Protein 6TZP (pdb70)

CATH classification: 2.60.120.10

Secondary structure (DSSP, 8-state):
----SEETTEE----S---HHHHHH-HHHHS--TT-BS-----EEEGGGS--EEETTEEEEEE-TTT-TT-SS-EEEEEEE-TT-EEEEEE-SS-EEEEEEEEEEEEEEE-TTS-EEEEEE-TTEEEEE-TT--EEEEEEEEEEEEEEEES-TT--GGG-EEHHHHHHTS-HHHHHHHHT--TGGGTTS-SS--SEE--PPP--HHHH----TT---SS-SEEEGGGSPPEEETTEEEEEESTTTSTT--S-EEEEEEE-TTEEEEEEE-SSS-EEEEEEESEEEEEEEEETTEEEEEEEETTEEEEE-TT-BEEEEE-SSS-EEEEEEESSSS---EEHHHHHHTS-HHHHHHHHT--HHHHTT--SS--SEEE--

Radius of gyration: 23.98 Å; Cα contacts (8 Å, |Δi|>4): 936; chains: 1; bounding box: 45×85×54 Å

GO terms:
  GO:0046564 oxalate decarboxylase activity (F, EXP)

Sequence (377 aa):
DIPQPIRGDKGATVKIPRNIERDRQNPDMLVPPETDHGTVSNMKFSFSDTHNRLEKGGYAREVTVRELPISENLASVNMRLKPGAIRELHFHKEAEWAYMIYGSARVTIVDEKGRSFIDDVGEGDLWYFPSGLPHSIQALEEGAEFLLVFDDGSFFSSEENNSSTTFFQQLLTDWLAHTPKEVIAANFGVTKEEISNLPGKEKYIFENQLPGSLKDDIVEGPNGEVPYPFTYRLLEQEPIESEGGKVYIADSTNFKVSKTIASALVTVEPGAMRELHWHPNTHEWQYYISGKARMTVFASDGHARTFNYQAGDVGYVPFAMGHYVENIGDEPLVFLEIFKDDHYADVSLNQWLAMLPETFVQAHLDLGKDFTDVLSKEKHPVVKKK

B-factor: mean 17.22, std 8.15, range [6.93, 79.08]

Organism: Bacillus subtilis (strain 168) (NCBI:txid224308)

Structure (mmCIF, N/CA/C/O backbone):
data_6TZP
#
_entry.id   6TZP
#
_cell.length_a   155.073
_cell.length_b   155.073
_cell.length_c   123.079
_cell.angle_alpha   90.000
_cell.angle_beta   90.000
_cell.angle_gamma   120.000
#
_symmetry.space_group_name_H-M   'H 3 2'
#
loop_
_entity.id
_entity.type
_entity.pdbx_description
1 polymer 'Oxalate decarboxylase'
2 non-polymer 'MANGANESE (II) ION'
3 water water
#
loop_
_atom_site.group_PDB
_atom_site.id
_atom_site.type_symbol
_atom_site.label_atom_id
_atom_site.label_alt_id
_atom_site.label_comp_id
_atom_site.label_asym_id
_atom_site.label_entity_id
_atom_site.label_seq_id
_atom_site.pdbx_PDB_ins_code
_atom_site.Cartn_x
_atom_site.Cartn_y
_atom_site.Cartn_z
_atom_site.occupancy
_atom_site.B_iso_or_equiv
_atom_site.auth_seq_id
_atom_site.auth_comp_id
_atom_site.auth_asym_id
_atom_site.auth_atom_id
_atom_site.pdbx_PDB_model_num
ATOM 1 N N . ASP A 1 6 ? 47.232 -10.202 -1.075 1.00 57.34 6 ASP A N 1
ATOM 2 C CA . ASP A 1 6 ? 47.270 -10.430 -2.512 1.00 61.08 6 ASP A CA 1
ATOM 3 C C . ASP A 1 6 ? 45.920 -10.101 -3.150 1.00 54.02 6 ASP A C 1
ATOM 4 O O . ASP A 1 6 ? 45.256 -9.127 -2.771 1.00 53.68 6 ASP A O 1
ATOM 9 N N . ILE A 1 7 ? 45.519 -10.916 -4.120 1.00 37.00 7 ILE A N 1
ATOM 10 C CA . ILE A 1 7 ? 44.297 -10.682 -4.883 1.00 23.81 7 ILE A CA 1
ATOM 11 C C . ILE A 1 7 ? 43.290 -11.775 -4.547 1.00 17.11 7 ILE A C 1
ATOM 12 O O . ILE A 1 7 ? 43.414 -12.902 -5.043 1.00 18.05 7 ILE A O 1
ATOM 17 N N . PRO A 1 8 ? 42.284 -11.500 -3.726 1.00 15.23 8 PRO A N 1
ATOM 18 C CA . PRO A 1 8 ? 41.313 -12.549 -3.392 1.00 13.22 8 PRO A CA 1
ATOM 19 C C . PRO A 1 8 ? 40.457 -12.914 -4.592 1.00 14.68 8 PRO A C 1
ATOM 20 O O . PRO A 1 8 ? 40.225 -12.101 -5.492 1.00 15.65 8 PRO A O 1
ATOM 24 N N . GLN A 1 9 ? 39.981 -14.160 -4.595 1.00 12.41 9 GLN A N 1
ATOM 25 C CA . GLN A 1 9 ? 39.136 -14.651 -5.672 1.00 12.71 9 GLN A CA 1
ATOM 26 C C . GLN A 1 9 ? 37.936 -15.387 -5.101 1.00 13.87 9 GLN A C 1
ATOM 27 O O . GLN A 1 9 ? 38.034 -16.027 -4.044 1.00 14.30 9 GLN A O 1
ATOM 33 N N . PRO A 1 10 ? 36.799 -15.331 -5.792 1.00 10.51 10 PRO A N 1
ATOM 34 C CA . PRO A 1 10 ? 35.583 -16.023 -5.318 1.00 12.46 10 PRO A CA 1
ATOM 35 C C . PRO A 1 10 ? 35.621 -17.501 -5.686 1.00 12.25 10 PRO A C 1
ATOM 36 O O . PRO A 1 10 ? 34.910 -17.988 -6.560 1.00 13.17 10 PRO A O 1
ATOM 40 N N . ILE A 1 11 ? 36.504 -18.224 -4.995 1.00 12.85 11 ILE A N 1
ATOM 41 C CA . ILE A 1 11 ? 36.742 -19.645 -5.205 1.00 11.05 11 ILE A CA 1
ATOM 42 C C . ILE A 1 11 ? 36.695 -20.324 -3.842 1.00 14.91 11 ILE A C 1
ATOM 43 O O . ILE A 1 11 ? 37.320 -19.847 -2.887 1.00 15.02 11 ILE A O 1
ATOM 48 N N . ARG A 1 12 ? 35.940 -21.418 -3.749 1.00 14.88 1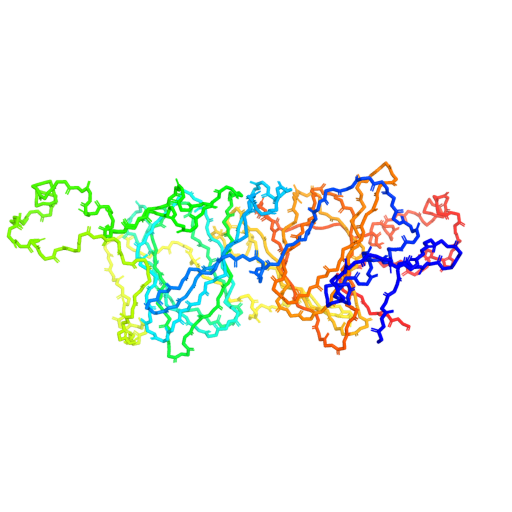2 ARG A N 1
ATOM 49 C CA . ARG A 1 12 ? 35.821 -22.201 -2.515 1.00 15.35 12 ARG A CA 1
ATOM 50 C C . ARG A 1 12 ? 35.937 -23.663 -2.936 1.00 14.56 12 ARG A C 1
ATOM 51 O O . ARG A 1 12 ? 34.968 -24.250 -3.423 1.00 16.16 12 ARG A O 1
ATOM 59 N N . GLY A 1 13 ? 37.122 -24.235 -2.780 1.00 16.80 13 GLY A N 1
ATOM 60 C CA . GLY A 1 13 ? 37.322 -25.611 -3.215 1.00 20.38 13 GLY A CA 1
ATOM 61 C C . GLY A 1 13 ? 37.160 -25.712 -4.716 1.00 18.30 13 GLY A C 1
ATOM 62 O O . GLY A 1 13 ? 37.834 -25.011 -5.483 1.00 20.85 13 GLY A O 1
ATOM 63 N N . ASP A 1 14 ? 36.249 -26.579 -5.160 1.00 15.50 14 ASP A N 1
ATOM 64 C CA . ASP A 1 14 ? 35.983 -26.731 -6.584 1.00 16.23 14 ASP A CA 1
ATOM 65 C C . ASP A 1 14 ? 34.813 -25.873 -7.065 1.00 14.80 14 ASP A C 1
ATOM 66 O O . ASP A 1 14 ? 34.326 -26.082 -8.181 1.00 13.58 14 ASP A O 1
ATOM 71 N N . LYS A 1 15 ? 34.375 -24.899 -6.266 1.00 14.07 15 LYS A N 1
ATOM 72 C CA . LYS A 1 15 ? 33.290 -23.993 -6.630 1.00 11.47 15 LYS A CA 1
ATOM 73 C C . LYS A 1 15 ? 33.821 -22.584 -6.854 1.00 13.17 15 LYS A C 1
ATOM 74 O O . LYS A 1 15 ? 34.828 -22.184 -6.264 1.00 14.10 15 LYS A O 1
ATOM 80 N N . GLY A 1 16 ? 33.131 -21.835 -7.717 1.00 13.45 16 GLY A N 1
ATOM 81 C CA . GLY A 1 16 ? 33.543 -20.476 -8.038 1.00 10.84 16 GLY A CA 1
ATOM 82 C C . GLY A 1 16 ? 34.583 -20.410 -9.145 1.00 12.62 16 GLY A C 1
ATOM 83 O O . GLY A 1 16 ? 34.912 -21.401 -9.804 1.00 12.93 16 GLY A O 1
ATOM 84 N N . ALA A 1 17 ? 35.128 -19.206 -9.331 1.00 10.84 17 ALA A N 1
ATOM 85 C CA . ALA A 1 17 ? 36.048 -18.933 -10.436 1.00 13.59 17 ALA A CA 1
ATOM 86 C C . ALA A 1 17 ? 36.721 -17.587 -10.193 1.00 11.71 17 ALA A C 1
ATOM 87 O O . ALA A 1 17 ? 36.284 -16.805 -9.345 1.00 12.52 17 ALA A O 1
ATOM 89 N N . THR A 1 18 ? 37.790 -17.314 -10.953 1.00 10.77 18 THR A N 1
ATOM 90 C CA . THR A 1 18 ? 38.414 -15.993 -10.872 1.00 11.92 18 THR A CA 1
ATOM 91 C C . THR A 1 18 ? 37.499 -14.927 -11.477 1.00 12.20 18 THR A C 1
ATOM 92 O O . THR A 1 18 ? 36.676 -15.208 -12.357 1.00 14.25 18 THR A O 1
ATOM 96 N N . VAL A 1 19 ? 37.629 -13.694 -10.980 1.00 11.60 19 VAL A N 1
ATOM 97 C CA . VAL A 1 19 ? 36.916 -12.561 -11.568 1.00 11.55 19 VAL A CA 1
ATOM 98 C C . VAL A 1 19 ? 37.637 -12.143 -12.842 1.00 13.68 19 VAL A C 1
ATOM 99 O O . VAL A 1 19 ? 38.852 -11.911 -12.830 1.00 15.69 19 VAL A O 1
ATOM 103 N N . LYS A 1 20 ? 36.891 -12.024 -13.942 1.00 11.17 20 LYS A N 1
ATOM 104 C CA . LYS A 1 20 ? 37.487 -11.689 -15.227 1.00 12.85 20 LYS A CA 1
ATOM 105 C C . LYS A 1 20 ? 37.198 -10.265 -15.688 1.00 16.37 20 LYS A C 1
ATOM 106 O O . LYS A 1 20 ? 37.793 -9.827 -16.679 1.00 19.00 20 LYS A O 1
ATOM 112 N N . ILE A 1 21 ? 36.309 -9.539 -15.014 1.00 13.76 21 ILE A N 1
ATOM 113 C CA . ILE A 1 21 ? 35.939 -8.175 -15.401 1.00 12.51 21 ILE A CA 1
ATOM 114 C C . ILE A 1 21 ? 36.583 -7.179 -14.443 1.00 14.21 21 ILE A C 1
ATOM 115 O O . ILE A 1 21 ? 37.063 -7.576 -13.366 1.00 12.79 21 ILE A O 1
ATOM 120 N N . PRO A 1 22 ? 36.639 -5.890 -14.787 1.00 12.70 22 PRO A N 1
ATOM 121 C CA . PRO A 1 22 ? 37.160 -4.903 -13.833 1.00 10.63 22 PRO A CA 1
ATOM 122 C C . PRO A 1 22 ? 36.359 -4.934 -12.535 1.00 11.51 22 PRO A C 1
ATOM 123 O O . PRO A 1 22 ? 35.145 -5.131 -12.538 1.00 13.94 22 PRO A O 1
ATOM 127 N N . ARG A 1 23 ? 37.059 -4.745 -11.415 1.00 12.88 23 ARG A N 1
ATOM 128 C CA . ARG A 1 23 ? 36.496 -5.076 -10.113 1.00 12.81 23 ARG A CA 1
ATOM 129 C C . ARG A 1 23 ? 37.018 -4.113 -9.054 1.00 14.45 23 ARG A C 1
ATOM 130 O O . ARG A 1 23 ? 37.962 -3.349 -9.282 1.00 16.12 23 ARG A O 1
ATOM 138 N N . ASN A 1 24 ? 36.401 -4.184 -7.872 1.00 13.91 24 ASN A N 1
ATOM 139 C CA . ASN A 1 24 ? 36.756 -3.369 -6.711 1.00 11.97 24 ASN A CA 1
ATOM 140 C C . ASN A 1 24 ? 37.511 -4.246 -5.708 1.00 13.09 24 ASN A C 1
ATOM 141 O O . ASN A 1 24 ? 36.920 -4.838 -4.803 1.00 14.46 24 ASN A O 1
ATOM 146 N N . ILE A 1 25 ? 38.836 -4.301 -5.858 1.00 14.40 25 ILE A N 1
ATOM 147 C CA . ILE A 1 25 ? 39.633 -5.196 -5.021 1.00 14.55 25 ILE A CA 1
ATOM 148 C C . ILE A 1 25 ? 39.607 -4.749 -3.567 1.00 13.94 25 ILE A C 1
ATOM 149 O O . ILE A 1 25 ? 39.577 -5.583 -2.652 1.00 15.82 25 ILE A O 1
ATOM 154 N N . GLU A 1 26 ? 39.616 -3.435 -3.322 1.00 15.42 26 GLU A N 1
ATOM 155 C CA . GLU A 1 26 ? 39.602 -2.952 -1.942 1.00 15.53 26 GLU A CA 1
ATOM 156 C C . GLU A 1 26 ? 38.332 -3.371 -1.212 1.00 15.30 26 GLU A C 1
ATOM 157 O O . GLU A 1 26 ? 38.389 -3.789 -0.049 1.00 15.14 26 GLU A O 1
ATOM 163 N N . ARG A 1 27 ? 37.168 -3.238 -1.858 1.00 14.34 27 ARG A N 1
ATOM 164 C CA . ARG A 1 27 ? 35.938 -3.685 -1.210 1.00 11.75 27 ARG A CA 1
ATOM 165 C C . ARG A 1 27 ? 35.916 -5.200 -1.068 1.00 12.63 27 ARG A C 1
ATOM 166 O O . ARG A 1 27 ? 35.430 -5.722 -0.061 1.00 15.94 27 ARG A O 1
ATOM 174 N N . ASP A 1 28 ? 36.438 -5.929 -2.063 1.00 12.38 28 ASP A N 1
ATOM 175 C CA . ASP A 1 28 ? 36.497 -7.384 -1.945 1.00 13.18 28 ASP A CA 1
ATOM 176 C C . ASP A 1 28 ? 37.319 -7.800 -0.732 1.00 11.76 28 ASP A C 1
ATOM 177 O O . ASP A 1 28 ? 36.970 -8.766 -0.040 1.00 15.45 28 ASP A O 1
ATOM 182 N N . ARG A 1 29 ? 38.424 -7.089 -0.468 1.00 12.77 29 ARG A N 1
ATOM 183 C CA . ARG A 1 29 ? 39.260 -7.420 0.684 1.00 15.51 29 ARG A CA 1
ATOM 184 C C . ARG A 1 29 ? 38.534 -7.154 1.993 1.00 16.90 29 ARG A C 1
ATOM 185 O O . ARG A 1 29 ? 38.785 -7.846 2.987 1.00 15.95 29 ARG A O 1
ATOM 193 N N . GLN A 1 30 ? 37.638 -6.163 2.012 1.00 10.53 30 GLN A N 1
ATOM 194 C CA . GLN A 1 30 ? 36.843 -5.870 3.200 1.00 10.74 30 GLN A CA 1
ATOM 195 C C . GLN A 1 30 ? 35.731 -6.884 3.434 1.00 15.74 30 GLN A C 1
ATOM 196 O O . GLN A 1 30 ? 35.248 -7.000 4.570 1.00 16.13 30 GLN A O 1
ATOM 202 N N . ASN A 1 31 ? 35.335 -7.633 2.402 1.00 12.15 31 ASN A N 1
ATOM 203 C CA . ASN A 1 31 ? 34.169 -8.515 2.443 1.00 12.38 31 ASN A CA 1
ATOM 204 C C . ASN A 1 31 ? 34.544 -9.963 2.138 1.00 11.25 31 ASN A C 1
ATOM 205 O O . ASN A 1 31 ? 33.954 -10.582 1.243 1.00 13.72 31 ASN A O 1
ATOM 210 N N . PRO A 1 32 ? 35.496 -10.553 2.877 1.00 11.00 32 PRO A N 1
ATOM 211 C CA . PRO A 1 32 ? 35.938 -11.913 2.511 1.00 13.67 32 PRO A CA 1
ATOM 212 C C . PRO A 1 32 ? 34.829 -12.953 2.578 1.00 13.17 32 PRO A C 1
ATOM 213 O O . PRO A 1 3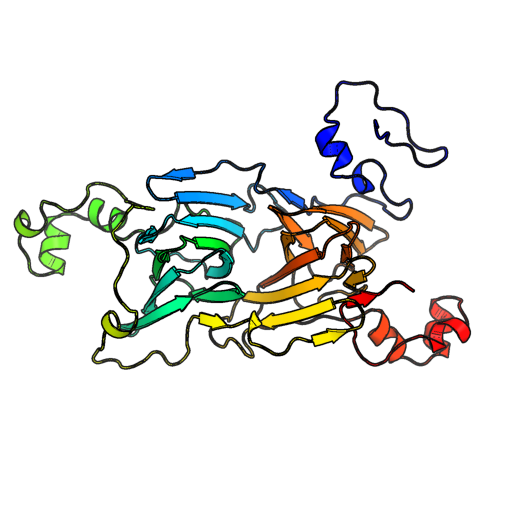2 ? 34.841 -13.912 1.792 1.00 13.48 32 PRO A O 1
ATOM 217 N N . ASP A 1 33 ? 33.881 -12.805 3.504 1.00 12.04 33 ASP A N 1
ATOM 218 C CA . ASP A 1 33 ? 32.805 -13.771 3.673 1.00 13.48 33 ASP A CA 1
ATOM 219 C C . ASP A 1 33 ? 31.610 -13.470 2.788 1.00 11.42 33 ASP A C 1
ATOM 220 O O . ASP A 1 33 ? 30.594 -14.166 2.879 1.00 12.64 33 ASP A O 1
ATOM 225 N N . MET A 1 34 ? 31.717 -12.463 1.929 1.00 11.59 34 MET A N 1
ATOM 226 C CA . MET A 1 34 ? 30.740 -12.201 0.888 1.00 10.19 34 MET A CA 1
ATOM 227 C C . MET A 1 34 ? 31.262 -12.570 -0.491 1.00 12.40 34 MET A C 1
ATOM 228 O O . MET A 1 34 ? 30.537 -13.197 -1.266 1.00 12.98 34 MET A O 1
ATOM 233 N N . LEU A 1 35 ? 32.533 -12.264 -0.782 1.00 12.42 35 LEU A N 1
ATOM 234 C CA . LEU A 1 35 ? 33.177 -12.816 -1.978 1.00 12.88 35 LEU A CA 1
ATOM 235 C C . LEU A 1 35 ? 33.257 -14.339 -1.911 1.00 12.28 35 LEU A C 1
ATOM 236 O O . LEU A 1 35 ? 33.058 -15.030 -2.923 1.00 12.54 35 LEU A O 1
ATOM 241 N N . VAL A 1 36 ? 33.557 -14.881 -0.732 1.00 11.40 36 VAL A N 1
ATOM 242 C CA . VAL A 1 36 ? 33.597 -16.331 -0.527 1.00 9.69 36 VAL A CA 1
ATOM 243 C C . VAL A 1 36 ? 32.754 -16.668 0.700 1.00 11.46 36 VAL A C 1
ATOM 244 O O . VAL A 1 36 ? 33.291 -16.798 1.812 1.00 12.45 36 VAL A O 1
ATOM 248 N N . PRO A 1 37 ? 31.442 -16.811 0.541 1.00 11.87 37 PRO A N 1
ATOM 249 C CA . PRO A 1 37 ? 30.568 -17.094 1.682 1.00 10.41 37 PRO A CA 1
ATOM 250 C C . PRO A 1 37 ? 30.792 -18.492 2.221 1.00 12.36 37 PRO A C 1
ATOM 251 O O . PRO A 1 37 ? 31.366 -19.359 1.541 1.00 14.71 37 PRO A O 1
ATOM 255 N N . PRO A 1 38 ? 30.341 -18.743 3.447 1.00 13.06 38 PRO A N 1
ATOM 256 C CA . PRO A 1 38 ? 30.317 -20.112 3.965 1.00 12.32 38 PRO A CA 1
ATOM 257 C C . PRO A 1 38 ? 29.454 -20.995 3.080 1.00 11.08 38 PRO A C 1
ATOM 258 O O . PRO A 1 38 ? 28.463 -20.545 2.495 1.00 14.20 38 PRO A O 1
ATOM 262 N N . GLU A 1 39 ? 29.846 -22.266 2.967 1.00 13.31 39 GLU A N 1
ATOM 263 C CA . GLU A 1 39 ? 29.030 -23.190 2.189 1.00 13.35 39 GLU A CA 1
ATOM 264 C C . GLU A 1 39 ? 27.664 -23.412 2.817 1.00 14.54 39 GLU A C 1
ATOM 265 O O . GLU A 1 39 ? 26.769 -23.935 2.146 1.00 14.84 39 GLU A O 1
ATOM 271 N N . THR A 1 40 ? 27.480 -23.006 4.074 1.00 13.51 40 THR A N 1
ATOM 272 C CA . THR A 1 40 ? 26.210 -23.150 4.776 1.00 12.92 40 THR A CA 1
ATOM 273 C C . THR A 1 40 ? 25.227 -22.014 4.490 1.00 14.33 40 THR A C 1
ATOM 274 O O . THR A 1 40 ? 24.064 -22.111 4.894 1.00 15.84 40 THR A O 1
ATOM 278 N N . ASP A 1 41 ? 25.652 -20.944 3.815 1.00 12.31 41 ASP A N 1
ATOM 279 C CA . ASP A 1 41 ? 24.706 -19.931 3.366 1.00 8.35 41 ASP A CA 1
ATOM 280 C C . ASP A 1 41 ? 23.785 -20.524 2.303 1.00 12.47 41 ASP A C 1
ATOM 281 O O . ASP A 1 41 ? 24.150 -21.477 1.604 1.00 14.96 41 ASP A O 1
ATOM 286 N N . HIS A 1 42 ? 22.591 -19.943 2.170 1.00 12.00 42 HIS A N 1
ATOM 287 C CA . HIS A 1 42 ? 21.652 -20.386 1.143 1.00 11.28 42 HIS A CA 1
ATOM 288 C C . HIS A 1 42 ? 20.525 -19.371 0.985 1.00 11.95 42 HIS A C 1
ATOM 289 O O . HIS A 1 42 ? 20.038 -18.826 1.974 1.00 12.93 42 HIS A O 1
ATOM 296 N N . GLY A 1 43 ? 20.103 -19.146 -0.259 1.00 13.24 43 GLY A N 1
ATOM 297 C CA . GLY A 1 43 ? 18.858 -18.466 -0.535 1.00 12.27 43 GLY A CA 1
ATOM 298 C C . GLY A 1 43 ? 18.968 -16.952 -0.546 1.00 14.86 43 GLY A C 1
ATOM 299 O O . GLY A 1 43 ? 19.986 -16.353 -0.185 1.00 15.03 43 GLY A O 1
ATOM 300 N N . THR A 1 44 ? 17.875 -16.326 -0.984 1.00 12.70 44 THR A N 1
ATOM 301 C CA . THR A 1 44 ? 17.797 -14.873 -1.052 1.00 15.54 44 THR A CA 1
ATOM 302 C C . THR A 1 44 ? 17.494 -14.296 0.323 1.00 15.57 44 THR A C 1
ATOM 303 O O . THR A 1 44 ? 16.514 -14.687 0.967 1.00 14.29 44 THR A O 1
ATOM 307 N N . VAL A 1 45 ? 18.338 -13.355 0.752 1.00 13.36 45 VAL A N 1
ATOM 308 C CA . VAL A 1 45 ? 18.201 -12.628 2.005 1.00 12.43 45 VAL A CA 1
ATOM 309 C C . VAL A 1 45 ? 18.443 -11.153 1.691 1.00 15.18 45 VAL A C 1
ATOM 310 O O . VAL A 1 45 ? 19.329 -10.825 0.892 1.00 15.94 45 VAL A O 1
ATOM 314 N N . SER A 1 46 ? 17.648 -10.263 2.293 1.00 12.36 46 SER A N 1
ATOM 315 C CA . SER A 1 46 ? 17.831 -8.832 2.045 1.00 13.48 46 SER A CA 1
ATOM 316 C C . SER A 1 46 ? 19.204 -8.352 2.517 1.00 11.41 46 SER A C 1
ATOM 317 O O . SER A 1 46 ? 19.830 -8.942 3.398 1.00 13.72 46 SER A O 1
ATOM 320 N N . ASN A 1 47 ? 19.670 -7.248 1.923 1.00 14.97 47 ASN A N 1
ATOM 321 C CA . ASN A 1 47 ? 20.926 -6.656 2.375 1.00 13.83 47 ASN A CA 1
ATOM 322 C C . ASN A 1 47 ? 20.795 -6.146 3.806 1.00 12.40 47 ASN A C 1
ATOM 323 O O . ASN A 1 47 ? 19.821 -5.476 4.154 1.00 14.30 47 ASN A O 1
ATOM 328 N N . MET A 1 48 ? 21.806 -6.460 4.631 1.00 11.94 48 MET A N 1
ATOM 329 C CA . MET A 1 48 ? 21.822 -6.142 6.056 1.00 10.77 48 MET A CA 1
ATOM 330 C C . MET A 1 48 ? 23.029 -5.290 6.451 1.00 11.98 48 MET A C 1
ATOM 331 O O . MET A 1 48 ? 23.445 -5.311 7.608 1.00 11.70 48 MET A O 1
ATOM 336 N N . LYS A 1 49 ? 23.608 -4.534 5.516 1.00 11.35 49 LYS A N 1
ATOM 337 C CA . LYS A 1 49 ? 24.906 -3.906 5.749 1.00 13.28 49 LYS A CA 1
ATOM 338 C C . LYS A 1 49 ? 25.025 -2.623 4.934 1.00 12.77 49 LYS A C 1
ATOM 339 O O . LYS A 1 49 ? 24.732 -2.636 3.737 1.00 13.57 49 LYS A O 1
ATOM 345 N N . PHE A 1 50 ? 25.447 -1.525 5.568 1.00 11.06 50 PHE A N 1
ATOM 346 C CA . PHE A 1 50 ? 25.670 -0.283 4.831 1.00 9.19 50 PHE A CA 1
ATOM 347 C C . PHE A 1 50 ? 26.705 0.571 5.552 1.00 12.94 50 PHE A C 1
ATOM 348 O O . PHE A 1 50 ? 26.671 0.684 6.780 1.00 16.35 50 PHE A O 1
ATOM 356 N N . SER A 1 51 ? 27.596 1.211 4.785 1.00 9.95 51 SER A N 1
ATOM 357 C CA . SER A 1 51 ? 28.659 2.037 5.360 1.00 9.59 51 SER A CA 1
ATOM 358 C C . SER A 1 51 ? 28.327 3.530 5.363 1.00 12.31 51 SER A C 1
ATOM 359 O O . SER A 1 51 ? 27.936 4.083 4.331 1.00 11.55 51 SER A O 1
ATOM 362 N N . PHE A 1 52 ? 28.586 4.205 6.495 1.00 13.62 52 PHE A N 1
ATOM 363 C CA . PHE A 1 52 ? 28.488 5.668 6.499 1.00 10.00 52 PHE A CA 1
ATOM 364 C C . PHE A 1 52 ? 29.438 6.291 5.480 1.00 9.98 52 PHE A C 1
ATOM 365 O O . PHE A 1 52 ? 29.167 7.388 4.969 1.00 12.54 52 PHE A O 1
ATOM 373 N N . SER A 1 53 ? 30.565 5.620 5.176 1.00 9.97 53 SER A N 1
ATOM 374 C CA . SER A 1 53 ? 31.486 6.157 4.174 1.00 9.53 53 SER A CA 1
ATOM 375 C C . SER A 1 53 ? 30.866 6.199 2.789 1.00 14.79 53 SER A C 1
ATOM 376 O O . SER A 1 53 ? 31.388 6.896 1.909 1.00 13.98 53 SER A O 1
ATOM 379 N N . ASP A 1 54 ? 29.780 5.461 2.571 1.00 10.22 54 ASP A N 1
ATOM 380 C CA . ASP A 1 54 ? 29.085 5.480 1.295 1.00 9.99 54 ASP A CA 1
ATOM 381 C C . ASP A 1 54 ? 27.918 6.469 1.282 1.00 13.15 54 ASP A C 1
ATOM 382 O O . ASP A 1 54 ? 26.985 6.306 0.482 1.00 14.49 54 ASP A O 1
ATOM 387 N N . THR A 1 55 ? 27.946 7.486 2.147 1.00 11.32 55 THR A N 1
ATOM 388 C CA . THR A 1 55 ? 26.887 8.488 2.211 1.00 13.06 55 THR A CA 1
ATOM 389 C C . THR A 1 55 ? 27.448 9.894 2.018 1.00 15.89 55 THR A C 1
ATOM 390 O O . THR A 1 55 ? 28.625 10.161 2.278 1.00 13.46 55 THR A O 1
ATOM 394 N N . HIS A 1 56 ? 26.573 10.782 1.544 1.00 10.59 56 HIS A N 1
ATOM 395 C CA . HIS A 1 56 ? 26.872 12.203 1.387 1.00 10.69 56 HIS A CA 1
ATOM 396 C C . HIS A 1 56 ? 27.049 12.869 2.746 1.00 9.21 56 HIS A C 1
ATOM 397 O O . HIS A 1 56 ? 26.212 12.716 3.638 1.00 12.79 56 HIS A O 1
ATOM 404 N N . ASN A 1 57 ? 28.149 13.599 2.917 1.00 9.87 57 ASN A N 1
ATOM 405 C CA . ASN A 1 57 ? 28.421 14.285 4.175 1.00 10.20 57 ASN A CA 1
ATOM 406 C C . ASN A 1 57 ? 28.065 15.765 4.057 1.00 12.24 57 ASN A C 1
ATOM 407 O O . ASN A 1 57 ? 28.647 16.488 3.241 1.00 12.61 57 ASN A O 1
ATOM 412 N N . ARG A 1 58 ? 27.132 16.220 4.898 1.00 10.75 58 ARG A N 1
ATOM 413 C CA . ARG A 1 58 ? 26.755 17.632 4.946 1.00 9.12 58 ARG A CA 1
ATOM 414 C C . ARG A 1 58 ? 27.785 18.391 5.784 1.00 13.03 58 ARG A C 1
ATOM 415 O O . ARG A 1 58 ? 27.881 18.177 6.994 1.00 12.80 58 ARG A O 1
ATOM 423 N N . LEU A 1 59 ? 28.546 19.282 5.152 1.00 10.59 59 LEU A N 1
ATOM 424 C CA . LEU A 1 59 ? 29.593 20.055 5.821 1.00 8.51 59 LEU A CA 1
ATOM 425 C C . LEU A 1 59 ? 29.081 21.459 6.141 1.00 13.53 59 LEU A C 1
ATOM 426 O O . LEU A 1 59 ? 28.521 22.137 5.273 1.00 13.79 59 LEU A O 1
ATOM 431 N N . GLU A 1 60 ? 29.280 21.898 7.385 1.00 12.08 60 GLU A N 1
ATOM 432 C CA . GLU A 1 60 ? 28.903 23.243 7.807 1.00 10.60 60 GLU A CA 1
ATOM 433 C C . GLU A 1 60 ? 30.060 23.867 8.569 1.00 10.58 60 GLU A C 1
ATOM 434 O O . GLU A 1 60 ? 30.985 23.176 9.006 1.00 12.77 60 GLU A O 1
ATOM 440 N N . LYS A 1 61 ? 29.990 25.189 8.754 1.00 11.99 61 LYS A N 1
ATOM 441 C CA . LYS A 1 61 ? 30.922 25.851 9.665 1.00 11.44 61 LYS A CA 1
ATOM 442 C C . LYS A 1 61 ? 30.606 25.371 11.071 1.00 14.59 61 LYS A C 1
ATOM 443 O O . LYS A 1 61 ? 29.568 25.737 11.634 1.00 14.62 61 LYS A O 1
ATOM 449 N N . GLY A 1 62 ? 31.479 24.536 11.628 1.00 10.59 62 GLY A N 1
ATOM 450 C CA . GLY A 1 62 ? 31.244 23.929 12.925 1.00 11.00 62 GLY A CA 1
ATOM 451 C C . GLY A 1 62 ? 31.150 22.416 12.947 1.00 12.01 62 GLY A C 1
ATOM 452 O O . GLY A 1 62 ? 31.155 21.838 14.047 1.00 12.52 62 GLY A O 1
ATOM 453 N N . GLY A 1 63 ? 31.039 21.722 11.816 1.00 12.78 63 GLY A N 1
ATOM 454 C CA . GLY A 1 63 ? 30.993 20.270 11.886 1.00 13.00 63 GLY A CA 1
ATOM 455 C C . GLY A 1 63 ? 30.394 19.663 10.625 1.00 13.08 63 GLY A C 1
ATOM 456 O O . GLY A 1 63 ? 30.443 20.262 9.550 1.00 10.72 63 GLY A O 1
ATOM 457 N N . TYR A 1 64 ? 29.847 18.456 10.790 1.00 11.49 64 TYR A N 1
ATOM 458 C CA . TYR A 1 64 ? 29.256 17.730 9.669 1.00 11.77 64 TYR A CA 1
ATOM 459 C C . TYR A 1 64 ? 28.222 16.730 10.174 1.00 12.00 64 TYR A C 1
ATOM 460 O O . TYR A 1 64 ? 28.156 16.409 11.363 1.00 11.54 64 TYR A O 1
ATOM 469 N N . ALA A 1 65 ? 27.412 16.235 9.240 1.00 10.44 65 ALA A N 1
ATOM 470 C CA . ALA A 1 65 ? 26.447 15.184 9.547 1.00 8.73 65 ALA A CA 1
ATOM 471 C C . ALA A 1 65 ? 26.186 14.351 8.301 1.00 11.87 65 ALA A C 1
ATOM 472 O O . ALA A 1 65 ? 25.991 14.900 7.211 1.00 11.55 65 ALA A O 1
ATOM 474 N N . ARG A 1 66 ? 26.139 13.028 8.483 1.00 9.59 66 ARG A N 1
ATOM 475 C CA . ARG A 1 66 ? 25.775 12.098 7.415 1.00 10.56 66 ARG A CA 1
ATOM 476 C C . ARG A 1 66 ? 24.828 11.048 7.987 1.00 12.73 66 ARG A C 1
ATOM 477 O O . ARG A 1 66 ? 24.822 10.797 9.193 1.00 12.69 66 ARG A O 1
ATOM 485 N N . GLU A 1 67 ? 24.015 10.422 7.125 1.00 10.35 67 GLU A N 1
ATOM 486 C CA . GLU A 1 67 ? 22.941 9.579 7.656 1.00 10.39 67 GLU A CA 1
ATOM 487 C C . GLU A 1 67 ? 22.781 8.287 6.862 1.00 11.94 67 GLU A C 1
ATOM 488 O O . GLU A 1 67 ? 23.050 8.227 5.657 1.00 11.21 67 GLU A O 1
ATOM 494 N N . VAL A 1 68 ? 22.315 7.247 7.560 1.00 11.40 68 VAL A N 1
ATOM 495 C CA . VAL A 1 68 ? 21.932 5.980 6.938 1.00 10.53 68 VAL A CA 1
ATOM 496 C C . VAL A 1 68 ? 20.476 5.757 7.301 1.00 9.16 68 VAL A C 1
ATOM 497 O O . VAL A 1 68 ? 20.153 5.586 8.483 1.00 11.31 68 VAL A O 1
ATOM 501 N N . THR A 1 69 ? 19.593 5.774 6.296 1.00 9.81 69 THR A N 1
ATOM 502 C CA . THR A 1 69 ? 18.149 5.709 6.495 1.00 10.93 69 THR A CA 1
ATOM 503 C C . THR A 1 69 ? 17.573 4.571 5.653 1.00 9.40 69 THR A C 1
ATOM 504 O O . THR A 1 69 ? 18.301 3.824 4.996 1.00 11.24 69 THR A O 1
ATOM 508 N N . VAL A 1 70 ? 16.243 4.449 5.669 1.00 9.15 70 VAL A N 1
ATOM 509 C CA . VAL A 1 70 ? 15.571 3.444 4.843 1.00 10.07 70 VAL A CA 1
ATOM 510 C C . VAL A 1 70 ? 15.838 3.666 3.358 1.00 13.63 70 VAL A C 1
ATOM 511 O O . VAL A 1 70 ? 15.673 2.738 2.549 1.00 11.21 70 VAL A O 1
ATOM 515 N N . ARG A 1 71 ? 16.238 4.880 2.973 1.00 10.76 71 ARG A N 1
ATOM 516 C CA . ARG A 1 71 ? 16.596 5.144 1.581 1.00 9.69 71 ARG A CA 1
ATOM 517 C C . ARG A 1 71 ? 17.953 4.543 1.215 1.00 11.65 71 ARG A C 1
ATOM 518 O O . ARG A 1 71 ? 18.254 4.397 0.021 1.00 14.01 71 ARG A O 1
ATOM 526 N N . GLU A 1 72 ? 18.778 4.208 2.212 1.00 13.15 72 GLU A N 1
ATOM 527 C CA . GLU A 1 72 ? 20.056 3.517 2.032 1.00 10.88 72 GLU A CA 1
ATOM 528 C C . GLU A 1 72 ? 19.959 2.029 2.340 1.00 10.70 72 GLU A C 1
ATOM 529 O O . GLU A 1 72 ? 20.529 1.202 1.619 1.00 13.82 72 GLU A O 1
ATOM 535 N N . LEU A 1 73 ? 19.218 1.674 3.389 1.00 10.21 73 LEU A N 1
ATOM 536 C CA . LEU A 1 73 ? 19.157 0.312 3.911 1.00 8.71 73 LEU A CA 1
ATOM 537 C C . LEU A 1 73 ? 17.687 -0.029 4.103 1.00 11.48 73 LEU A C 1
ATOM 538 O O . LEU A 1 73 ? 17.127 0.182 5.185 1.00 13.73 73 LEU A O 1
ATOM 543 N N . PRO A 1 74 ? 17.016 -0.532 3.059 1.00 10.40 74 PRO A N 1
ATOM 544 C CA . PRO A 1 74 ? 15.542 -0.580 3.087 1.00 9.99 74 PRO A CA 1
ATOM 545 C C . PRO A 1 74 ? 14.974 -1.595 4.062 1.00 11.25 74 PRO A C 1
ATOM 546 O O . PRO A 1 74 ? 13.793 -1.485 4.419 1.00 11.27 74 PRO A O 1
ATOM 550 N N . ILE A 1 75 ? 15.768 -2.574 4.511 1.00 11.79 75 ILE A N 1
ATOM 551 C CA . ILE A 1 75 ? 15.269 -3.513 5.515 1.00 10.56 75 ILE A CA 1
ATOM 552 C C . ILE A 1 75 ? 14.970 -2.790 6.822 1.00 12.26 75 ILE A C 1
ATOM 553 O O . ILE A 1 75 ? 14.121 -3.233 7.605 1.00 11.67 75 ILE A O 1
ATOM 558 N N . SER A 1 76 ? 15.637 -1.664 7.074 1.00 11.76 76 SER A N 1
ATOM 559 C CA . SER A 1 76 ? 15.495 -0.959 8.348 1.00 11.53 76 SER A CA 1
ATOM 560 C C . SER A 1 76 ? 14.431 0.123 8.195 1.00 12.24 76 SER A C 1
ATOM 561 O O . SER A 1 76 ? 14.725 1.310 8.027 1.00 12.00 76 SER A O 1
ATOM 564 N N . GLU A 1 77 ? 13.166 -0.310 8.281 1.00 10.88 77 GLU A N 1
ATOM 565 C CA . GLU A 1 77 ? 12.042 0.602 8.135 1.00 10.38 77 GLU A CA 1
ATOM 566 C C . GLU A 1 77 ? 11.765 1.397 9.398 1.00 13.74 77 GLU A C 1
ATOM 567 O O . GLU A 1 77 ? 11.150 2.465 9.315 1.00 13.06 77 GLU A O 1
ATOM 573 N N . ASN A 1 78 ? 12.190 0.896 10.559 1.00 12.63 78 ASN A N 1
ATOM 574 C CA . ASN A 1 78 ? 11.765 1.464 11.829 1.00 12.14 78 ASN A CA 1
ATOM 575 C C . ASN A 1 78 ? 12.831 2.303 12.512 1.00 13.95 78 ASN A C 1
ATOM 576 O O . ASN A 1 78 ? 12.519 2.971 13.502 1.00 12.23 78 ASN A O 1
ATOM 581 N N . LEU A 1 79 ? 14.064 2.294 12.009 1.00 10.96 79 LEU A N 1
ATOM 582 C CA . LEU A 1 79 ? 15.178 2.949 12.678 1.00 12.71 79 LEU A CA 1
ATOM 583 C C . LEU A 1 79 ? 16.087 3.583 11.633 1.00 13.39 79 LEU A C 1
ATOM 584 O O . LEU A 1 79 ? 16.346 2.990 10.579 1.00 12.62 79 LEU A O 1
ATOM 589 N N . ALA A 1 80 ? 16.564 4.794 11.922 1.00 12.69 80 ALA A N 1
ATOM 590 C CA . ALA A 1 80 ? 17.546 5.462 11.076 1.00 11.46 80 ALA A CA 1
ATOM 591 C C . ALA A 1 80 ? 18.595 6.112 11.968 1.00 11.77 80 ALA A C 1
ATOM 592 O O . ALA A 1 80 ? 18.397 6.273 13.177 1.00 13.37 80 ALA A O 1
ATOM 594 N N . SER A 1 81 ? 19.710 6.528 11.360 1.00 8.69 81 SER A N 1
ATOM 595 C CA . SER A 1 81 ? 20.838 6.990 12.164 1.00 8.46 81 SER A CA 1
ATOM 596 C C . SER A 1 81 ? 21.598 8.122 11.483 1.00 12.05 81 SER A C 1
ATOM 597 O O . SER A 1 81 ? 21.720 8.161 10.260 1.00 11.52 81 SER A O 1
ATOM 600 N N . VAL A 1 82 ? 22.155 9.013 12.309 1.00 10.01 82 VAL A N 1
ATOM 601 C CA . VAL A 1 82 ? 22.995 10.126 11.878 1.00 7.87 82 VAL A CA 1
ATOM 602 C C . VAL A 1 82 ? 24.331 10.040 12.615 1.00 9.57 82 VAL A C 1
ATOM 603 O O . VAL A 1 82 ? 24.364 9.830 13.830 1.00 12.67 82 VAL A O 1
ATOM 607 N N . ASN A 1 83 ? 25.429 10.199 11.874 1.00 8.10 83 ASN A N 1
ATOM 608 C CA . ASN A 1 83 ? 26.772 10.363 12.428 1.00 12.10 83 ASN A CA 1
ATOM 609 C C . ASN A 1 83 ? 27.049 11.862 12.385 1.00 9.34 83 ASN A C 1
ATOM 610 O O . ASN A 1 83 ? 27.149 12.438 11.302 1.00 12.14 83 ASN A O 1
ATOM 615 N N . MET A 1 84 ? 27.128 12.507 13.558 1.00 10.07 84 MET A N 1
ATOM 616 C CA . MET A 1 84 ? 27.278 13.957 13.629 1.00 9.89 84 MET A CA 1
ATOM 617 C C . MET A 1 84 ? 28.572 14.331 14.348 1.00 10.37 84 MET A C 1
ATOM 618 O O . MET A 1 84 ? 28.957 13.694 15.336 1.00 11.73 84 MET A O 1
ATOM 623 N N . ARG A 1 85 ? 29.229 15.378 13.849 1.00 8.53 85 ARG A N 1
ATOM 624 C CA . ARG A 1 85 ? 30.496 15.861 14.391 1.00 8.75 85 ARG A CA 1
ATOM 625 C C . ARG A 1 85 ? 30.379 17.355 14.655 1.00 12.46 85 ARG A C 1
ATOM 626 O O . ARG A 1 85 ? 29.885 18.097 13.802 1.00 12.99 85 ARG A O 1
ATOM 634 N N . LEU A 1 86 ? 30.835 17.795 15.831 1.00 11.22 86 LEU A N 1
ATOM 635 C CA . LEU A 1 86 ? 30.817 19.206 16.199 1.00 10.74 86 LEU A CA 1
ATOM 636 C C . LEU A 1 86 ? 32.216 19.617 16.636 1.00 11.06 86 LEU A C 1
ATOM 637 O O . LEU A 1 86 ? 32.857 18.899 17.406 1.00 12.65 86 LEU A O 1
ATOM 642 N N . LYS A 1 87 ? 32.682 20.770 16.143 1.00 11.49 87 LYS A N 1
ATOM 643 C CA . LYS A 1 87 ? 33.946 21.351 16.588 1.00 10.86 87 LYS A CA 1
ATOM 644 C C . LYS A 1 87 ? 33.772 21.949 17.979 1.00 12.77 87 LYS A C 1
ATOM 645 O O . LYS A 1 87 ? 32.647 22.122 18.451 1.00 12.41 87 LYS A O 1
ATOM 651 N N . PRO A 1 88 ? 34.868 22.260 18.669 1.00 12.06 88 PRO A N 1
ATOM 652 C CA . PRO A 1 88 ? 34.748 22.832 20.017 1.00 11.05 88 PRO A CA 1
ATOM 653 C C . PRO A 1 88 ? 33.855 24.063 20.035 1.00 10.27 88 PRO A C 1
ATOM 654 O O . PRO A 1 88 ? 34.042 25.001 19.258 1.00 14.22 88 PRO A O 1
ATOM 658 N N . GLY A 1 89 ? 32.858 24.050 20.925 1.00 11.37 89 GLY A N 1
ATOM 659 C CA . GLY A 1 89 ? 31.949 25.172 21.061 1.00 10.61 89 GLY A CA 1
ATOM 660 C C . GLY A 1 89 ? 30.815 25.216 20.060 1.00 12.05 89 GLY A C 1
ATOM 661 O O . GLY A 1 89 ? 29.843 25.944 20.279 1.00 13.73 89 GLY A O 1
ATOM 662 N N . ALA A 1 90 ? 30.896 24.454 18.975 1.00 11.98 90 ALA A N 1
ATOM 663 C CA . ALA A 1 90 ? 29.894 24.546 17.926 1.00 12.40 90 ALA A CA 1
ATOM 664 C C . ALA A 1 90 ? 28.554 24.005 18.407 1.00 14.57 90 ALA A C 1
ATOM 665 O O . ALA A 1 90 ? 28.487 23.086 19.235 1.00 14.31 90 ALA A O 1
ATOM 667 N N . ILE A 1 91 ? 27.482 24.554 17.838 1.00 12.10 91 ILE A N 1
ATOM 668 C CA . ILE A 1 91 ? 26.116 24.307 18.295 1.00 11.66 91 ILE A CA 1
ATOM 669 C C . ILE A 1 91 ? 25.324 23.622 17.189 1.00 13.01 91 ILE A C 1
ATOM 670 O O . ILE A 1 91 ? 25.303 24.099 16.051 1.00 14.22 91 ILE A O 1
ATOM 675 N N . ARG A 1 92 ? 24.655 22.522 17.533 1.00 10.30 92 ARG A N 1
ATOM 676 C CA . ARG A 1 92 ? 23.564 21.986 16.721 1.00 11.20 92 ARG A CA 1
ATOM 677 C C . ARG A 1 92 ? 22.301 22.719 17.166 1.00 10.35 92 ARG A C 1
ATOM 678 O O . ARG A 1 92 ? 21.866 22.586 18.314 1.00 11.84 92 ARG A O 1
ATOM 686 N N . GLU A 1 93 ? 21.745 23.511 16.253 1.00 10.42 93 GLU A N 1
ATOM 687 C CA . GLU A 1 93 ? 20.700 24.490 16.544 1.00 11.96 93 GLU A CA 1
ATOM 688 C C . GLU A 1 93 ? 19.497 23.871 17.244 1.00 9.35 93 GLU A C 1
ATOM 689 O O . GLU A 1 93 ? 19.022 22.803 16.862 1.00 10.94 93 GLU A O 1
ATOM 695 N N . LEU A 1 94 ? 18.985 24.584 18.246 1.00 9.97 94 LEU A N 1
ATOM 696 C CA . LEU A 1 94 ? 17.712 24.278 18.898 1.00 10.18 94 LEU A CA 1
ATOM 697 C C . LEU A 1 94 ? 16.650 23.818 17.902 1.00 11.18 94 LEU A C 1
ATOM 698 O O . LEU A 1 94 ? 16.339 24.527 16.939 1.00 11.66 94 LEU A O 1
ATOM 703 N N . HIS A 1 95 ? 16.082 22.628 18.132 1.00 11.69 95 HIS A N 1
ATOM 704 C CA . HIS A 1 95 ? 15.205 22.009 17.142 1.00 10.91 95 HIS A CA 1
ATOM 705 C C . HIS A 1 95 ? 14.365 20.919 17.803 1.00 13.16 95 HIS A C 1
ATOM 706 O O . HIS A 1 95 ? 14.575 20.559 18.962 1.00 12.17 95 HIS A O 1
ATOM 713 N N . PHE A 1 96 ? 13.411 20.386 17.038 1.00 11.03 96 PHE A N 1
ATOM 714 C CA . PHE A 1 96 ? 12.626 19.239 17.489 1.00 10.89 96 PHE A CA 1
ATOM 715 C C . PHE A 1 96 ? 12.182 18.442 16.265 1.00 15.81 96 PHE A C 1
ATOM 716 O O . PHE A 1 96 ? 12.396 18.855 15.125 1.00 11.19 96 PHE A O 1
ATOM 724 N N . HIS A 1 97 ? 11.592 17.269 16.508 1.00 13.85 97 HIS A N 1
ATOM 725 C CA . HIS A 1 97 ? 11.119 16.418 15.417 1.00 13.80 97 HIS A CA 1
ATOM 726 C C . HIS A 1 97 ? 10.121 15.409 15.970 1.00 11.17 97 HIS A C 1
ATOM 727 O O . HIS A 1 97 ? 10.032 15.196 17.179 1.00 13.03 97 HIS A O 1
ATOM 734 N N . LYS A 1 98 ? 9.397 14.751 15.052 1.00 10.94 98 LYS A N 1
ATOM 735 C CA . LYS A 1 98 ? 8.399 13.770 15.472 1.00 13.35 98 LYS A CA 1
ATOM 736 C C . LYS A 1 98 ? 9.040 12.565 16.151 1.00 13.48 98 LYS A C 1
ATOM 737 O O . LYS A 1 98 ? 8.464 11.986 17.079 1.00 15.95 98 LYS A O 1
ATOM 743 N N . GLU A 1 99 ? 10.222 12.169 15.696 1.00 11.31 99 GLU A N 1
ATOM 744 C CA . GLU A 1 99 ? 10.856 10.947 16.153 1.00 11.71 99 GLU A CA 1
ATOM 745 C C . GLU A 1 99 ? 11.503 11.144 17.517 1.00 11.92 99 GLU A C 1
ATOM 746 O O . GLU A 1 99 ? 11.972 12.240 17.853 1.00 12.49 99 GLU A O 1
ATOM 752 N N . ALA A 1 100 ? 11.520 10.069 18.307 1.00 11.07 100 ALA A N 1
ATOM 753 C CA . ALA A 1 100 ? 12.393 10.042 19.470 1.00 12.42 100 ALA A CA 1
ATOM 754 C C . ALA A 1 100 ? 13.829 9.857 19.006 1.00 11.70 100 ALA A C 1
ATOM 755 O O . ALA A 1 100 ? 14.093 9.262 17.955 1.00 11.05 100 ALA A O 1
ATOM 757 N N . GLU A 1 101 ? 14.759 10.355 19.815 1.00 11.51 101 GLU A N 1
ATOM 758 C CA . GLU A 1 101 ? 16.174 10.376 19.475 1.00 12.32 101 GLU A CA 1
ATOM 759 C C . GLU A 1 101 ? 16.975 9.734 20.599 1.00 13.29 101 GLU A C 1
ATOM 760 O O . GLU A 1 101 ? 16.820 10.104 21.767 1.00 15.72 101 GLU A O 1
ATOM 766 N N . TRP A 1 102 ? 17.835 8.787 20.236 1.00 10.28 102 TRP A N 1
ATOM 767 C CA . TRP A 1 102 ? 18.774 8.146 21.151 1.00 12.20 102 TRP A CA 1
ATOM 768 C C . TRP A 1 102 ? 20.192 8.434 20.671 1.00 11.89 102 TRP A C 1
ATOM 769 O O . TRP A 1 102 ? 20.431 8.520 19.465 1.00 13.69 102 TRP A O 1
ATOM 780 N N . ALA A 1 103 ? 21.142 8.584 21.602 1.00 9.93 103 ALA A N 1
ATOM 781 C CA . ALA A 1 103 ? 22.503 8.952 21.209 1.00 10.03 103 ALA A CA 1
ATOM 782 C C . ALA A 1 103 ? 23.557 8.229 22.036 1.00 12.05 103 ALA A C 1
ATOM 783 O O . ALA A 1 103 ? 23.369 7.963 23.226 1.00 12.53 103 ALA A O 1
ATOM 785 N N . TYR A 1 104 ? 24.696 7.955 21.394 1.00 8.97 104 TYR A N 1
ATOM 786 C CA . TYR A 1 104 ? 25.876 7.411 22.060 1.00 11.05 104 TYR A CA 1
ATOM 787 C C . TYR A 1 104 ? 27.069 8.311 21.755 1.00 11.31 104 TYR A C 1
ATOM 788 O O . TYR A 1 104 ? 27.389 8.539 20.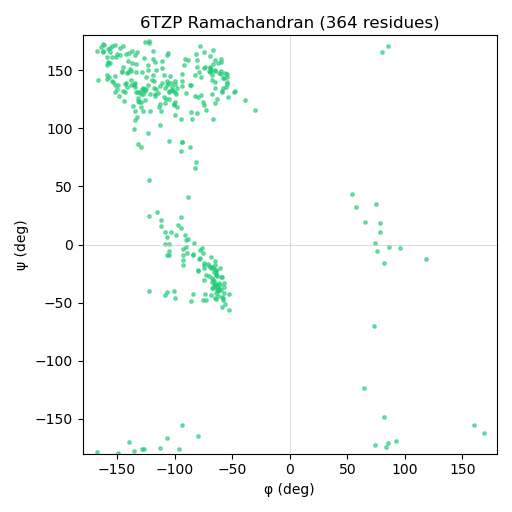585 1.00 11.83 104 TYR A O 1
ATOM 797 N N . MET A 1 105 ? 27.737 8.808 22.796 1.00 11.77 105 MET A N 1
ATOM 798 C CA . MET A 1 105 ? 28.880 9.707 22.613 1.00 12.30 105 MET A CA 1
ATOM 799 C C . MET A 1 105 ? 30.145 8.887 22.394 1.00 12.43 105 MET A C 1
ATOM 800 O O . MET A 1 105 ? 30.665 8.276 23.333 1.00 14.12 105 MET A O 1
ATOM 805 N N . ILE A 1 106 ? 30.649 8.878 21.155 1.00 9.96 106 ILE A N 1
ATOM 806 C CA . ILE A 1 106 ? 31.830 8.083 20.831 1.00 12.82 106 ILE A CA 1
ATOM 807 C C . ILE A 1 106 ? 33.101 8.836 21.179 1.00 14.34 106 ILE A C 1
ATOM 808 O O . ILE A 1 106 ? 34.057 8.253 21.710 1.00 14.50 106 ILE A O 1
ATOM 813 N N . TYR A 1 107 ? 33.143 10.130 20.864 1.00 11.36 107 TYR A N 1
ATOM 814 C CA . TYR A 1 107 ? 34.341 10.936 21.050 1.00 12.59 107 TYR A CA 1
ATOM 815 C C . TYR A 1 107 ? 33.966 12.271 21.686 1.00 14.11 107 TYR A C 1
ATOM 816 O O . TYR A 1 107 ? 32.975 12.893 21.298 1.00 11.32 107 TYR A O 1
ATOM 825 N N . GLY A 1 108 ? 34.767 12.720 22.659 1.00 15.36 108 GLY A N 1
ATOM 826 C CA . GLY A 1 108 ? 34.628 14.082 23.148 1.00 10.26 108 GLY A CA 1
ATOM 827 C C . GLY A 1 108 ? 33.515 14.248 24.172 1.00 12.87 108 GLY A C 1
ATOM 828 O O . GLY A 1 108 ? 33.216 13.344 24.959 1.00 12.64 108 GLY A O 1
ATOM 829 N N . SER A 1 109 ? 32.900 15.432 24.164 1.00 11.87 109 SER A N 1
ATOM 830 C CA . SER A 1 109 ? 31.850 15.738 25.134 1.00 12.74 109 SER A CA 1
ATOM 831 C C . SER A 1 109 ? 30.981 16.870 24.603 1.00 14.53 109 SER A C 1
ATOM 832 O O . SER A 1 109 ? 31.387 17.625 23.719 1.00 11.37 109 SER A O 1
ATOM 835 N N . ALA A 1 110 ? 29.787 17.001 25.181 1.00 13.07 110 ALA A N 1
ATOM 836 C CA . ALA A 1 110 ? 28.863 18.031 24.720 1.00 11.01 110 ALA A CA 1
ATOM 837 C C . ALA A 1 110 ? 27.862 18.359 25.815 1.00 13.09 110 ALA A C 1
ATOM 838 O O . ALA A 1 110 ? 27.581 17.541 26.693 1.00 17.59 110 ALA A O 1
ATOM 840 N N . ARG A 1 111 ? 27.297 19.561 25.724 1.00 12.15 111 ARG A N 1
ATOM 841 C CA . ARG A 1 111 ? 26.208 19.979 26.600 1.00 10.53 111 ARG A CA 1
ATOM 842 C C . ARG A 1 111 ? 24.892 19.874 25.835 1.00 12.99 111 ARG A C 1
ATOM 843 O O . ARG A 1 111 ? 24.804 20.321 24.688 1.00 12.69 111 ARG A O 1
ATOM 851 N N . VAL A 1 112 ? 23.879 19.274 26.459 1.00 10.85 112 VAL A N 1
ATOM 852 C CA . VAL A 1 112 ? 22.559 19.183 25.844 1.00 10.15 112 VAL A CA 1
ATOM 853 C C . VAL A 1 112 ? 21.562 19.971 26.679 1.00 13.23 112 VAL A C 1
ATOM 854 O O . VAL A 1 112 ? 21.700 20.094 27.901 1.00 13.63 112 VAL A O 1
ATOM 858 N N . THR A 1 113 ? 20.543 20.505 26.007 1.00 12.29 113 THR A N 1
ATOM 859 C CA . THR A 1 113 ? 19.390 21.084 26.683 1.00 13.32 113 THR A CA 1
ATOM 860 C C . THR A 1 113 ? 18.126 20.394 26.200 1.00 13.81 113 THR A C 1
ATOM 861 O O . THR A 1 113 ? 18.058 19.927 25.066 1.00 12.60 113 THR A O 1
ATOM 865 N N . ILE A 1 114 ? 17.126 20.335 27.074 1.00 11.47 114 ILE A N 1
ATOM 866 C CA . ILE A 1 114 ? 15.791 19.892 26.679 1.00 12.45 114 ILE A CA 1
ATOM 867 C C . ILE A 1 114 ? 14.791 20.581 27.599 1.00 16.54 114 ILE A C 1
ATOM 868 O O . ILE A 1 114 ? 15.092 20.867 28.760 1.00 19.89 114 ILE A O 1
ATOM 873 N N . VAL A 1 115 ? 13.628 20.925 27.054 1.00 12.52 115 VAL A N 1
ATOM 874 C CA . VAL A 1 115 ? 12.533 21.491 27.839 1.00 14.33 115 VAL A CA 1
ATOM 875 C C . VAL A 1 115 ? 11.309 20.631 27.564 1.00 20.46 115 VAL A C 1
ATOM 876 O O . VAL A 1 115 ? 11.054 20.275 26.409 1.00 19.23 115 VAL A O 1
ATOM 880 N N . ASP A 1 116 ? 10.575 20.245 28.613 1.00 15.61 116 ASP A N 1
ATOM 881 C CA . ASP A 1 116 ? 9.485 19.311 28.372 1.00 15.06 116 ASP A CA 1
ATOM 882 C C . ASP A 1 116 ? 8.155 20.057 28.213 1.00 15.83 116 ASP A C 1
ATOM 883 O O . ASP A 1 116 ? 8.096 21.291 28.170 1.00 17.73 116 ASP A O 1
ATOM 888 N N . GLU A 1 117 ? 7.076 19.288 28.076 1.00 18.27 117 GLU A N 1
ATOM 889 C CA . GLU A 1 117 ? 5.770 19.868 27.789 1.00 15.06 117 GLU A CA 1
ATOM 890 C C . GLU A 1 117 ? 5.125 20.510 29.013 1.00 17.27 117 GLU A C 1
ATOM 891 O O . GLU A 1 117 ? 4.045 21.092 28.885 1.00 19.07 117 GLU A O 1
ATOM 897 N N . LYS A 1 118 ? 5.756 20.423 30.184 1.00 18.02 118 LYS A N 1
ATOM 898 C CA . LYS A 1 118 ? 5.342 21.208 31.339 1.00 17.76 118 LYS A CA 1
ATOM 899 C C . LYS A 1 118 ? 6.266 22.388 31.589 1.00 18.13 118 LYS A C 1
ATOM 900 O O . LYS A 1 118 ? 6.154 23.039 32.632 1.00 17.28 118 LYS A O 1
ATOM 906 N N . GLY A 1 119 ? 7.166 22.685 30.652 1.00 16.39 119 GLY A N 1
ATOM 907 C CA . GLY A 1 119 ? 8.058 23.815 30.795 1.00 16.16 119 GLY A CA 1
ATOM 908 C C . GLY A 1 119 ? 9.235 23.590 31.715 1.00 15.56 119 GLY A C 1
ATOM 909 O O . GLY A 1 119 ? 9.851 24.562 32.165 1.00 18.69 119 GLY A O 1
ATOM 910 N N . ARG A 1 120 ? 9.576 22.339 32.006 1.00 12.95 120 ARG A N 1
ATOM 911 C CA . ARG A 1 120 ? 10.696 22.040 32.890 1.00 13.28 120 ARG A CA 1
ATOM 912 C C . ARG A 1 120 ? 11.959 21.831 32.066 1.00 13.17 120 ARG A C 1
ATOM 913 O O . ARG A 1 120 ? 11.919 21.227 30.989 1.00 15.72 120 ARG A O 1
ATOM 921 N N . SER A 1 121 ? 13.079 22.332 32.585 1.00 17.08 121 SER A N 1
ATOM 922 C CA . SER A 1 121 ? 14.346 22.407 31.868 1.00 16.99 121 SER A CA 1
ATOM 923 C C . SER A 1 121 ? 15.314 21.357 32.402 1.00 17.80 121 SER A C 1
ATOM 924 O O . SER A 1 121 ? 15.408 21.159 33.615 1.00 20.07 121 SER A O 1
ATOM 927 N N . PHE A 1 122 ? 16.033 20.686 31.493 1.00 12.58 122 PHE A N 1
ATOM 928 C CA . PHE A 1 122 ? 17.108 19.762 31.843 1.00 14.45 122 PHE A CA 1
ATOM 929 C C . PHE A 1 122 ? 18.330 20.118 31.005 1.00 16.80 122 PHE A C 1
ATOM 930 O O . PHE A 1 122 ? 18.256 20.138 29.773 1.00 14.56 122 PHE A O 1
ATOM 938 N N . ILE A 1 123 ? 19.445 20.408 31.668 1.00 13.58 123 ILE A N 1
ATOM 939 C CA . ILE A 1 123 ? 20.695 20.770 31.000 1.00 12.89 123 ILE A CA 1
ATOM 940 C C . ILE A 1 123 ? 21.802 19.933 31.629 1.00 12.87 123 ILE A C 1
ATOM 941 O O . ILE A 1 123 ? 21.881 19.834 32.857 1.00 15.45 123 ILE A O 1
ATOM 946 N N . ASP A 1 124 ? 22.629 19.301 30.799 1.00 13.56 124 ASP A N 1
ATOM 947 C CA . ASP A 1 124 ? 23.609 18.354 31.329 1.00 14.37 124 ASP A CA 1
ATOM 948 C C . ASP A 1 124 ? 24.752 18.185 30.340 1.00 14.95 124 ASP A C 1
ATOM 949 O O . ASP A 1 124 ? 24.593 18.411 29.140 1.00 13.39 124 ASP A O 1
ATOM 954 N N . ASP A 1 125 ? 25.908 17.766 30.863 1.00 11.95 125 ASP A N 1
ATOM 955 C CA . ASP A 1 125 ? 27.075 17.445 30.049 1.00 12.26 125 ASP A CA 1
ATOM 956 C C . ASP A 1 125 ? 27.168 15.934 29.849 1.00 15.91 125 ASP A C 1
ATOM 957 O O . ASP A 1 125 ? 26.913 15.158 30.779 1.00 16.74 125 ASP A O 1
ATOM 962 N N . VAL A 1 126 ? 27.549 15.517 28.640 1.00 12.98 126 VAL A N 1
ATOM 963 C CA . VAL A 1 126 ? 27.682 14.099 28.307 1.00 14.90 126 VAL A CA 1
ATOM 964 C C . VAL A 1 126 ? 29.082 13.844 27.757 1.00 18.66 126 VAL A C 1
ATOM 965 O O . VAL A 1 126 ? 29.549 14.566 26.871 1.00 21.20 126 VAL A O 1
ATOM 969 N N . GLY A 1 127 ? 29.744 12.806 28.270 1.00 14.34 127 GLY A N 1
ATOM 970 C CA . GLY A 1 127 ? 31.068 12.438 27.835 1.00 13.43 127 GLY A CA 1
ATOM 971 C C . GLY A 1 127 ? 31.086 11.101 27.115 1.00 15.18 127 GLY A C 1
ATOM 972 O O . GLY A 1 127 ? 30.050 10.482 26.865 1.00 13.72 127 GLY A O 1
ATOM 973 N N . GLU A 1 128 ? 32.301 10.654 26.784 1.00 12.95 128 GLU A N 1
ATOM 974 C CA . GLU A 1 128 ? 32.448 9.399 26.046 1.00 14.46 128 GLU A CA 1
ATOM 975 C C . GLU A 1 128 ? 31.825 8.244 26.823 1.00 16.49 128 GLU A C 1
ATOM 976 O O . GLU A 1 128 ? 32.055 8.085 28.027 1.00 15.53 128 GLU A O 1
ATOM 982 N N . GLY A 1 129 ? 31.020 7.448 26.128 1.00 13.22 129 GLY A N 1
ATOM 983 C CA . GLY A 1 129 ? 30.318 6.325 26.715 1.00 12.52 129 GLY A CA 1
ATOM 984 C C . GLY A 1 129 ? 28.986 6.665 27.349 1.00 15.09 129 GLY A C 1
ATOM 985 O O . GLY A 1 129 ? 28.303 5.756 27.850 1.00 15.87 129 GLY A O 1
ATOM 986 N N . ASP A 1 130 ? 28.598 7.937 27.356 1.00 12.33 130 ASP A N 1
ATOM 987 C CA . ASP A 1 130 ? 27.309 8.364 27.881 1.00 8.78 130 ASP A CA 1
ATOM 988 C C . ASP A 1 130 ? 26.250 8.368 26.773 1.00 10.88 130 ASP A C 1
ATOM 989 O O . ASP A 1 130 ? 26.558 8.441 25.581 1.00 13.67 130 ASP A O 1
ATOM 994 N N . LEU A 1 131 ? 24.988 8.327 27.197 1.00 13.00 131 LEU A N 1
ATOM 995 C CA . LEU A 1 131 ? 23.834 8.334 26.309 1.00 10.99 131 LEU A CA 1
ATOM 996 C C . LEU A 1 131 ? 22.966 9.557 26.559 1.00 11.76 131 LEU A C 1
ATOM 997 O O . LEU A 1 131 ? 22.986 10.148 27.638 1.00 13.56 131 LEU A O 1
ATOM 1002 N N . TRP A 1 132 ? 22.145 9.899 25.566 1.00 11.99 132 TRP A N 1
ATOM 1003 C CA . TRP A 1 132 ? 20.940 10.666 25.850 1.00 10.96 132 TRP A CA 1
ATOM 1004 C C . TRP A 1 132 ? 19.760 10.054 25.112 1.00 14.38 132 TRP A C 1
ATOM 1005 O O . TRP A 1 132 ? 19.926 9.239 24.204 1.00 11.97 132 TRP A O 1
ATOM 1016 N N . TYR A 1 133 ? 18.562 10.432 25.553 1.00 12.17 133 TYR A N 1
ATOM 1017 C CA . TYR A 1 133 ? 17.320 10.042 24.884 1.00 9.36 133 TYR A CA 1
ATOM 1018 C C . TYR A 1 133 ? 16.350 11.200 24.978 1.00 11.22 133 TYR A C 1
ATOM 1019 O O . TYR A 1 133 ? 16.038 11.654 26.083 1.00 10.98 133 TYR A O 1
ATOM 1028 N N . PHE A 1 134 ? 15.868 11.668 23.829 1.00 10.44 134 PHE A N 1
ATOM 1029 C CA . PHE A 1 134 ? 14.912 12.768 23.782 1.00 10.77 134 PHE A CA 1
ATOM 1030 C C . PHE A 1 134 ? 13.582 12.220 23.288 1.00 13.56 134 PHE A C 1
ATOM 1031 O O . PHE A 1 134 ? 13.497 11.769 22.135 1.00 13.54 134 PHE A O 1
ATOM 1039 N N . PRO A 1 135 ? 12.532 12.220 24.106 1.00 13.05 135 PRO A N 1
ATOM 1040 C CA . PRO A 1 135 ? 11.227 11.738 23.643 1.00 12.94 135 PRO A CA 1
ATOM 1041 C C . PRO A 1 135 ? 10.718 12.548 22.467 1.00 10.82 135 PRO A C 1
ATOM 1042 O O . PRO A 1 135 ? 11.137 13.687 22.227 1.00 11.06 135 PRO A O 1
ATOM 1046 N N . SER A 1 136 ? 9.784 11.936 21.738 1.00 12.85 136 SER A N 1
ATOM 1047 C CA . SER A 1 136 ? 9.195 12.562 20.559 1.00 12.88 136 SER A CA 1
ATOM 1048 C C . SER A 1 136 ? 8.763 13.996 20.826 1.00 14.75 136 SER A C 1
ATOM 1049 O O . SER A 1 136 ? 8.079 14.281 21.817 1.00 14.61 136 SER A O 1
ATOM 1052 N N . GLY A 1 137 ? 9.154 14.897 19.917 1.00 12.67 137 GLY A N 1
ATOM 1053 C CA . GLY A 1 137 ? 8.672 16.261 19.907 1.00 14.12 137 GLY A CA 1
ATOM 1054 C C . GLY A 1 137 ? 9.245 17.194 20.950 1.00 14.01 137 GLY A C 1
ATOM 1055 O O . GLY A 1 137 ? 8.933 18.389 20.909 1.00 13.48 137 GLY A O 1
ATOM 1056 N N . LEU A 1 138 ? 10.073 16.701 21.890 1.00 11.36 138 LEU A N 1
ATOM 1057 C CA . LEU A 1 138 ? 10.565 17.673 22.866 1.00 9.28 138 LEU A CA 1
ATOM 1058 C C . LEU A 1 138 ? 11.806 18.380 22.326 1.00 9.97 138 LEU A C 1
ATOM 1059 O O . LEU A 1 138 ? 12.672 17.738 21.725 1.00 12.61 138 LEU A O 1
ATOM 1064 N N . PRO A 1 139 ? 11.894 19.692 22.512 1.00 10.33 139 PRO A N 1
ATOM 1065 C CA . PRO A 1 139 ? 12.929 20.476 21.832 1.00 10.00 139 PRO A CA 1
ATOM 1066 C C . PRO A 1 139 ? 14.261 20.419 22.560 1.00 11.80 139 PRO A C 1
ATOM 1067 O O . PRO A 1 139 ? 14.324 20.389 23.791 1.00 11.42 139 PRO A O 1
ATOM 1071 N N . HIS A 1 140 ? 15.343 20.439 21.777 1.00 11.87 140 HIS A N 1
ATOM 1072 C CA . HIS A 1 140 ? 16.659 20.173 22.341 1.00 10.72 140 HIS A CA 1
ATOM 1073 C C . HIS A 1 140 ? 17.744 20.832 21.496 1.00 12.79 140 HIS A C 1
ATOM 1074 O O . HIS A 1 140 ? 17.495 21.348 20.404 1.00 12.40 140 HIS A O 1
ATOM 1081 N N . SER A 1 141 ? 18.959 20.813 22.035 1.00 12.27 141 SER A N 1
ATOM 1082 C CA . SER A 1 141 ? 20.141 21.365 21.392 1.00 10.91 141 SER A CA 1
ATOM 1083 C C . SER A 1 141 ? 21.360 20.582 21.861 1.00 12.76 141 SER A C 1
ATOM 1084 O O . SER A 1 141 ? 21.302 19.859 22.857 1.00 12.16 141 SER A O 1
ATOM 1087 N N . ILE A 1 142 ? 22.458 20.694 21.104 1.00 11.43 142 ILE A N 1
ATOM 1088 C CA . ILE A 1 142 ? 23.745 20.075 21.438 1.00 10.55 142 ILE A CA 1
ATOM 1089 C C . ILE A 1 142 ? 24.819 21.130 21.222 1.00 11.01 142 ILE A C 1
ATOM 1090 O O . ILE A 1 142 ? 24.794 21.832 20.208 1.00 13.25 142 ILE A O 1
ATOM 1095 N N . GLN A 1 143 ? 25.758 21.254 22.167 1.00 11.25 143 GLN A N 1
ATOM 1096 C CA . GLN A 1 143 ? 26.891 22.165 22.002 1.00 11.22 143 GLN A CA 1
ATOM 1097 C C . GLN A 1 143 ? 28.151 21.437 22.446 1.00 10.91 143 GLN A C 1
ATOM 1098 O O . GLN A 1 143 ? 28.236 21.010 23.600 1.00 12.59 143 GLN A O 1
ATOM 1104 N N . ALA A 1 144 ? 29.113 21.269 21.540 1.00 11.20 144 ALA A N 1
ATOM 1105 C CA . ALA A 1 144 ? 30.332 20.559 21.918 1.00 10.35 144 ALA A CA 1
ATOM 1106 C C . ALA A 1 144 ? 31.164 21.392 22.890 1.00 10.59 144 ALA A C 1
ATOM 1107 O O . ALA A 1 144 ? 31.156 22.628 22.850 1.00 12.00 144 ALA A O 1
ATOM 1109 N N . LEU A 1 145 ? 31.896 20.700 23.769 1.00 11.56 145 LEU A N 1
ATOM 1110 C CA . LEU A 1 145 ? 32.793 21.361 24.710 1.00 12.12 145 LEU A CA 1
ATOM 1111 C C . LEU A 1 145 ? 34.200 21.424 24.105 1.00 11.78 145 LEU A C 1
ATOM 1112 O O . LEU A 1 145 ? 34.361 21.398 22.882 1.00 12.68 145 LEU A O 1
ATOM 1117 N N . GLU A 1 146 ? 35.241 21.513 24.949 1.00 12.13 146 GLU A N 1
ATOM 1118 C CA . GLU A 1 146 ? 36.563 21.932 24.479 1.00 10.74 146 GLU A CA 1
ATOM 1119 C C . GLU A 1 146 ? 37.265 20.886 23.619 1.00 12.35 146 GLU A C 1
ATOM 1120 O O . GLU A 1 146 ? 38.239 21.220 22.928 1.00 13.64 146 GLU A O 1
ATOM 1126 N N . GLU A 1 147 ? 36.817 19.634 23.648 1.00 12.59 147 GLU A N 1
ATOM 1127 C CA . GLU A 1 147 ? 37.403 18.622 22.781 1.00 12.30 147 GLU A CA 1
ATOM 1128 C C . GLU A 1 147 ? 36.661 18.477 21.462 1.00 10.72 147 GLU A C 1
ATOM 1129 O O . GLU A 1 147 ? 37.120 17.724 20.592 1.00 13.88 147 GLU A O 1
ATOM 1135 N N . GLY A 1 148 ? 35.556 19.202 21.271 1.00 11.82 148 GLY A N 1
ATOM 1136 C CA . GLY A 1 148 ? 34.655 18.837 20.197 1.00 12.08 148 GLY A CA 1
ATOM 1137 C C . GLY A 1 148 ? 33.885 17.583 20.595 1.00 13.46 148 GLY A C 1
ATOM 1138 O O . GLY A 1 148 ? 33.962 17.104 21.721 1.00 11.88 148 GLY A O 1
ATOM 1139 N N . ALA A 1 149 ? 33.137 17.042 19.633 1.00 10.69 149 ALA A N 1
ATOM 1140 C CA . ALA A 1 149 ? 32.309 15.881 19.936 1.00 11.86 149 ALA A CA 1
ATOM 1141 C C . ALA A 1 149 ? 31.999 15.149 18.644 1.00 10.43 149 ALA A C 1
ATOM 1142 O O . ALA A 1 149 ? 31.865 15.768 17.591 1.00 12.51 149 ALA A O 1
ATOM 1144 N N . GLU A 1 150 ? 31.908 13.827 18.729 1.00 11.19 150 GLU A N 1
ATOM 1145 C CA . GLU A 1 150 ? 31.389 13.054 17.605 1.00 9.90 150 GLU A CA 1
ATOM 1146 C C . GLU A 1 150 ? 30.569 11.898 18.157 1.00 12.06 150 GLU A C 1
ATOM 1147 O O . GLU A 1 150 ? 31.014 11.187 19.064 1.00 12.38 150 GLU A O 1
ATOM 1153 N N . PHE A 1 151 ? 29.364 11.723 17.618 1.00 9.75 151 PHE A N 1
ATOM 1154 C CA . PHE A 1 151 ? 28.397 10.854 18.268 1.00 12.09 151 PHE A CA 1
ATOM 1155 C C . PHE A 1 151 ? 27.482 10.224 17.229 1.00 11.28 151 PHE A C 1
ATOM 1156 O O . PHE A 1 151 ? 27.399 10.665 16.077 1.00 12.01 151 PHE A O 1
ATOM 1164 N N . LEU A 1 152 ? 26.797 9.172 17.658 1.00 10.54 152 LEU A N 1
ATOM 1165 C CA . LEU A 1 152 ? 25.839 8.457 16.831 1.00 9.94 152 LEU A CA 1
ATOM 1166 C C . LEU A 1 152 ? 24.436 8.748 17.341 1.00 13.27 152 LEU A C 1
ATOM 1167 O O . LEU A 1 152 ? 24.153 8.543 18.524 1.00 14.25 152 LEU A O 1
ATOM 1172 N N . LEU A 1 153 ? 23.558 9.187 16.448 1.00 11.93 153 LEU A N 1
ATOM 1173 C CA . LEU A 1 153 ? 22.154 9.397 16.771 1.00 11.98 153 LEU A CA 1
ATOM 1174 C C . LEU A 1 153 ? 21.318 8.293 16.138 1.00 11.96 153 LEU A C 1
ATOM 1175 O O . LEU A 1 153 ? 21.592 7.871 15.011 1.00 13.07 153 LEU A O 1
ATOM 1180 N N . VAL A 1 154 ? 20.301 7.817 16.859 1.00 9.41 154 VAL A N 1
ATOM 1181 C CA . VAL A 1 154 ? 19.372 6.838 16.302 1.00 10.95 154 VAL A CA 1
ATOM 1182 C C . VAL A 1 154 ? 17.958 7.358 16.509 1.00 12.43 154 VAL A C 1
ATOM 1183 O O . VAL A 1 154 ? 17.621 7.836 17.594 1.00 11.61 154 VAL A O 1
ATOM 1187 N N . PHE A 1 155 ? 17.146 7.307 15.455 1.00 9.20 155 PHE A N 1
ATOM 1188 C CA . PHE A 1 155 ? 15.786 7.838 15.470 1.00 9.40 155 PHE A CA 1
ATOM 1189 C C . PHE A 1 155 ? 14.804 6.708 15.228 1.00 11.09 155 PHE A C 1
ATOM 1190 O O . PHE A 1 155 ? 15.070 5.823 14.409 1.00 13.00 155 PHE A O 1
ATOM 1198 N N . ASP A 1 156 ? 13.667 6.731 15.932 1.00 10.50 156 ASP A N 1
ATOM 1199 C CA . ASP A 1 156 ? 12.773 5.574 15.833 1.00 11.28 156 ASP A CA 1
ATOM 1200 C C . ASP A 1 156 ? 11.768 5.671 14.676 1.00 14.59 156 ASP A C 1
ATOM 1201 O O . ASP A 1 156 ? 10.606 5.266 14.804 1.00 13.09 156 ASP A O 1
ATOM 1206 N N . ASP A 1 157 ? 12.210 6.155 13.510 1.00 11.85 157 ASP A N 1
ATOM 1207 C CA . ASP A 1 157 ? 11.487 5.984 12.249 1.00 13.06 157 ASP A CA 1
ATOM 1208 C C . ASP A 1 157 ? 12.533 5.907 11.149 1.00 12.28 157 ASP A C 1
ATOM 1209 O O . ASP A 1 157 ? 13.393 6.788 11.069 1.00 13.52 157 ASP A O 1
ATOM 1214 N N . GLY A 1 158 ? 12.462 4.865 10.310 1.00 11.03 158 GLY A N 1
ATOM 1215 C CA . GLY A 1 158 ? 13.480 4.693 9.279 1.00 10.10 158 GLY A CA 1
ATOM 1216 C C . GLY A 1 158 ? 13.440 5.749 8.194 1.00 11.95 158 GLY A C 1
ATOM 1217 O O . GLY A 1 158 ? 14.434 5.938 7.480 1.00 12.54 158 GLY A O 1
ATOM 1218 N N . SER A 1 159 ? 12.314 6.443 8.049 1.00 12.33 159 SER A N 1
ATOM 1219 C CA . SER A 1 159 ? 12.188 7.476 7.028 1.00 12.30 159 SER A CA 1
ATOM 1220 C C . SER A 1 159 ? 12.709 8.837 7.461 1.00 14.69 159 SER A C 1
ATOM 1221 O O . SER A 1 159 ? 12.585 9.797 6.687 1.00 14.79 159 SER A O 1
ATOM 1224 N N A PHE A 1 160 ? 13.296 8.945 8.652 0.84 13.16 160 PHE A N 1
ATOM 1225 N N B PHE A 1 160 ? 13.287 8.939 8.660 0.16 14.70 160 PHE A N 1
ATOM 1226 C CA A PHE A 1 160 ? 13.827 10.212 9.148 0.84 16.25 160 PHE A CA 1
ATOM 1227 C CA B PHE A 1 160 ? 13.823 10.199 9.160 0.16 16.31 160 PHE A CA 1
ATOM 1228 C C A PHE A 1 160 ? 14.868 10.788 8.189 0.84 18.36 160 PHE A C 1
ATOM 1229 C C B PHE A 1 160 ? 14.625 10.906 8.080 0.16 16.70 160 PHE A C 1
ATOM 1230 O O A PHE A 1 160 ? 15.536 10.056 7.456 0.84 17.39 160 PHE A O 1
ATOM 1231 O O B PHE A 1 160 ? 15.546 10.330 7.495 0.16 16.92 160 PHE A O 1
ATOM 1246 N N A SER A 1 161 ? 15.005 12.121 8.192 0.84 16.62 161 SER A N 1
ATOM 1247 N N B SER A 1 161 ? 14.261 12.155 7.812 0.16 12.06 161 SER A N 1
ATOM 1248 C CA A SER A 1 161 ? 16.188 12.766 7.621 0.84 15.81 161 SER A CA 1
ATOM 1249 C CA B SER A 1 161 ? 14.852 12.871 6.696 0.16 15.60 161 SER A CA 1
ATOM 1250 C C A SER A 1 161 ? 16.568 13.970 8.471 0.84 19.33 161 SER A C 1
ATOM 1251 C C B SER A 1 161 ? 14.720 14.363 6.937 0.16 19.38 161 SER A C 1
ATOM 1252 O O A SER A 1 161 ? 15.697 14.768 8.831 0.84 20.35 161 SER A O 1
ATOM 1253 O O B SER A 1 161 ? 13.870 14.816 7.709 0.16 21.92 161 SER A O 1
ATOM 1258 N N A GLU A 1 162 ? 17.863 14.095 8.798 0.84 18.54 162 GLU A N 1
ATOM 1259 N N B GLU A 1 162 ? 15.585 15.122 6.264 0.16 22.49 162 GLU A N 1
ATOM 1260 C CA A GLU A 1 162 ? 18.322 15.209 9.628 0.84 23.07 162 GLU A CA 1
ATOM 1261 C CA B GLU A 1 162 ? 15.362 16.555 6.147 0.16 25.12 162 GLU A CA 1
ATOM 1262 C C A GLU A 1 162 ? 18.146 16.551 8.930 0.84 21.36 162 GLU A C 1
ATOM 1263 C C B GLU A 1 162 ? 14.035 16.842 5.462 0.16 31.98 162 GLU A C 1
ATOM 1264 O O A GLU A 1 162 ? 18.161 17.590 9.598 0.84 22.26 162 GLU A O 1
ATOM 1265 O O B GLU A 1 162 ? 13.455 17.914 5.666 0.16 33.98 162 GLU A O 1
ATOM 1276 N N A ASN A 1 163 ? 17.960 16.553 7.609 0.84 22.24 163 ASN A N 1
ATOM 1277 N N B ASN A 1 163 ? 13.521 15.881 4.692 0.16 33.48 163 ASN A N 1
ATOM 1278 C CA A ASN A 1 163 ? 17.659 17.793 6.902 0.84 22.63 163 ASN A CA 1
ATOM 1279 C CA B ASN A 1 163 ? 12.193 15.943 4.095 0.16 32.15 163 ASN A CA 1
ATOM 1280 C C A ASN A 1 163 ? 16.226 18.275 7.123 0.84 26.38 163 ASN A C 1
ATOM 1281 C C B ASN A 1 163 ? 11.103 16.181 5.139 0.16 30.52 163 ASN A C 1
ATOM 1282 O O A ASN A 1 163 ? 15.888 19.367 6.646 0.84 22.99 163 ASN A O 1
ATOM 1283 O O B ASN A 1 163 ? 9.947 16.424 4.779 0.16 27.94 163 ASN A O 1
ATOM 1292 N N A SER A 1 164 ? 15.387 17.516 7.841 0.84 21.01 164 SER A N 1
ATOM 1293 N N B SER A 1 164 ? 11.449 16.093 6.430 0.16 31.04 164 SER A N 1
ATOM 1294 C CA A SER A 1 164 ? 13.959 17.810 7.952 0.84 27.94 164 SER A CA 1
ATOM 1295 C CA B SER A 1 164 ? 10.529 16.396 7.527 0.16 28.87 164 SER A CA 1
ATOM 1296 C C A SER A 1 164 ? 13.507 18.041 9.393 0.84 24.00 164 SER A C 1
ATOM 1297 C C B SER A 1 164 ? 11.251 16.534 8.866 0.16 26.79 164 SER A C 1
ATOM 1298 O O A SER A 1 164 ? 12.350 17.782 9.729 0.84 26.23 164 SER A O 1
ATOM 1299 O O B SER A 1 164 ? 11.310 15.566 9.632 0.16 19.73 164 SER A O 1
ATOM 1304 N N A THR A 1 165 ? 14.393 18.511 10.258 0.84 21.57 165 THR A N 1
ATOM 1305 N N B THR A 1 165 ? 11.787 17.721 9.173 0.16 25.25 165 THR A N 1
ATOM 1306 C CA A THR A 1 165 ? 13.976 18.818 11.617 0.84 16.53 165 THR A CA 1
ATOM 1307 C CA B THR A 1 165 ? 12.411 17.975 10.474 0.16 23.29 165 THR A CA 1
ATOM 1308 C C A THR A 1 165 ? 13.284 20.181 11.649 0.84 16.13 165 THR A C 1
ATOM 1309 C C B THR A 1 165 ? 12.603 19.476 10.661 0.16 20.14 165 THR A C 1
ATOM 1310 O O A THR A 1 165 ? 13.382 20.969 10.703 0.84 18.55 165 THR A O 1
ATOM 1311 O O B THR A 1 165 ? 13.108 20.152 9.760 0.16 22.71 165 THR A O 1
ATOM 1318 N N A PHE A 1 166 ? 12.562 20.454 12.743 0.84 6.93 166 PHE A N 1
ATOM 1319 N N B PHE A 1 166 ? 12.219 19.984 11.831 0.16 16.60 166 PHE A N 1
ATOM 1320 C CA A PHE A 1 166 ? 11.963 21.773 12.960 0.84 11.01 166 PHE A CA 1
ATOM 1321 C CA B PHE A 1 166 ? 12.020 21.408 12.080 0.16 14.51 166 PHE A CA 1
ATOM 1322 C C A PHE A 1 166 ? 12.950 22.620 13.748 0.84 11.97 166 PHE A C 1
ATOM 1323 C C B PHE A 1 166 ? 13.227 22.043 12.770 0.16 13.14 166 PHE A C 1
ATOM 1324 O O A PHE A 1 166 ? 13.137 22.397 14.941 0.84 11.71 166 PHE A O 1
ATOM 1325 O O B PHE A 1 166 ? 14.100 21.356 13.305 0.16 15.97 166 PHE A O 1
ATOM 1340 N N A GLN A 1 167 ? 13.568 23.597 13.099 0.84 11.00 167 GLN A N 1
ATOM 1341 N N B GLN A 1 167 ? 13.257 23.379 12.755 0.16 12.19 167 GLN A N 1
ATOM 1342 C CA A GLN A 1 167 ? 14.582 24.418 13.749 0.84 13.14 167 GLN A CA 1
ATOM 1343 C CA B GLN A 1 167 ? 14.312 24.156 13.398 0.16 14.88 167 GLN A CA 1
ATOM 1344 C C A GLN A 1 167 ? 14.020 25.773 14.150 0.84 12.60 167 GLN A C 1
ATOM 1345 C C B GLN A 1 167 ? 13.731 25.449 13.956 0.16 12.60 167 GLN A C 1
ATOM 1346 O O A GLN A 1 167 ? 13.204 26.363 13.436 0.84 12.28 167 GLN A O 1
ATOM 1347 O O B GLN A 1 167 ? 12.674 25.919 13.524 0.16 14.68 167 GLN A O 1
ATOM 1358 N N A LEU A 1 168 ? 14.482 26.257 15.304 0.84 10.84 168 LEU A N 1
ATOM 1359 N N B LEU A 1 168 ? 14.456 26.034 14.911 0.16 12.20 168 LEU A N 1
ATOM 1360 C CA A LEU A 1 168 ? 14.027 27.525 15.867 0.84 11.21 168 LEU A CA 1
ATOM 1361 C CA B LEU A 1 168 ? 14.035 27.254 15.594 0.16 12.01 168 LEU A CA 1
ATOM 1362 C C A LEU A 1 168 ? 14.042 28.654 14.841 0.84 13.49 168 LEU A C 1
ATOM 1363 C C B LEU A 1 168 ? 14.011 28.461 14.660 0.16 13.07 168 LEU A C 1
ATOM 1364 O O A LEU A 1 168 ? 13.032 29.344 14.649 0.84 13.45 168 LEU A O 1
ATOM 1365 O O B LEU A 1 168 ? 12.944 29.021 14.386 0.16 13.01 168 LEU A O 1
ATOM 1374 N N . THR A 1 169 ? 15.189 28.872 14.181 1.00 11.94 169 THR A N 1
ATOM 1375 C CA . THR A 1 169 ? 15.294 30.041 13.311 1.00 11.27 169 THR A CA 1
ATOM 1376 C C . THR A 1 169 ? 14.548 29.850 11.996 1.00 13.11 169 THR A C 1
ATOM 1377 O O . THR A 1 169 ? 14.104 30.836 11.397 1.00 13.56 169 THR A O 1
ATOM 1381 N N . ASP A 1 170 ? 14.431 28.603 11.525 1.00 12.93 170 ASP A N 1
ATOM 1382 C CA . ASP A 1 170 ? 13.640 28.309 10.331 1.00 11.00 170 ASP A CA 1
ATOM 1383 C C . ASP A 1 170 ? 12.166 28.605 10.578 1.00 13.68 170 ASP A C 1
ATOM 1384 O O . ASP A 1 170 ? 11.496 29.227 9.745 1.00 14.39 170 ASP A O 1
ATOM 1389 N N . TRP A 1 171 ? 11.640 28.152 11.722 1.00 12.25 171 TRP A N 1
ATOM 1390 C CA . TRP A 1 171 ? 10.257 28.459 12.088 1.00 10.45 171 TRP A CA 1
ATOM 1391 C C . TRP A 1 171 ? 10.023 29.968 12.100 1.00 13.90 171 TRP A C 1
ATOM 1392 O O . TRP A 1 171 ? 9.093 30.472 11.461 1.00 12.14 171 TRP A O 1
ATOM 1403 N N . LEU A 1 172 ? 10.889 30.709 12.798 1.00 11.77 172 LEU A N 1
ATOM 1404 C CA . LEU A 1 172 ? 10.720 32.154 12.884 1.00 14.17 172 LEU A CA 1
ATOM 1405 C C . LEU A 1 172 ? 10.865 32.817 11.519 1.00 16.77 172 LEU A C 1
ATOM 1406 O O . LEU A 1 172 ? 10.147 33.772 11.213 1.00 13.83 172 LEU A O 1
ATOM 1411 N N . ALA A 1 173 ? 11.774 32.319 10.676 1.00 14.75 173 ALA A N 1
ATOM 1412 C CA . ALA A 1 173 ? 11.945 32.932 9.363 1.00 13.94 173 ALA A CA 1
ATOM 1413 C C . ALA A 1 173 ? 10.717 32.751 8.475 1.00 15.00 173 ALA A C 1
ATOM 1414 O O . ALA A 1 173 ? 10.555 33.504 7.503 1.00 15.54 173 ALA A O 1
ATOM 1416 N N . HIS A 1 174 ? 9.846 31.785 8.788 1.00 11.71 174 HIS A N 1
ATOM 1417 C CA . HIS A 1 174 ? 8.663 31.527 7.976 1.00 11.62 174 HIS A CA 1
ATOM 1418 C C . HIS A 1 174 ? 7.375 31.807 8.742 1.00 13.78 174 HIS A C 1
ATOM 1419 O O . HIS A 1 174 ? 6.318 31.244 8.436 1.00 14.17 174 HIS A O 1
ATOM 1426 N N . THR A 1 175 ? 7.452 32.723 9.712 1.00 13.79 175 THR A N 1
ATOM 1427 C CA . THR A 1 175 ? 6.321 33.246 10.470 1.00 12.69 175 THR A CA 1
ATOM 1428 C C . THR A 1 175 ? 6.208 34.747 10.217 1.00 10.98 175 THR A C 1
ATOM 1429 O O . THR A 1 175 ? 7.229 35.440 10.222 1.00 12.72 175 THR A O 1
ATOM 1433 N N . PRO A 1 176 ? 5.005 35.276 9.961 1.00 14.70 176 PRO A N 1
ATOM 1434 C CA . PRO A 1 176 ? 4.890 36.718 9.704 1.00 15.39 176 PRO A CA 1
ATOM 1435 C C . PRO A 1 176 ? 5.489 37.512 10.852 1.00 13.94 176 PRO A C 1
ATOM 1436 O O . PRO A 1 176 ? 5.263 37.205 12.025 1.00 15.44 176 PRO A O 1
ATOM 1440 N N . LYS A 1 177 ? 6.274 38.538 10.504 1.00 14.01 177 LYS A N 1
ATOM 1441 C CA . LYS A 1 177 ? 6.921 39.339 11.535 1.00 14.55 177 LYS A CA 1
ATOM 1442 C C . LYS A 1 177 ? 5.898 39.929 12.498 1.00 13.84 177 LYS A C 1
ATOM 1443 O O . LYS A 1 177 ? 6.158 40.028 13.704 1.00 16.98 177 LYS A O 1
ATOM 1449 N N . GLU A 1 178 ? 4.724 40.327 11.990 1.00 13.06 178 GLU A N 1
ATOM 1450 C CA . GLU A 1 178 ? 3.724 40.922 12.880 1.00 13.51 178 GLU A CA 1
ATOM 1451 C C . GLU A 1 178 ? 3.178 39.901 13.871 1.00 17.74 178 GLU A C 1
ATOM 1452 O O . GLU A 1 178 ? 2.786 40.268 14.989 1.00 14.99 178 GLU A O 1
ATOM 1458 N N . VAL A 1 179 ? 3.163 38.621 13.489 1.00 15.13 179 VAL A N 1
ATOM 1459 C CA . VAL A 1 179 ? 2.732 37.566 14.403 1.00 16.95 179 VAL A CA 1
ATOM 1460 C C . VAL A 1 179 ? 3.799 37.299 15.463 1.00 14.28 179 VAL A C 1
ATOM 1461 O O . VAL A 1 179 ? 3.483 37.115 16.648 1.00 15.76 179 VAL A O 1
ATOM 1465 N N . ILE A 1 180 ? 5.076 37.252 15.064 1.00 14.20 180 ILE A N 1
ATOM 1466 C CA . ILE A 1 180 ? 6.145 37.098 16.054 1.00 13.14 180 ILE A CA 1
ATOM 1467 C C . ILE A 1 180 ? 6.088 38.239 17.058 1.00 17.57 180 ILE A C 1
ATOM 1468 O O . ILE A 1 180 ? 6.171 38.032 18.274 1.00 14.27 180 ILE A O 1
ATOM 1473 N N . ALA A 1 181 ? 5.944 39.466 16.549 1.00 15.14 181 ALA A N 1
ATOM 1474 C CA . ALA A 1 181 ? 5.878 40.644 17.407 1.00 16.57 181 ALA A CA 1
ATOM 1475 C C . ALA A 1 181 ? 4.734 40.527 18.405 1.00 17.41 181 ALA A C 1
ATOM 1476 O O . ALA A 1 181 ? 4.918 40.752 19.609 1.00 18.40 181 ALA A O 1
ATOM 1478 N N . ALA A 1 182 ? 3.546 40.150 17.924 1.00 17.60 182 ALA A N 1
ATOM 1479 C CA . ALA A 1 182 ? 2.403 39.996 18.821 1.00 19.96 182 ALA A CA 1
ATOM 1480 C C . ALA A 1 182 ? 2.617 38.864 19.815 1.00 19.83 182 ALA A C 1
ATOM 1481 O O . ALA A 1 182 ? 2.173 38.959 20.966 1.00 17.40 182 ALA A O 1
ATOM 1483 N N . ASN A 1 183 ? 3.294 37.793 19.393 1.00 13.19 183 ASN A N 1
ATOM 1484 C CA . ASN A 1 183 ? 3.479 36.633 20.262 1.00 12.71 183 ASN A CA 1
ATOM 1485 C C . ASN A 1 183 ? 4.282 36.989 21.503 1.00 17.49 183 ASN A C 1
ATOM 1486 O O . ASN A 1 183 ? 3.996 36.495 22.601 1.00 17.48 183 ASN A O 1
ATOM 1491 N N . PHE A 1 184 ? 5.299 37.838 21.346 1.00 14.93 184 PHE A N 1
ATOM 1492 C CA . PHE A 1 184 ? 6.210 38.166 22.432 1.00 12.48 184 PHE A CA 1
ATOM 1493 C C . PHE A 1 184 ? 5.965 39.546 23.027 1.00 19.44 184 PHE A C 1
ATOM 1494 O O . PHE A 1 184 ? 6.604 39.891 24.027 1.00 21.18 184 PHE A O 1
ATOM 1502 N N . GLY A 1 185 ? 5.068 40.337 22.449 1.00 20.21 185 GLY A N 1
ATOM 1503 C CA . GLY A 1 185 ? 4.810 41.674 22.971 1.00 21.55 185 GLY A CA 1
ATOM 1504 C C . GLY A 1 185 ? 5.902 42.674 22.654 1.00 22.77 185 GLY A C 1
ATOM 1505 O O . GLY A 1 185 ? 6.191 43.555 23.476 1.00 23.85 185 GLY A O 1
ATOM 1506 N N . VAL A 1 186 ? 6.523 42.556 21.483 1.00 18.23 186 VAL A N 1
ATOM 1507 C CA . VAL A 1 186 ? 7.597 43.444 21.054 1.00 20.42 186 VAL A CA 1
ATOM 1508 C C . VAL A 1 186 ? 7.185 44.094 19.735 1.00 21.87 186 VAL A C 1
ATOM 1509 O O . VAL A 1 186 ? 6.160 43.751 19.145 1.00 20.22 186 VAL A O 1
ATOM 1513 N N . THR A 1 187 ? 7.997 45.046 19.279 1.00 20.91 187 THR A N 1
ATOM 1514 C CA . THR A 1 187 ? 7.759 45.682 17.991 1.00 22.60 187 THR A CA 1
ATOM 1515 C C . THR A 1 187 ? 8.448 44.891 16.887 1.00 20.98 187 THR A C 1
ATOM 1516 O O . THR A 1 187 ? 9.390 44.130 17.126 1.00 21.36 187 THR A O 1
ATOM 1520 N N . LYS A 1 188 ? 7.972 45.089 15.657 1.00 18.38 188 LYS A N 1
ATOM 1521 C CA . LYS A 1 188 ? 8.654 44.498 14.511 1.00 21.60 188 LYS A CA 1
ATOM 1522 C C . LYS A 1 188 ? 10.088 44.998 14.400 1.00 22.15 188 LYS A C 1
ATOM 1523 O O . LYS A 1 188 ? 10.985 44.240 14.012 1.00 22.50 188 LYS A O 1
ATOM 1529 N N . GLU A 1 189 ? 10.334 46.262 14.754 1.00 19.56 189 GLU A N 1
ATOM 1530 C CA . GLU A 1 189 ? 11.704 46.762 14.705 1.00 22.72 189 GLU A CA 1
ATOM 1531 C C . GLU A 1 189 ? 12.605 46.028 15.692 1.00 24.65 189 GLU A C 1
ATOM 1532 O O . GLU A 1 189 ? 13.790 45.817 15.409 1.00 22.60 189 GLU A O 1
ATOM 1538 N N . GLU A 1 190 ? 12.072 45.626 16.848 1.00 20.84 190 GLU A N 1
ATOM 1539 C CA . GLU A 1 190 ? 12.904 44.946 17.836 1.00 23.58 190 GLU A CA 1
ATOM 1540 C C . GLU A 1 190 ? 13.352 43.566 17.376 1.00 21.89 190 GLU A C 1
ATOM 1541 O O . GLU A 1 190 ? 14.319 43.032 17.928 1.00 23.88 190 GLU A O 1
ATOM 1547 N N . ILE A 1 191 ? 12.665 42.969 16.409 1.00 20.74 191 ILE A N 1
ATOM 1548 C CA . ILE A 1 191 ? 13.022 41.643 15.924 1.00 19.14 191 ILE A CA 1
ATOM 1549 C C . ILE A 1 191 ? 13.552 41.699 14.493 1.00 19.12 191 ILE A C 1
ATOM 1550 O O . ILE A 1 191 ? 13.632 40.670 13.824 1.00 18.24 191 ILE A O 1
ATOM 1555 N N . SER A 1 192 ? 13.925 42.891 14.015 1.00 16.67 192 SER A N 1
ATOM 1556 C CA . SER A 1 192 ? 14.335 43.031 12.622 1.00 20.59 192 SER A CA 1
ATOM 1557 C C . SER A 1 192 ? 15.617 42.271 12.303 1.00 19.81 192 SER A C 1
ATOM 1558 O O . SER A 1 192 ? 15.866 41.976 11.132 1.00 20.81 192 SER A O 1
ATOM 1561 N N . ASN A 1 193 ? 16.440 41.953 13.300 1.00 16.97 193 ASN A N 1
ATOM 1562 C CA . ASN A 1 193 ? 17.701 41.266 13.045 1.00 17.97 193 ASN A CA 1
ATOM 1563 C C . ASN A 1 193 ? 17.588 39.741 13.093 1.00 21.80 193 ASN A C 1
ATOM 1564 O O . ASN A 1 193 ? 18.622 39.064 13.052 1.00 20.26 193 ASN A O 1
ATOM 1569 N N . LEU A 1 194 ? 16.376 39.188 13.179 1.00 17.04 194 LEU A N 1
ATOM 1570 C CA . LEU A 1 194 ? 16.231 37.733 13.171 1.00 17.67 194 LEU A CA 1
ATOM 1571 C C . LEU A 1 194 ? 16.836 37.145 11.899 1.00 19.54 194 LEU A C 1
ATOM 1572 O O . LEU A 1 194 ? 16.724 37.746 10.822 1.00 16.99 194 LEU A O 1
ATOM 1577 N N . PRO A 1 195 ? 17.465 35.974 11.982 1.00 16.60 195 PRO A N 1
ATOM 1578 C CA . PRO A 1 195 ? 17.988 35.319 10.774 1.00 18.93 195 PRO A CA 1
ATOM 1579 C C . PRO A 1 195 ? 16.907 35.093 9.727 1.00 17.31 195 PRO A C 1
ATOM 1580 O O . PRO A 1 195 ? 15.737 34.856 10.040 1.00 19.36 195 PRO A O 1
ATOM 1584 N N . GLY A 1 196 ? 17.317 35.157 8.462 1.00 18.57 196 GLY A N 1
ATOM 1585 C CA . GLY A 1 196 ? 16.407 34.884 7.371 1.00 20.38 196 GLY A CA 1
ATOM 1586 C C . GLY A 1 196 ? 16.352 33.443 6.928 1.00 17.76 196 GLY A C 1
ATOM 1587 O O . GLY A 1 196 ? 15.568 33.107 6.036 1.00 19.09 196 GLY A O 1
ATOM 1588 N N . LYS A 1 197 ? 17.156 32.576 7.541 1.00 17.56 197 LYS A N 1
ATOM 1589 C CA . LYS A 1 197 ? 17.254 31.167 7.178 1.00 18.70 197 LYS A CA 1
ATOM 1590 C C . LYS A 1 197 ? 17.797 30.415 8.386 1.00 17.82 197 LYS A C 1
ATOM 1591 O O . LYS A 1 197 ? 18.297 31.017 9.341 1.00 20.24 197 LYS A O 1
ATOM 1597 N N . GLU A 1 198 ? 17.714 29.089 8.314 1.00 15.37 198 GLU A N 1
ATOM 1598 C CA . GLU A 1 198 ? 18.232 28.214 9.362 1.00 16.12 198 GLU A CA 1
ATOM 1599 C C . GLU A 1 198 ? 19.732 28.422 9.570 1.00 14.89 198 GLU A C 1
ATOM 1600 O O . GLU A 1 198 ? 20.458 28.869 8.678 1.00 16.55 198 GLU A O 1
ATOM 1606 N N . LYS A 1 199 ? 20.201 28.055 10.768 1.00 12.19 199 LYS A N 1
ATOM 1607 C CA . LYS A 1 199 ? 21.625 27.925 11.056 1.00 15.82 199 LYS A CA 1
ATOM 1608 C C . LYS A 1 199 ? 22.096 26.472 10.991 1.00 16.47 199 LYS A C 1
ATOM 1609 O O . LYS A 1 199 ? 23.127 26.186 10.374 1.00 15.55 199 LYS A O 1
ATOM 1615 N N . TYR A 1 200 ? 21.344 25.553 11.610 1.00 14.35 200 TYR A N 1
ATOM 1616 C CA . TYR A 1 200 ? 21.554 24.099 11.603 1.00 13.18 200 TYR A CA 1
ATOM 1617 C C . TYR A 1 200 ? 22.748 23.684 12.470 1.00 12.86 200 TYR A C 1
ATOM 1618 O O . TYR A 1 200 ? 22.557 23.056 13.518 1.00 11.99 200 TYR A O 1
ATOM 1627 N N . ILE A 1 201 ? 23.969 24.005 12.042 1.00 13.91 201 ILE A N 1
ATOM 1628 C CA . ILE A 1 201 ? 25.187 23.870 12.848 1.00 12.11 201 ILE A CA 1
ATOM 1629 C C . ILE A 1 201 ? 25.970 25.171 12.698 1.00 12.92 201 ILE A C 1
ATOM 1630 O O . ILE A 1 201 ? 26.149 25.650 11.573 1.00 13.82 201 ILE A O 1
ATOM 1635 N N . PHE A 1 202 ? 26.422 25.753 13.816 1.00 11.71 202 PHE A N 1
ATOM 1636 C CA . PHE A 1 202 ? 27.180 27.004 13.714 1.00 11.53 202 PHE A CA 1
ATOM 1637 C C . PHE A 1 202 ? 28.260 27.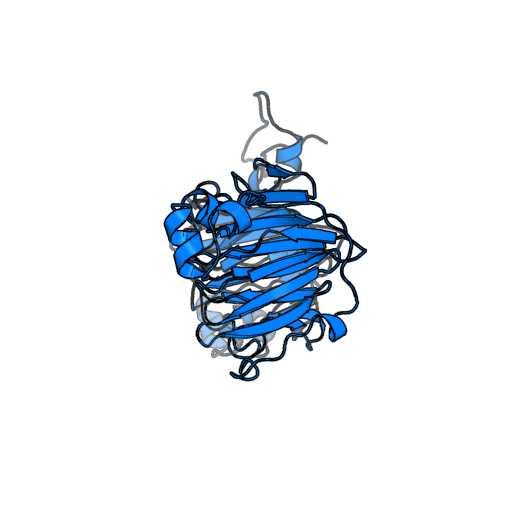100 14.789 1.00 15.32 202 PHE A C 1
ATOM 1638 O O . PHE A 1 202 ? 28.118 26.566 15.890 1.00 16.40 202 PHE A O 1
ATOM 1646 N N . GLU A 1 203 ? 29.355 27.784 14.445 1.00 13.78 203 GLU A N 1
ATOM 1647 C CA . GLU A 1 203 ? 30.452 27.982 15.386 1.00 13.11 203 GLU A CA 1
ATOM 1648 C C . GLU A 1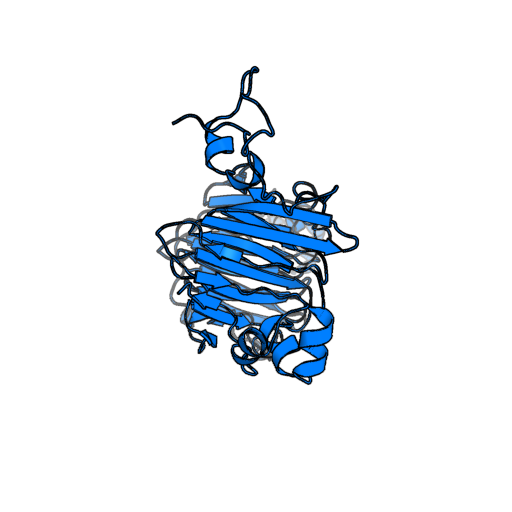 203 ? 30.025 28.914 16.511 1.00 11.57 203 GLU A C 1
ATOM 1649 O O . GLU A 1 203 ? 29.233 29.843 16.314 1.00 13.39 203 GLU A O 1
ATOM 1655 N N . ASN A 1 204 ? 30.589 28.684 17.699 1.00 12.86 204 ASN A N 1
ATOM 1656 C CA . ASN A 1 204 ? 30.266 29.503 18.862 1.00 10.58 204 ASN A CA 1
ATOM 1657 C C . ASN A 1 204 ? 31.389 29.388 19.887 1.00 14.68 204 ASN A C 1
ATOM 1658 O O . ASN A 1 204 ? 32.092 28.376 19.937 1.00 13.55 204 ASN A O 1
ATOM 1663 N N . GLN A 1 205 ? 31.528 30.419 20.723 1.00 11.84 205 GLN A N 1
ATOM 1664 C CA . GLN A 1 205 ? 32.475 30.334 21.830 1.00 13.56 205 GLN A CA 1
ATOM 1665 C C . GLN A 1 205 ? 32.071 29.198 22.764 1.00 17.84 205 GLN A C 1
ATOM 1666 O O . GLN A 1 205 ? 30.887 28.886 22.915 1.00 15.03 205 GLN A O 1
ATOM 1672 N N . LEU A 1 206 ? 33.072 28.562 23.369 1.00 13.59 206 LEU A N 1
ATOM 1673 C CA . LEU A 1 206 ? 32.825 27.534 24.374 1.00 13.10 206 LEU A CA 1
ATOM 1674 C C . LEU A 1 206 ? 31.920 28.079 25.478 1.00 15.59 206 LEU A C 1
ATOM 1675 O O . LEU A 1 206 ? 32.035 29.255 25.848 1.00 18.00 206 LEU A O 1
ATOM 1680 N N . PRO A 1 207 ? 31.029 27.268 26.042 1.00 20.00 207 PRO A N 1
ATOM 1681 C CA . PRO A 1 207 ? 30.218 27.735 27.169 1.00 20.87 207 PRO A CA 1
ATOM 1682 C C . PRO A 1 207 ? 31.028 27.728 28.458 1.00 19.64 207 PRO A C 1
ATOM 1683 O O . PRO A 1 207 ? 32.143 27.206 28.528 1.00 18.96 207 PRO A O 1
ATOM 1687 N N . GLY A 1 208 ? 30.433 28.319 29.490 1.00 18.67 208 GLY A N 1
ATOM 1688 C CA . GLY A 1 208 ? 30.997 28.274 30.821 1.00 21.48 208 GLY A CA 1
ATOM 1689 C C . GLY A 1 208 ? 30.707 26.949 31.508 1.00 23.08 208 GLY A C 1
ATOM 1690 O O . GLY A 1 208 ? 30.311 25.959 30.889 1.00 19.53 208 GLY A O 1
ATOM 1691 N N . SER A 1 209 ? 30.912 26.943 32.827 1.00 20.94 209 SER A N 1
ATOM 1692 C CA . SER A 1 209 ? 30.682 25.737 33.611 1.00 21.50 209 SER A CA 1
ATOM 1693 C C . SER A 1 209 ? 29.204 25.355 33.595 1.00 17.16 209 SER A C 1
ATOM 1694 O O . SER A 1 209 ? 28.317 26.210 33.503 1.00 17.36 209 SER A O 1
ATOM 1697 N N . LEU A 1 210 ? 28.948 24.045 33.682 1.00 17.04 210 LEU A N 1
ATOM 1698 C CA . LEU A 1 210 ? 27.568 23.559 33.643 1.00 15.28 210 LEU A CA 1
ATOM 1699 C C . LEU A 1 210 ? 26.733 24.192 34.750 1.00 15.32 210 LEU A C 1
ATOM 1700 O O . LEU A 1 210 ? 25.591 24.606 34.521 1.00 15.84 210 LEU A O 1
ATOM 1705 N N . LYS A 1 211 ? 27.300 24.304 35.955 1.00 19.91 211 LYS A N 1
ATOM 1706 C CA . LYS A 1 211 ? 26.538 24.838 37.082 1.00 23.66 211 LYS A CA 1
ATOM 1707 C C . LYS A 1 211 ? 25.998 26.241 36.800 1.00 21.44 211 LYS A C 1
ATOM 1708 O O . LYS A 1 211 ? 24.901 26.583 37.259 1.00 22.27 211 LYS A O 1
ATOM 1714 N N . ASP A 1 212 ? 26.725 27.053 36.025 1.00 19.28 212 ASP A N 1
ATOM 1715 C CA . ASP A 1 212 ? 26.291 28.416 35.734 1.00 25.02 212 ASP A CA 1
ATOM 1716 C C . ASP A 1 212 ? 25.211 28.487 34.660 1.00 25.13 212 ASP A C 1
ATOM 1717 O O . ASP A 1 212 ? 24.602 29.550 34.485 1.00 24.22 212 ASP A O 1
ATOM 1722 N N . ASP A 1 213 ? 24.971 27.395 33.933 1.00 22.56 213 ASP A N 1
ATOM 1723 C CA . ASP A 1 213 ? 23.954 27.369 32.890 1.00 19.77 213 ASP A CA 1
ATOM 1724 C C . ASP A 1 213 ? 22.600 26.880 33.385 1.00 24.95 213 ASP A C 1
ATOM 1725 O O . ASP A 1 213 ? 21.596 27.106 32.701 1.00 28.26 213 ASP A O 1
ATOM 1730 N N . ILE A 1 214 ? 22.547 26.208 34.541 1.00 22.73 214 ILE A N 1
ATOM 1731 C CA . ILE A 1 214 ? 21.293 25.624 35.008 1.00 26.26 214 ILE A CA 1
ATOM 1732 C C . ILE A 1 214 ? 20.250 26.717 35.154 1.00 27.42 214 ILE A C 1
ATOM 1733 O O . ILE A 1 214 ? 20.515 27.775 35.738 1.00 23.72 214 ILE A O 1
ATOM 1738 N N . VAL A 1 215 ? 19.062 26.480 34.601 1.00 23.44 215 VAL A N 1
ATOM 1739 C CA . VAL A 1 215 ? 17.970 27.443 34.659 1.00 22.38 215 VAL A CA 1
ATOM 1740 C C . VAL A 1 215 ? 16.927 26.907 35.629 1.00 25.98 215 VAL A C 1
ATOM 1741 O O . VAL A 1 215 ? 16.446 25.775 35.472 1.00 27.75 215 VAL A O 1
ATOM 1745 N N . GLU A 1 216 ? 16.585 27.716 36.628 1.00 28.81 216 GLU A N 1
ATOM 1746 C CA . GLU A 1 216 ? 15.520 27.385 37.561 1.00 35.93 216 GLU A CA 1
ATOM 1747 C C . GLU A 1 216 ? 14.206 27.956 37.053 1.00 32.30 216 GLU A C 1
ATOM 1748 O O . GLU A 1 216 ? 14.179 28.935 36.303 1.00 27.35 216 GLU A O 1
ATOM 1754 N N . GLY A 1 217 ? 13.109 27.332 37.461 1.00 27.86 217 GLY A N 1
ATOM 1755 C CA . GLY A 1 217 ? 11.819 27.741 36.970 1.00 28.48 217 GLY A CA 1
ATOM 1756 C C . GLY A 1 217 ? 10.692 27.370 37.904 1.00 25.93 217 GLY A C 1
ATOM 1757 O O . GLY A 1 217 ? 10.860 26.598 38.857 1.00 25.03 217 GLY A O 1
ATOM 1758 N N . PRO A 1 218 ? 9.502 27.905 37.623 1.00 22.56 218 PRO A N 1
ATOM 1759 C CA . PRO A 1 218 ? 8.361 27.690 38.520 1.00 21.89 218 PRO A CA 1
ATOM 1760 C C . PRO A 1 218 ? 7.748 26.310 38.431 1.00 23.26 218 PRO A C 1
ATOM 1761 O O . PRO A 1 218 ? 6.855 26.005 39.229 1.00 24.71 218 PRO A O 1
ATOM 1765 N N . ASN A 1 219 ? 8.169 25.470 37.491 1.00 20.27 219 ASN A N 1
ATOM 1766 C CA . ASN A 1 219 ? 7.551 24.161 37.329 1.00 22.01 219 ASN A CA 1
ATOM 1767 C C . ASN A 1 219 ? 8.413 23.026 37.866 1.00 20.86 219 ASN A C 1
ATOM 1768 O O . ASN A 1 219 ? 7.999 21.864 37.811 1.00 27.07 219 ASN A O 1
ATOM 1773 N N . GLY A 1 220 ? 9.577 23.332 38.408 1.00 21.59 220 GLY A N 1
ATOM 1774 C CA . GLY A 1 220 ? 10.351 22.326 39.100 1.00 27.43 220 GLY A CA 1
ATOM 1775 C C . GLY A 1 220 ? 11.193 21.476 38.169 1.00 24.65 220 GLY A C 1
ATOM 1776 O O . GLY A 1 220 ? 11.289 21.707 36.961 1.00 19.41 220 GLY A O 1
ATOM 1777 N N . GLU A 1 221 ? 11.820 20.467 38.770 1.00 23.74 221 GLU A N 1
ATOM 1778 C CA . GLU A 1 221 ? 12.752 19.602 38.065 1.00 24.59 221 GLU A CA 1
ATOM 1779 C C . GLU A 1 221 ? 12.007 18.534 37.268 1.00 17.96 221 GLU A C 1
ATOM 1780 O O . GLU A 1 221 ? 10.888 18.137 37.608 1.00 20.52 221 GLU A O 1
ATOM 1782 N N . VAL A 1 222 ? 12.642 18.071 36.194 1.00 16.28 222 VAL A N 1
ATOM 1783 C CA . VAL A 1 222 ? 12.078 16.981 35.405 1.00 15.97 222 VAL A CA 1
ATOM 1784 C C . VAL A 1 222 ? 12.112 15.727 36.270 1.00 15.35 222 VAL A C 1
ATOM 1785 O O . VAL A 1 222 ? 13.030 15.566 37.092 1.00 18.41 222 VAL A O 1
ATOM 1789 N N . PRO A 1 223 ? 11.132 14.830 36.139 1.00 19.69 223 PRO A N 1
ATOM 1790 C CA . PRO A 1 223 ? 11.093 13.662 37.035 1.00 23.70 223 PRO A CA 1
ATOM 1791 C C . PRO A 1 223 ? 12.155 12.621 36.731 1.00 24.94 223 PRO A C 1
ATOM 1792 O O . PRO A 1 223 ? 12.558 11.890 37.645 1.00 23.14 223 PRO A O 1
ATOM 1796 N N . TYR A 1 224 ? 12.631 12.532 35.486 1.00 17.84 224 TYR A N 1
ATOM 1797 C CA . TYR A 1 224 ? 13.651 11.563 35.121 1.00 17.39 224 TYR A CA 1
ATOM 1798 C C . TYR A 1 224 ? 14.683 12.217 34.213 1.00 15.78 224 TYR A C 1
ATOM 1799 O O . TYR A 1 224 ? 14.324 13.038 33.354 1.00 16.90 224 TYR A O 1
ATOM 1808 N N . PRO A 1 225 ? 15.960 11.881 34.385 1.00 16.32 225 PRO A N 1
ATOM 1809 C CA . PRO A 1 225 ? 17.010 12.524 33.587 1.00 12.55 225 PRO A CA 1
ATOM 1810 C C . PRO A 1 225 ? 17.014 12.012 32.156 1.00 14.89 225 PRO A C 1
ATOM 1811 O O . PRO A 1 225 ? 16.628 10.873 31.877 1.00 13.83 225 PRO A O 1
ATOM 1815 N N . PHE A 1 226 ? 17.472 12.867 31.242 1.00 12.87 226 PHE A N 1
ATOM 1816 C CA . PHE A 1 226 ? 17.518 12.521 29.827 1.00 11.24 226 PHE A CA 1
ATOM 1817 C C . PHE A 1 226 ? 18.902 12.059 29.381 1.00 12.18 226 PHE A C 1
ATOM 1818 O O . PHE A 1 226 ? 19.122 11.872 28.182 1.00 12.05 226 PHE A O 1
ATOM 1826 N N . THR A 1 227 ? 19.832 11.863 30.320 1.00 12.52 227 THR A N 1
ATOM 1827 C CA . THR A 1 227 ? 21.156 11.328 30.027 1.00 15.24 227 THR A CA 1
ATOM 1828 C C . THR A 1 227 ? 21.432 10.123 30.922 1.00 12.33 227 THR A C 1
ATOM 1829 O O . THR A 1 227 ? 20.805 9.947 31.969 1.00 16.37 227 THR A O 1
ATOM 1833 N N . TYR A 1 228 ? 22.398 9.302 30.506 1.00 11.66 228 TYR A N 1
ATOM 1834 C CA . TYR A 1 228 ? 22.703 8.044 31.183 1.00 12.43 228 TYR A CA 1
ATOM 1835 C C . TYR A 1 228 ? 24.186 7.727 31.011 1.00 15.21 228 TYR A C 1
ATOM 1836 O O . TYR A 1 228 ? 24.713 7.830 29.903 1.00 16.96 228 TYR A O 1
ATOM 1845 N N . ARG A 1 229 ? 24.865 7.333 32.095 1.00 11.96 229 ARG A N 1
ATOM 1846 C CA . ARG A 1 229 ? 26.284 6.967 32.002 1.00 13.86 229 ARG A CA 1
ATOM 1847 C C . ARG A 1 229 ? 26.385 5.461 31.794 1.00 15.64 229 ARG A C 1
ATOM 1848 O O . ARG A 1 229 ? 26.513 4.686 32.744 1.00 17.02 229 ARG A O 1
ATOM 1856 N N . LEU A 1 230 ? 26.349 5.039 30.526 1.00 14.52 230 LEU A N 1
ATOM 1857 C CA . LEU A 1 230 ? 26.296 3.611 30.224 1.00 16.45 230 LEU A CA 1
ATOM 1858 C C . LEU A 1 230 ? 27.551 2.892 30.699 1.00 17.21 230 LEU A C 1
ATOM 1859 O O . LEU A 1 230 ? 27.468 1.821 31.310 1.00 17.02 230 LEU A O 1
ATOM 1864 N N . LEU A 1 231 ? 28.727 3.454 30.413 1.00 18.63 231 LEU A N 1
ATOM 1865 C CA . LEU A 1 231 ? 29.975 2.759 30.711 1.00 20.32 231 LEU A CA 1
ATOM 1866 C C . LEU A 1 231 ? 30.363 2.837 32.182 1.00 24.64 231 LEU A C 1
ATOM 1867 O O . LEU A 1 231 ? 31.337 2.192 32.584 1.00 26.00 231 LEU A O 1
ATOM 1872 N N . GLU A 1 232 ? 29.618 3.586 32.996 1.00 18.69 232 GLU A N 1
ATOM 1873 C CA . GLU A 1 232 ? 29.789 3.533 34.441 1.00 21.84 232 GLU A CA 1
ATOM 1874 C C . GLU A 1 232 ? 29.020 2.388 35.088 1.00 23.88 232 GLU A C 1
ATOM 1875 O O . GLU A 1 232 ? 29.210 2.141 36.283 1.00 27.80 232 GLU A O 1
ATOM 1881 N N . GLN A 1 233 ? 28.167 1.686 34.344 1.00 20.43 233 GLN A N 1
ATOM 1882 C CA . GLN A 1 233 ? 27.416 0.571 34.904 1.00 22.89 233 GLN A CA 1
ATOM 1883 C C . GLN A 1 233 ? 28.277 -0.690 34.950 1.00 21.68 233 GLN A C 1
ATOM 1884 O O . GLN A 1 233 ? 29.272 -0.821 34.234 1.00 23.70 233 GLN A O 1
ATOM 1890 N N . GLU A 1 234 ? 27.881 -1.625 35.805 1.00 23.64 234 GLU A N 1
ATOM 1891 C CA . GLU A 1 234 ? 28.531 -2.930 35.823 1.00 22.97 234 GLU A CA 1
ATOM 1892 C C . GLU A 1 234 ? 28.052 -3.740 34.625 1.00 17.65 234 GLU A C 1
ATOM 1893 O O . GLU A 1 234 ? 26.842 -3.939 34.469 1.00 21.13 234 GLU A O 1
ATOM 1895 N N . PRO A 1 235 ? 28.941 -4.200 33.756 1.00 20.07 235 PRO A N 1
ATOM 1896 C CA . PRO A 1 235 ? 28.504 -4.976 32.593 1.00 17.93 235 PRO A CA 1
ATOM 1897 C C . PRO A 1 235 ? 28.259 -6.433 32.947 1.00 20.65 235 PRO A C 1
ATOM 1898 O O . PRO A 1 235 ? 28.671 -6.926 33.997 1.00 19.95 235 PRO A O 1
ATOM 1902 N N . ILE A 1 236 ? 27.551 -7.115 32.049 1.00 19.24 236 ILE A N 1
ATOM 1903 C CA . ILE A 1 236 ? 27.580 -8.573 32.032 1.00 20.18 236 ILE A CA 1
ATOM 1904 C C . ILE A 1 236 ? 28.937 -8.998 31.496 1.00 21.38 236 ILE A C 1
ATOM 1905 O O . ILE A 1 236 ? 29.282 -8.711 30.344 1.00 20.81 236 ILE A O 1
ATOM 1910 N N . GLU A 1 237 ? 29.725 -9.668 32.325 1.00 18.49 237 GLU A N 1
ATOM 1911 C CA . GLU A 1 237 ? 31.046 -10.106 31.908 1.00 21.39 237 GLU A CA 1
ATOM 1912 C C . GLU A 1 237 ? 31.021 -11.603 31.639 1.00 25.90 237 GLU A C 1
ATOM 1913 O O . GLU A 1 237 ? 30.479 -12.376 32.437 1.00 26.87 237 GLU A O 1
ATOM 1919 N N . SER A 1 238 ? 31.573 -12.004 30.498 1.00 23.61 238 SER A N 1
ATOM 1920 C CA . SER A 1 238 ? 31.759 -13.415 30.203 1.00 20.49 238 SER A CA 1
ATOM 1921 C C . SER A 1 238 ? 33.161 -13.588 29.644 1.00 22.29 238 SER A C 1
ATOM 1922 O O . SER A 1 238 ? 33.947 -12.637 29.584 1.00 27.46 238 SER A O 1
ATOM 1925 N N . GLU A 1 239 ? 33.482 -14.828 29.265 1.00 26.70 239 GLU A N 1
ATOM 1926 C CA . GLU A 1 239 ? 34.858 -15.192 28.924 1.00 27.66 239 GLU A CA 1
ATOM 1927 C C . GLU A 1 239 ? 35.469 -14.272 27.874 1.00 27.96 239 GLU A C 1
ATOM 1928 O O . GLU A 1 239 ? 36.639 -13.883 27.979 1.00 26.09 239 GLU A O 1
ATOM 1934 N N . GLY A 1 240 ? 34.709 -13.930 26.839 1.00 28.07 240 GLY A N 1
ATOM 1935 C CA . GLY A 1 240 ? 35.270 -13.204 25.719 1.00 19.28 240 GLY A CA 1
ATOM 1936 C C . GLY A 1 240 ? 34.916 -11.740 25.580 1.00 14.81 240 GLY A C 1
ATOM 1937 O O . GLY A 1 240 ? 35.284 -11.133 24.565 1.00 17.22 240 GLY A O 1
ATOM 1938 N N . GLY A 1 241 ? 34.215 -11.139 26.537 1.00 15.42 241 GLY A N 1
ATOM 1939 C CA . GLY A 1 241 ? 33.852 -9.739 26.378 1.00 16.94 241 GLY A CA 1
ATOM 1940 C C . GLY A 1 241 ? 32.827 -9.287 27.403 1.00 21.09 241 GLY A C 1
ATOM 1941 O O . GLY A 1 241 ? 32.631 -9.935 28.435 1.00 18.83 241 GLY A O 1
ATOM 1942 N N . LYS A 1 242 ? 32.179 -8.156 27.095 1.00 14.63 242 LYS A N 1
ATOM 1943 C CA . LYS A 1 242 ? 31.313 -7.446 28.032 1.00 15.95 242 LYS A CA 1
ATOM 1944 C C . LYS A 1 242 ? 30.088 -6.914 27.305 1.00 18.91 242 LYS A C 1
ATOM 1945 O O . LYS A 1 242 ? 30.160 -6.557 26.127 1.00 17.57 242 LYS A O 1
ATOM 1951 N N . VAL A 1 243 ? 28.965 -6.840 28.019 1.00 15.01 243 VAL A N 1
ATOM 1952 C CA . VAL A 1 243 ? 27.732 -6.271 27.477 1.00 13.18 243 VAL A CA 1
ATOM 1953 C C . VAL A 1 243 ? 27.166 -5.282 28.492 1.00 16.34 243 VAL A C 1
ATOM 1954 O O . VAL A 1 243 ? 26.927 -5.648 29.647 1.00 17.12 243 VAL A O 1
ATOM 1958 N N . TYR A 1 244 ? 26.922 -4.044 28.050 1.00 11.93 244 TYR A N 1
ATOM 1959 C CA . TYR A 1 244 ? 26.309 -2.993 28.863 1.00 11.69 244 TYR A CA 1
ATOM 1960 C C . TYR A 1 244 ? 24.941 -2.669 28.275 1.00 15.00 244 TYR A C 1
ATOM 1961 O O . TYR A 1 244 ? 24.866 -2.177 27.145 1.00 15.11 244 TYR A O 1
ATOM 1970 N N . ILE A 1 245 ? 23.873 -2.871 29.052 1.00 13.24 245 ILE A N 1
ATOM 1971 C CA . ILE A 1 245 ? 22.495 -2.716 28.565 1.00 10.28 245 ILE A CA 1
ATOM 1972 C C . ILE A 1 245 ? 21.854 -1.462 29.158 1.00 15.69 245 ILE A C 1
ATOM 1973 O O . ILE A 1 245 ? 21.939 -1.220 30.370 1.00 16.02 245 ILE A O 1
ATOM 1978 N N . ALA A 1 246 ? 21.177 -0.687 28.311 1.00 11.45 246 ALA A N 1
ATOM 1979 C CA . ALA A 1 246 ? 20.375 0.449 28.756 1.00 12.39 246 ALA A CA 1
ATOM 1980 C C . ALA A 1 246 ? 19.033 0.392 28.040 1.00 15.67 246 ALA A C 1
ATOM 1981 O O . ALA A 1 246 ? 18.973 0.534 26.815 1.00 14.26 246 ALA A O 1
ATOM 1983 N N . ASP A 1 247 ? 17.962 0.183 28.797 1.00 13.27 247 ASP A N 1
ATOM 1984 C CA . ASP A 1 247 ? 16.620 0.185 28.238 1.00 11.05 247 ASP A CA 1
ATOM 1985 C C . ASP A 1 247 ? 15.724 0.909 29.236 1.00 11.88 247 ASP A C 1
ATOM 1986 O O . ASP A 1 247 ? 16.210 1.536 30.185 1.00 14.00 247 ASP A O 1
ATOM 1991 N N . SER A 1 248 ? 14.412 0.835 29.017 1.00 11.71 248 SER A N 1
ATOM 1992 C CA . SER A 1 248 ? 13.499 1.593 29.869 1.00 14.53 248 SER A CA 1
ATOM 1993 C C . SER A 1 248 ? 13.439 1.083 31.306 1.00 18.46 248 SER A C 1
ATOM 1994 O O . SER A 1 248 ? 12.888 1.787 32.159 1.00 16.98 248 SER A O 1
ATOM 1997 N N . THR A 1 249 ? 14.016 -0.083 31.612 1.00 14.69 249 THR A N 1
ATOM 1998 C CA . THR A 1 249 ? 14.024 -0.539 33.004 1.00 14.65 249 THR A CA 1
ATOM 1999 C C . THR A 1 249 ? 15.108 0.127 33.844 1.00 16.70 249 THR A C 1
ATOM 2000 O O . THR A 1 249 ? 14.984 0.153 35.078 1.00 22.52 249 THR A O 1
ATOM 2004 N N . ASN A 1 250 ? 16.160 0.663 33.229 1.00 14.08 250 ASN A N 1
ATOM 2005 C CA . ASN A 1 250 ? 17.167 1.382 34.003 1.00 12.78 250 ASN A CA 1
ATOM 2006 C C . ASN A 1 250 ? 17.373 2.817 33.540 1.00 18.46 250 ASN A C 1
ATOM 2007 O O . ASN A 1 250 ? 17.518 3.708 34.385 1.00 17.35 250 ASN A O 1
ATOM 2012 N N . PHE A 1 251 ? 17.369 3.071 32.230 1.00 13.91 251 PHE A N 1
ATOM 2013 C CA . PHE A 1 251 ? 17.376 4.422 31.660 1.00 13.14 251 PHE A CA 1
ATOM 2014 C C . PHE A 1 251 ? 15.913 4.778 31.428 1.00 13.54 251 PHE A C 1
ATOM 2015 O O . PHE A 1 251 ? 15.358 4.540 30.357 1.00 13.54 251 PHE A O 1
ATOM 2023 N N . LYS A 1 252 ? 15.276 5.354 32.461 1.00 11.66 252 LYS A N 1
ATOM 2024 C CA . LYS A 1 252 ? 13.817 5.306 32.576 1.00 15.67 252 LYS A CA 1
ATOM 2025 C C . LYS A 1 252 ? 13.109 6.022 31.428 1.00 12.97 252 LYS A C 1
ATOM 2026 O O . LYS A 1 252 ? 12.044 5.577 30.983 1.00 15.27 252 LYS A O 1
ATOM 2032 N N . VAL A 1 253 ? 13.677 7.124 30.925 1.00 12.69 253 VAL A N 1
ATOM 2033 C CA . VAL A 1 253 ? 12.963 7.873 29.888 1.00 12.54 253 VAL A CA 1
ATOM 2034 C C . VAL A 1 253 ? 13.000 7.167 28.542 1.00 13.88 253 VAL A C 1
ATOM 2035 O O . VAL A 1 253 ? 12.219 7.517 27.650 1.00 14.78 253 VAL A O 1
ATOM 2039 N N . SER A 1 254 ? 13.895 6.190 28.369 1.00 13.58 254 SER A N 1
ATOM 2040 C CA . SER A 1 254 ? 14.212 5.627 27.047 1.00 10.87 254 SER A CA 1
ATOM 2041 C C . SER A 1 254 ? 13.167 4.576 26.652 1.00 14.38 254 SER A C 1
ATOM 2042 O O . SER A 1 254 ? 13.456 3.390 26.491 1.00 13.41 254 SER A O 1
ATOM 2045 N N . LYS A 1 255 ? 11.928 5.048 26.452 1.00 12.05 255 LYS A N 1
ATOM 2046 C CA . LYS A 1 255 ? 10.780 4.139 26.337 1.00 12.73 255 LYS A CA 1
ATOM 2047 C C . LYS A 1 255 ? 10.728 3.401 25.006 1.00 13.35 255 LYS A C 1
ATOM 2048 O O . LYS A 1 255 ? 10.188 2.286 24.942 1.00 15.42 255 LYS A O 1
ATOM 2054 N N . THR A 1 256 ? 11.216 4.004 23.922 1.00 13.60 256 THR A N 1
ATOM 2055 C CA . THR A 1 256 ? 11.093 3.374 22.612 1.00 11.81 256 THR A CA 1
ATOM 2056 C C . THR A 1 256 ? 12.408 2.843 22.055 1.00 13.46 256 THR A C 1
ATOM 2057 O O . THR A 1 256 ? 12.411 2.302 20.944 1.00 15.31 256 THR A O 1
ATOM 2061 N N . ILE A 1 257 ? 13.520 2.982 22.777 1.00 13.65 257 ILE A N 1
ATOM 2062 C CA . ILE A 1 257 ? 14.811 2.481 22.319 1.00 14.21 257 ILE A CA 1
ATOM 2063 C C . ILE A 1 257 ? 15.457 1.698 23.451 1.00 14.63 257 ILE A C 1
ATOM 2064 O O . ILE A 1 257 ? 15.658 2.238 24.550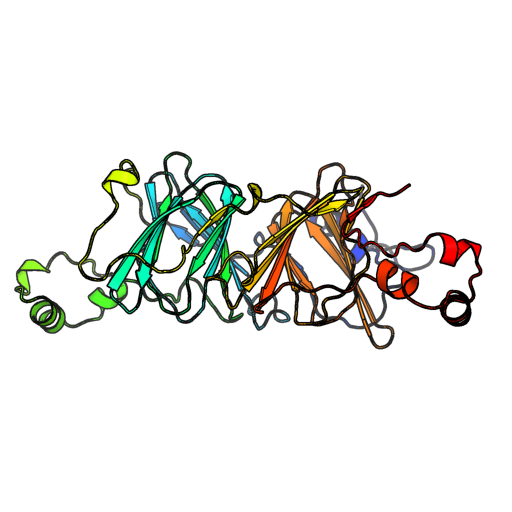 1.00 14.51 257 ILE A O 1
ATOM 2069 N N . ALA A 1 258 ? 15.788 0.438 23.183 1.00 14.86 258 ALA A N 1
ATOM 2070 C CA . ALA A 1 258 ? 16.622 -0.381 24.051 1.00 12.64 258 ALA A CA 1
ATOM 2071 C C . ALA A 1 258 ? 17.976 -0.576 23.380 1.00 12.44 258 ALA A C 1
ATOM 2072 O O . ALA A 1 258 ? 18.059 -0.659 22.158 1.00 13.72 258 ALA A O 1
ATOM 2074 N N . SER A 1 259 ? 19.047 -0.640 24.176 1.00 12.23 259 SER A N 1
ATOM 2075 C CA . SER A 1 259 ? 20.385 -0.633 23.603 1.00 11.09 259 SER A CA 1
ATOM 2076 C C . SER A 1 259 ? 21.331 -1.510 24.407 1.00 12.84 259 SER A C 1
ATOM 2077 O O . SER A 1 259 ? 21.144 -1.713 25.605 1.00 14.01 259 SER A O 1
ATOM 2080 N N . ALA A 1 260 ? 22.351 -2.034 23.727 1.00 11.99 260 ALA A N 1
ATOM 2081 C CA . ALA A 1 260 ? 23.448 -2.713 24.400 1.00 13.20 260 ALA A CA 1
ATOM 2082 C C . ALA A 1 260 ? 24.746 -2.356 23.699 1.00 13.70 260 ALA A C 1
ATOM 2083 O O . ALA A 1 260 ? 24.809 -2.342 22.468 1.00 15.57 260 ALA A O 1
ATOM 2085 N N . LEU A 1 261 ? 25.776 -2.054 24.482 1.00 12.19 261 LEU A N 1
ATOM 2086 C CA . LEU A 1 261 ? 27.124 -1.899 23.945 1.00 11.93 261 LEU A CA 1
ATOM 2087 C C . LEU A 1 261 ? 27.879 -3.193 24.206 1.00 14.75 261 LEU A C 1
ATOM 2088 O O . LEU A 1 261 ? 27.983 -3.631 25.357 1.00 15.57 261 LEU A O 1
ATOM 2093 N N . VAL A 1 262 ? 28.389 -3.806 23.144 1.00 11.59 262 VAL A N 1
ATOM 2094 C CA . VAL A 1 262 ? 29.037 -5.111 23.216 1.00 10.56 262 VAL A CA 1
ATOM 2095 C C . VAL A 1 262 ? 30.510 -4.952 22.865 1.00 14.31 262 VAL A C 1
ATOM 2096 O O . VAL A 1 262 ? 30.846 -4.352 21.836 1.00 12.01 262 VAL A O 1
ATOM 2100 N N . THR A 1 263 ? 31.391 -5.501 23.703 1.00 11.46 263 THR A N 1
ATOM 2101 C CA . THR A 1 263 ? 32.807 -5.562 23.373 1.00 11.52 263 THR A CA 1
ATOM 2102 C C . THR A 1 263 ? 33.201 -7.024 23.267 1.00 13.01 263 THR A C 1
ATOM 2103 O O . THR A 1 263 ? 32.821 -7.829 24.121 1.00 16.51 263 THR A O 1
ATOM 2107 N N . VAL A 1 264 ? 33.933 -7.366 22.207 1.00 13.55 264 VAL A N 1
ATOM 2108 C CA . VAL A 1 264 ? 34.286 -8.746 21.891 1.00 13.04 264 VAL A CA 1
ATOM 2109 C C . VAL A 1 264 ? 35.796 -8.791 21.699 1.00 13.50 264 VAL A C 1
ATOM 2110 O O . VAL A 1 264 ? 36.323 -8.175 20.766 1.00 14.23 264 VAL A O 1
ATOM 2114 N N . GLU A 1 265 ? 36.495 -9.504 22.587 1.00 14.79 265 GLU A N 1
ATOM 2115 C CA . GLU A 1 265 ? 37.944 -9.599 22.499 1.00 16.80 265 GLU A CA 1
ATOM 2116 C C . GLU A 1 265 ? 38.350 -10.336 21.225 1.00 14.89 265 GLU A C 1
ATOM 2117 O O . GLU A 1 265 ? 37.547 -11.062 20.640 1.00 14.70 265 GLU A O 1
ATOM 2123 N N . PRO A 1 266 ? 39.583 -10.149 20.755 1.00 16.65 266 PRO A N 1
ATOM 2124 C CA . PRO A 1 266 ? 40.081 -11.011 19.673 1.00 15.81 266 PRO A CA 1
ATOM 2125 C C . PRO A 1 266 ? 39.954 -12.475 20.068 1.00 14.93 266 PRO A C 1
ATOM 2126 O O . PRO A 1 266 ? 40.201 -12.851 21.215 1.00 19.37 266 PRO A O 1
ATOM 2130 N N . GLY A 1 267 ? 39.549 -13.299 19.109 1.00 16.48 267 GLY A N 1
ATOM 2131 C CA . GLY A 1 267 ? 39.315 -14.706 19.367 1.00 17.74 267 GLY A CA 1
ATOM 2132 C C . GLY A 1 267 ? 38.008 -15.021 20.056 1.00 17.95 267 GLY A C 1
ATOM 2133 O O . GLY A 1 267 ? 37.816 -16.162 20.490 1.00 19.26 267 GLY A O 1
ATOM 2134 N N . ALA A 1 268 ? 37.104 -14.052 20.177 1.00 13.47 268 ALA A N 1
ATOM 2135 C CA . ALA A 1 268 ? 35.830 -14.256 20.854 1.00 13.45 268 ALA A CA 1
ATOM 2136 C C . ALA A 1 268 ? 34.675 -13.948 19.907 1.00 15.35 268 ALA A C 1
ATOM 2137 O O . ALA A 1 268 ? 34.871 -13.483 18.778 1.00 14.91 268 ALA A O 1
ATOM 2139 N N . MET A 1 269 ? 33.455 -14.200 20.381 1.00 14.44 269 MET A N 1
ATOM 2140 C CA . MET A 1 269 ? 32.271 -14.018 19.550 1.00 13.16 269 MET A CA 1
ATOM 2141 C C . MET A 1 269 ? 31.054 -13.742 20.426 1.00 14.97 269 MET A C 1
ATOM 2142 O O . MET A 1 269 ? 30.901 -14.336 21.495 1.00 14.77 269 MET A O 1
ATOM 2147 N N . ARG A 1 270 ? 30.196 -12.831 19.966 1.00 14.77 270 ARG A N 1
ATOM 2148 C CA . ARG A 1 270 ? 28.842 -12.758 20.496 1.00 13.32 270 ARG A CA 1
ATOM 2149 C C . ARG A 1 270 ? 28.127 -14.050 20.124 1.00 11.62 270 ARG A C 1
ATOM 2150 O O . ARG A 1 270 ? 28.064 -14.404 18.945 1.00 12.44 270 ARG A O 1
ATOM 2158 N N . GLU A 1 271 ? 27.637 -14.780 21.130 1.00 12.93 271 GLU A N 1
ATOM 2159 C CA . GLU A 1 271 ? 27.190 -16.161 20.940 1.00 10.33 271 GLU A CA 1
ATOM 2160 C C . GLU A 1 271 ? 25.950 -16.241 20.039 1.00 11.98 271 GLU A C 1
ATOM 2161 O O . GLU A 1 271 ? 25.285 -15.241 19.745 1.00 12.68 271 GLU A O 1
ATOM 2167 N N . LEU A 1 272 ? 25.644 -17.470 19.602 1.00 11.33 272 LEU A N 1
ATOM 2168 C CA . LEU A 1 272 ? 24.428 -17.723 18.829 1.00 11.68 272 LEU A CA 1
ATOM 2169 C C . LEU A 1 272 ? 23.196 -17.409 19.672 1.00 11.06 272 LEU A C 1
ATOM 2170 O O . LEU A 1 272 ? 23.040 -17.930 20.783 1.00 13.02 272 LEU A O 1
ATOM 2175 N N . HIS A 1 273 ? 22.324 -16.547 19.146 1.00 10.67 273 HIS A N 1
ATOM 2176 C CA . HIS A 1 273 ? 21.176 -16.061 19.909 1.00 8.51 273 HIS A CA 1
ATOM 2177 C C . HIS A 1 273 ? 20.146 -15.481 18.945 1.00 11.31 273 HIS A C 1
ATOM 2178 O O . HIS A 1 273 ? 20.397 -15.323 17.747 1.00 11.95 273 HIS A O 1
ATOM 2185 N N . TRP A 1 274 ? 18.971 -15.162 19.487 1.00 10.13 274 TRP A N 1
ATOM 2186 C CA . TRP A 1 274 ? 18.012 -14.348 18.759 1.00 9.71 274 TRP A CA 1
ATOM 2187 C C . TRP A 1 274 ? 17.274 -13.452 19.742 1.00 11.61 274 TRP A C 1
ATOM 2188 O O . TRP A 1 274 ? 17.415 -13.578 20.962 1.00 12.22 274 TRP A O 1
ATOM 2199 N N . HIS A 1 275 ? 16.498 -12.519 19.191 1.00 11.94 275 HIS A N 1
ATOM 2200 C CA . HIS A 1 275 ? 15.719 -11.596 20.006 1.00 10.45 275 HIS A CA 1
ATOM 2201 C C . HIS A 1 275 ? 14.239 -11.880 19.819 1.00 12.18 275 HIS A C 1
ATOM 2202 O O . HIS A 1 275 ? 13.735 -11.832 18.688 1.00 11.74 275 HIS A O 1
ATOM 2209 N N . PRO A 1 276 ? 13.521 -12.197 20.899 1.00 11.74 276 PRO A N 1
ATOM 2210 C CA . PRO A 1 276 ? 12.103 -12.553 20.788 1.00 10.32 276 PRO A CA 1
ATOM 2211 C C . PRO A 1 276 ? 11.157 -11.361 20.736 1.00 12.73 276 PRO A C 1
ATOM 2212 O O . PRO A 1 276 ? 9.936 -11.571 20.660 1.00 13.84 276 PRO A O 1
ATOM 2216 N N . ASN A 1 277 ? 11.667 -10.127 20.766 1.00 13.28 277 ASN A N 1
ATOM 2217 C CA . ASN A 1 277 ? 10.802 -8.957 20.821 1.00 14.88 277 ASN A CA 1
ATOM 2218 C C . ASN A 1 277 ? 10.760 -8.143 19.535 1.00 14.64 277 ASN A C 1
ATOM 2219 O O . ASN A 1 277 ? 9.663 -7.760 19.116 1.00 13.69 277 ASN A O 1
ATOM 2224 N N . THR A 1 278 ? 11.887 -7.878 18.863 1.00 11.47 278 THR A N 1
ATOM 2225 C CA . THR A 1 278 ? 11.834 -6.997 17.695 1.00 10.51 278 THR A CA 1
ATOM 2226 C C . THR A 1 278 ? 13.146 -7.080 16.907 1.00 12.94 278 THR A C 1
ATOM 2227 O O . THR A 1 278 ? 14.064 -7.834 17.252 1.00 11.98 278 THR A O 1
ATOM 2231 N N . HIS A 1 279 ? 13.210 -6.293 15.828 1.00 10.64 279 HIS A N 1
ATOM 2232 C CA . HIS A 1 279 ? 14.397 -6.201 14.980 1.00 9.47 279 HIS A CA 1
ATOM 2233 C C . HIS A 1 279 ? 15.584 -5.600 15.733 1.00 13.14 279 HIS A C 1
ATOM 2234 O O . HIS A 1 279 ? 15.424 -4.757 16.621 1.00 13.58 279 HIS A O 1
ATOM 2241 N N . GLU A 1 280 ? 16.790 -6.012 15.333 1.00 10.72 280 GLU A N 1
ATOM 2242 C CA . GLU A 1 280 ? 18.044 -5.440 15.826 1.00 10.35 280 GLU A CA 1
ATOM 2243 C C . GLU A 1 280 ? 18.660 -4.536 14.768 1.00 13.29 280 GLU A C 1
ATOM 2244 O O . GLU A 1 280 ? 18.810 -4.942 13.612 1.00 12.26 280 GLU A O 1
ATOM 2250 N N . TRP A 1 281 ? 19.057 -3.332 15.178 1.00 10.34 281 TRP A N 1
ATOM 2251 C CA . TRP A 1 281 ? 19.834 -2.410 14.354 1.00 9.35 281 TRP A CA 1
ATOM 2252 C C . TRP A 1 281 ? 21.227 -2.318 14.963 1.00 10.59 281 TRP A C 1
ATOM 2253 O O . TRP A 1 281 ? 21.360 -2.318 16.190 1.00 11.26 281 TRP A O 1
ATOM 2264 N N . GLN A 1 282 ? 22.274 -2.298 14.124 1.00 10.87 282 GLN A N 1
ATOM 2265 C CA . GLN A 1 282 ? 23.649 -2.381 14.620 1.00 8.42 282 GLN A CA 1
ATOM 2266 C C . GLN A 1 282 ? 24.487 -1.215 14.131 1.00 8.83 282 GLN A C 1
ATOM 2267 O O . GLN A 1 282 ? 24.336 -0.772 12.994 1.00 10.39 282 GLN A O 1
ATOM 2273 N N . TYR A 1 283 ? 25.406 -0.747 14.979 1.00 9.19 283 TYR A N 1
ATOM 2274 C CA . TYR A 1 283 ? 26.463 0.150 14.532 1.00 10.44 283 TYR A CA 1
ATOM 2275 C C . TYR A 1 283 ? 27.795 -0.391 15.016 1.00 12.14 283 TYR A C 1
ATOM 2276 O O . TYR A 1 283 ? 27.952 -0.688 16.205 1.00 12.56 283 TYR A O 1
ATOM 2285 N N . TYR A 1 284 ? 28.755 -0.497 14.103 1.00 9.66 284 TYR A N 1
ATOM 2286 C CA . TYR A 1 284 ? 30.083 -1.009 14.432 1.00 12.33 284 TYR A CA 1
ATOM 2287 C C . TYR A 1 284 ? 31.005 0.162 14.751 1.00 12.30 284 TYR A C 1
ATOM 2288 O O . TYR A 1 284 ? 31.404 0.915 13.857 1.00 11.58 284 TYR A O 1
ATOM 2297 N N . ILE A 1 285 ? 31.339 0.318 16.036 1.00 11.03 285 ILE A N 1
ATOM 2298 C CA . ILE A 1 285 ? 32.191 1.428 16.463 1.00 11.95 285 ILE A CA 1
ATOM 2299 C C . ILE A 1 285 ? 33.644 1.181 16.081 1.00 13.36 285 ILE A C 1
ATOM 2300 O O . ILE A 1 285 ? 34.314 2.073 15.542 1.00 14.71 285 ILE A O 1
ATOM 2305 N N . SER A 1 286 ? 34.164 -0.019 16.360 1.00 11.57 286 SER A N 1
ATOM 2306 C CA . SER A 1 286 ? 35.538 -0.331 15.963 1.00 13.92 286 SER A CA 1
ATOM 2307 C C . SER A 1 286 ? 35.714 -1.835 15.796 1.00 13.38 286 SER A C 1
ATOM 2308 O O . SER A 1 286 ? 34.913 -2.637 16.289 1.00 14.13 286 SER A O 1
ATOM 2311 N N . GLY A 1 287 ? 36.777 -2.208 15.078 1.00 11.61 287 GLY A N 1
ATOM 2312 C CA . GLY A 1 287 ? 37.080 -3.612 14.848 1.00 14.12 287 GLY A CA 1
ATOM 2313 C C . GLY A 1 287 ? 36.471 -4.145 13.564 1.00 14.64 287 GLY A C 1
ATOM 2314 O O . GLY A 1 287 ? 35.973 -3.402 12.711 1.00 14.23 287 GLY A O 1
ATOM 2315 N N . LYS A 1 288 ? 36.524 -5.475 13.431 1.00 12.41 288 LYS A N 1
ATOM 2316 C CA . LYS A 1 288 ? 36.084 -6.186 12.230 1.00 12.30 288 LYS A CA 1
ATOM 2317 C C . LYS A 1 288 ? 35.309 -7.440 12.620 1.00 13.02 288 LYS A C 1
ATOM 2318 O O . LYS A 1 288 ? 35.731 -8.190 13.505 1.00 14.73 288 LYS A O 1
ATOM 2324 N N . ALA A 1 289 ? 34.194 -7.693 11.932 1.00 11.92 289 ALA A N 1
ATOM 2325 C CA . ALA A 1 289 ? 33.313 -8.787 12.312 1.00 9.43 289 ALA A CA 1
ATOM 2326 C C . ALA A 1 289 ? 32.786 -9.528 11.091 1.00 12.26 289 ALA A C 1
ATOM 2327 O O . ALA A 1 289 ? 32.815 -9.025 9.967 1.00 11.49 289 ALA A O 1
ATOM 2329 N N . ARG A 1 290 ? 32.238 -10.716 11.337 1.00 13.14 290 ARG A N 1
ATOM 2330 C CA . ARG A 1 290 ? 31.266 -11.291 10.416 1.00 10.89 290 ARG A CA 1
ATOM 2331 C C . ARG A 1 290 ? 30.075 -11.810 11.207 1.00 13.58 290 ARG A C 1
ATOM 2332 O O . ARG A 1 290 ? 30.191 -12.137 12.389 1.00 12.84 290 ARG A O 1
ATOM 2340 N N . MET A 1 291 ? 28.928 -11.884 10.534 1.00 10.59 291 MET A N 1
ATOM 2341 C CA . MET A 1 291 ? 27.682 -12.347 11.138 1.00 11.00 291 MET A CA 1
ATOM 2342 C C . MET A 1 291 ? 26.897 -13.120 10.090 1.00 14.02 291 MET A C 1
ATOM 2343 O O . MET A 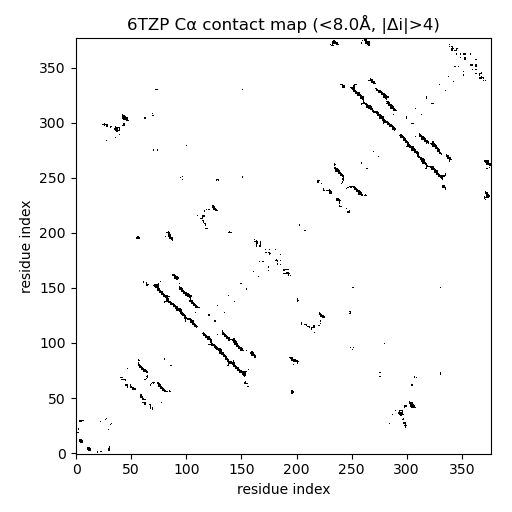1 291 ? 26.728 -12.634 8.971 1.00 13.53 291 MET A O 1
ATOM 2348 N N . THR A 1 292 ? 26.407 -14.305 10.440 1.00 11.76 292 THR A N 1
ATOM 2349 C CA . THR A 1 292 ? 25.435 -14.999 9.599 1.00 9.09 292 THR A CA 1
ATOM 2350 C C . THR A 1 292 ? 24.043 -14.755 10.168 1.00 12.78 292 THR A C 1
ATOM 2351 O O . THR A 1 292 ? 23.816 -14.969 11.360 1.00 13.08 292 THR A O 1
ATOM 2355 N N . VAL A 1 293 ? 23.118 -14.327 9.314 1.00 11.44 293 VAL A N 1
ATOM 2356 C CA . VAL A 1 293 ? 21.718 -14.159 9.688 1.00 9.87 293 VAL A CA 1
ATOM 2357 C C . VAL A 1 293 ? 20.955 -15.372 9.176 1.00 10.65 293 VAL A C 1
ATOM 2358 O O . VAL A 1 293 ? 20.966 -15.654 7.976 1.00 11.37 293 VAL A O 1
ATOM 2362 N N . PHE A 1 294 ? 20.313 -16.110 10.085 1.00 10.05 294 PHE A N 1
ATOM 2363 C CA . PHE A 1 294 ? 19.503 -17.271 9.720 1.00 10.61 294 PHE A CA 1
ATOM 2364 C C . PHE A 1 294 ? 18.038 -16.854 9.650 1.00 11.13 294 PHE A C 1
ATOM 2365 O O . PHE A 1 294 ? 17.461 -16.450 10.663 1.00 11.80 294 PHE A O 1
ATOM 2373 N N . ALA A 1 295 ? 17.436 -16.986 8.465 1.00 10.91 295 ALA A N 1
ATOM 2374 C CA . ALA A 1 295 ? 16.171 -16.337 8.127 1.00 12.50 295 ALA A CA 1
ATOM 2375 C C . ALA A 1 295 ? 14.986 -17.294 8.044 1.00 12.77 295 ALA A C 1
ATOM 2376 O O . ALA A 1 295 ? 13.923 -16.888 7.557 1.00 15.78 295 ALA A O 1
ATOM 2378 N N . SER A 1 296 ? 15.147 -18.547 8.492 1.00 13.52 296 SER A N 1
ATOM 2379 C CA . SER A 1 296 ? 14.141 -19.616 8.450 1.00 12.05 296 SER A CA 1
ATOM 2380 C C . SER A 1 296 ? 14.075 -20.264 7.070 1.00 13.00 296 SER A C 1
ATOM 2381 O O . SER A 1 296 ? 14.631 -19.731 6.102 1.00 12.97 296 SER A O 1
ATOM 2384 N N . ASP A 1 297 ? 13.426 -21.431 6.983 1.00 14.38 297 ASP A N 1
ATOM 2385 C CA . ASP A 1 297 ? 13.223 -22.136 5.709 1.00 16.21 297 ASP A CA 1
ATOM 2386 C C . ASP A 1 297 ? 14.541 -22.350 4.973 1.0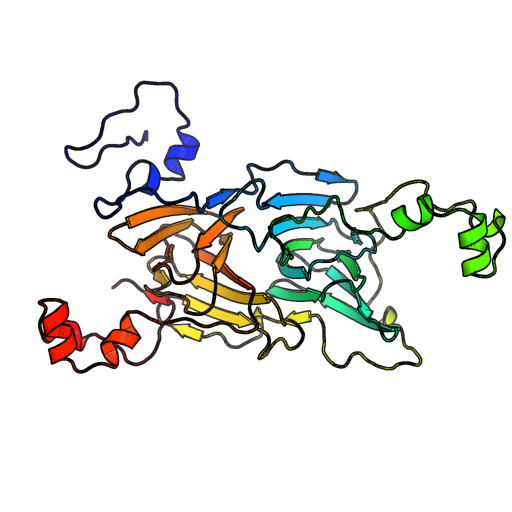0 18.84 297 ASP A C 1
ATOM 2387 O O . ASP A 1 297 ? 14.640 -22.164 3.758 1.00 15.13 297 ASP A O 1
ATOM 2392 N N . GLY A 1 298 ? 15.568 -22.747 5.721 1.00 14.48 298 GLY A N 1
ATOM 2393 C CA . GLY A 1 298 ? 16.851 -23.049 5.120 1.00 15.42 298 GLY A CA 1
ATOM 2394 C C . GLY A 1 298 ? 17.577 -21.882 4.482 1.00 18.11 298 GLY A C 1
ATOM 2395 O O . GLY A 1 298 ? 18.468 -22.111 3.661 1.00 18.14 298 GLY A O 1
ATOM 2396 N N . HIS A 1 299 ? 17.235 -20.643 4.840 1.00 13.26 299 HIS A N 1
ATOM 2397 C CA . HIS A 1 299 ? 17.871 -19.444 4.291 1.00 10.20 299 HIS A CA 1
ATOM 2398 C C . HIS A 1 299 ? 18.862 -18.867 5.296 1.00 13.59 299 HIS A C 1
ATOM 2399 O O . HIS A 1 299 ? 18.544 -18.736 6.481 1.00 15.06 299 HIS A O 1
ATOM 2406 N N . ALA A 1 300 ? 20.049 -18.490 4.812 1.00 10.11 300 ALA A N 1
ATOM 2407 C CA . ALA A 1 300 ? 21.045 -17.853 5.663 1.00 12.84 300 ALA A CA 1
ATOM 2408 C C . ALA A 1 300 ? 22.023 -17.075 4.795 1.00 11.62 300 ALA A C 1
ATOM 2409 O O . ALA A 1 300 ? 22.384 -17.522 3.701 1.00 13.53 300 ALA A O 1
ATOM 2411 N N . ARG A 1 301 ? 22.457 -15.919 5.287 1.00 12.14 301 ARG A N 1
ATOM 2412 C CA . ARG A 1 301 ? 23.434 -15.127 4.548 1.00 9.44 301 ARG A CA 1
ATOM 2413 C C . ARG A 1 301 ? 24.412 -14.474 5.512 1.00 14.43 301 ARG A C 1
ATOM 2414 O O . ARG A 1 301 ? 24.018 -13.941 6.551 1.00 11.82 301 ARG A O 1
ATOM 2422 N N . THR A 1 302 ? 25.684 -14.489 5.135 1.00 10.00 302 THR A N 1
ATOM 2423 C CA . THR A 1 302 ? 26.763 -13.980 5.970 1.00 8.15 302 THR A CA 1
ATOM 2424 C C . THR A 1 302 ? 27.195 -12.607 5.456 1.00 12.10 302 THR A C 1
ATOM 2425 O O . THR A 1 302 ? 27.238 -12.373 4.240 1.00 11.68 302 THR A O 1
ATOM 2429 N N . PHE A 1 303 ? 27.462 -11.687 6.393 1.00 10.25 303 PHE A N 1
ATOM 2430 C CA . PHE A 1 303 ? 27.852 -10.311 6.087 1.00 8.87 303 PHE A CA 1
ATOM 2431 C C . PHE A 1 303 ? 29.126 -9.960 6.848 1.00 13.71 303 PHE A C 1
ATOM 2432 O O . PHE A 1 303 ? 29.363 -10.465 7.947 1.00 12.56 303 PHE A O 1
ATOM 2440 N N . ASN A 1 304 ? 29.944 -9.088 6.252 1.00 12.54 304 ASN A N 1
ATOM 2441 C CA . ASN A 1 304 ? 31.125 -8.536 6.910 1.00 9.86 304 ASN A CA 1
ATOM 2442 C C . ASN A 1 304 ? 30.853 -7.106 7.349 1.00 12.14 304 ASN A C 1
ATOM 2443 O O . ASN A 1 304 ? 30.163 -6.358 6.647 1.00 11.92 304 ASN A O 1
ATOM 2448 N N . TYR A 1 305 ? 31.422 -6.728 8.500 1.00 13.28 305 TYR A N 1
ATOM 2449 C CA . TYR A 1 305 ? 31.280 -5.385 9.047 1.00 11.66 305 TYR A CA 1
ATOM 2450 C C . TYR A 1 305 ? 32.608 -4.884 9.597 1.00 11.31 305 TYR A C 1
ATOM 2451 O O . TYR A 1 305 ? 33.429 -5.664 10.087 1.00 12.96 305 TYR A O 1
ATOM 2460 N N . GLN A 1 306 ? 32.800 -3.563 9.536 1.00 10.57 306 GLN A N 1
ATOM 2461 C CA . GLN A 1 306 ? 33.916 -2.929 10.226 1.00 10.04 306 GLN A CA 1
ATOM 2462 C C . GLN A 1 306 ? 33.503 -1.522 10.645 1.00 12.25 306 GLN A C 1
ATOM 2463 O O . GLN A 1 306 ? 32.364 -1.097 10.430 1.00 12.45 306 GLN A O 1
ATOM 2469 N N . ALA A 1 307 ? 34.439 -0.808 11.280 1.00 12.83 307 ALA A N 1
ATOM 2470 C CA . ALA A 1 307 ? 34.142 0.516 11.816 1.00 13.32 307 ALA A CA 1
ATOM 2471 C C . ALA A 1 307 ? 33.434 1.373 10.777 1.00 10.10 307 ALA A C 1
ATOM 2472 O O . ALA A 1 307 ? 33.873 1.462 9.628 1.00 14.84 307 ALA A O 1
ATOM 2474 N N . GLY A 1 308 ? 32.333 1.999 11.192 1.00 11.44 308 GLY A N 1
ATOM 2475 C CA . GLY A 1 308 ? 31.555 2.867 10.332 1.00 11.39 308 GLY A CA 1
ATOM 2476 C C . GLY A 1 308 ? 30.376 2.191 9.675 1.00 12.60 308 GLY A C 1
ATOM 2477 O O . GLY A 1 308 ? 29.611 2.865 8.976 1.00 12.15 308 GLY A O 1
ATOM 2478 N N . ASP A 1 309 ? 30.198 0.886 9.884 1.00 11.52 309 ASP A N 1
ATOM 2479 C CA . ASP A 1 309 ? 29.124 0.152 9.220 1.00 10.72 309 ASP A CA 1
ATOM 2480 C C . ASP A 1 309 ? 27.872 0.079 10.087 1.00 13.34 309 ASP A C 1
ATOM 2481 O O . ASP A 1 309 ? 27.944 -0.037 11.314 1.00 11.37 309 ASP A O 1
ATOM 2486 N N . VAL A 1 310 ? 26.720 0.095 9.415 1.00 10.15 310 VAL A N 1
ATOM 2487 C CA . VAL A 1 310 ? 25.413 -0.223 9.997 1.00 9.24 310 VAL A CA 1
ATOM 2488 C C . VAL A 1 310 ? 25.041 -1.661 9.639 1.00 10.53 310 VAL A C 1
ATOM 2489 O O . VAL A 1 310 ? 25.278 -2.102 8.511 1.00 12.20 310 VAL A O 1
ATOM 2493 N N . GLY A 1 311 ? 24.486 -2.411 10.608 1.00 9.55 311 GLY A N 1
ATOM 2494 C CA . GLY A 1 311 ? 23.988 -3.750 10.356 1.00 8.41 311 GLY A CA 1
ATOM 2495 C C . GLY A 1 311 ? 22.538 -3.875 10.802 1.00 11.07 311 GLY A C 1
ATOM 2496 O O . GLY A 1 311 ? 21.966 -2.943 11.372 1.00 11.57 311 GLY A O 1
ATOM 2497 N N . TYR A 1 312 ? 21.936 -5.035 10.515 1.00 11.30 312 TYR A N 1
ATOM 2498 C CA . TYR A 1 312 ? 20.525 -5.237 10.833 1.00 9.74 312 TYR A CA 1
ATOM 2499 C C . TYR A 1 312 ? 20.236 -6.731 10.961 1.00 11.37 312 TYR A C 1
ATOM 2500 O O . TYR A 1 312 ? 20.809 -7.542 10.231 1.00 10.76 312 TYR A O 1
ATOM 2509 N N . VAL A 1 313 ? 19.346 -7.079 11.887 1.00 12.52 313 VAL A N 1
ATOM 2510 C CA . VAL A 1 313 ? 18.862 -8.453 12.037 1.00 9.47 313 VAL A CA 1
ATOM 2511 C C . VAL A 1 313 ? 17.346 -8.400 12.198 1.00 9.39 313 VAL A C 1
ATOM 2512 O O . VAL A 1 313 ? 16.853 -7.983 13.254 1.00 11.21 313 VAL A O 1
ATOM 2516 N N . PRO A 1 314 ? 16.570 -8.790 11.188 1.00 12.05 314 PRO A N 1
ATOM 2517 C CA . PRO A 1 314 ? 15.112 -8.755 11.336 1.00 10.57 314 PRO A CA 1
ATOM 2518 C C . PRO A 1 314 ? 14.653 -9.636 12.489 1.00 12.14 314 PRO A C 1
ATOM 2519 O O . PRO A 1 314 ? 15.292 -10.635 12.833 1.00 13.04 314 PRO A O 1
ATOM 2523 N N . PHE A 1 315 ? 13.546 -9.205 13.102 1.00 9.54 315 PHE A N 1
ATOM 2524 C CA . PHE A 1 315 ? 12.851 -9.824 14.233 1.00 12.25 315 PHE A CA 1
ATOM 2525 C C . PHE A 1 315 ? 12.996 -11.346 14.259 1.00 15.62 315 PHE A C 1
ATOM 2526 O O . PHE A 1 315 ? 12.549 -12.045 13.341 1.00 11.54 315 PHE A O 1
ATOM 2534 N N . ALA A 1 316 ? 13.653 -11.853 15.305 1.00 13.00 316 ALA A N 1
ATOM 2535 C CA . ALA A 1 316 ? 13.783 -13.262 15.675 1.00 13.25 316 ALA A CA 1
ATOM 2536 C C . ALA A 1 316 ? 14.737 -14.066 14.790 1.00 12.01 316 ALA A C 1
ATOM 2537 O O . ALA A 1 316 ? 14.903 -15.262 15.036 1.00 13.72 316 ALA A O 1
ATOM 2539 N N . MET A 1 317 ? 15.391 -13.465 13.796 1.00 12.20 317 MET A N 1
ATOM 2540 C CA . MET A 1 317 ? 16.350 -14.237 13.011 1.00 9.22 317 MET A CA 1
ATOM 2541 C C . MET A 1 317 ? 17.564 -14.620 13.864 1.00 8.35 317 MET A C 1
ATOM 2542 O O . MET A 1 317 ? 18.038 -13.834 14.691 1.00 14.01 317 MET A O 1
ATOM 2547 N N . GLY A 1 318 ? 18.067 -15.838 13.656 1.00 10.64 318 GLY A N 1
ATOM 2548 C CA . GLY A 1 318 ? 19.196 -16.325 14.449 1.00 9.62 318 GLY A CA 1
ATOM 2549 C C . GLY A 1 318 ? 20.491 -15.696 13.964 1.00 11.44 318 GLY A C 1
ATOM 2550 O O . GLY A 1 318 ? 20.668 -15.446 12.776 1.00 12.61 318 GLY A O 1
ATOM 2551 N N . HIS A 1 319 ? 21.402 -15.420 14.902 1.00 11.69 319 HIS A N 1
ATOM 2552 C CA . HIS A 1 319 ? 22.648 -14.767 14.512 1.00 8.97 319 HIS A CA 1
ATOM 2553 C C . HIS A 1 319 ? 23.715 -14.927 15.595 1.00 10.52 319 HIS A C 1
ATOM 2554 O O . HIS A 1 319 ? 23.443 -15.347 16.722 1.00 12.96 319 HIS A O 1
ATOM 2561 N N . TYR A 1 320 ? 24.950 -14.634 15.197 1.00 11.12 320 TYR A N 1
ATOM 2562 C CA . TYR A 1 320 ? 26.118 -14.506 16.059 1.00 8.69 320 TYR A CA 1
ATOM 2563 C C . TYR A 1 320 ? 26.937 -13.349 15.495 1.00 11.14 320 TYR A C 1
ATOM 2564 O O . TYR A 1 320 ? 26.737 -12.947 14.350 1.00 11.33 320 TYR A O 1
ATOM 2573 N N . VAL A 1 321 ? 27.872 -12.807 16.275 1.00 10.45 321 VAL A N 1
ATOM 2574 C CA . VAL A 1 321 ? 28.777 -11.774 15.753 1.00 10.34 321 VAL A CA 1
ATOM 2575 C C . VAL A 1 321 ? 30.195 -12.146 16.165 1.00 13.61 321 VAL A C 1
ATOM 2576 O O . VAL A 1 321 ? 30.551 -12.043 17.345 1.00 15.06 321 VAL A O 1
ATOM 2580 N N . GLU A 1 322 ? 31.009 -12.556 15.193 1.00 11.73 322 GLU A N 1
ATOM 2581 C CA . GLU A 1 322 ? 32.349 -13.077 15.453 1.00 10.21 322 GLU A CA 1
ATOM 2582 C C . GLU A 1 322 ? 33.403 -12.014 15.170 1.00 12.44 322 GLU A C 1
ATOM 2583 O O . GLU A 1 322 ? 33.373 -11.375 14.117 1.00 13.93 322 GLU A O 1
ATOM 2589 N N . ASN A 1 323 ? 34.344 -11.833 16.106 1.00 10.44 323 ASN A N 1
ATOM 2590 C CA . ASN A 1 323 ? 35.485 -10.961 15.853 1.00 12.10 323 ASN A CA 1
ATOM 2591 C C . ASN A 1 323 ? 36.450 -11.673 14.912 1.00 12.82 323 ASN A C 1
ATOM 2592 O O . ASN A 1 323 ? 36.940 -12.760 15.232 1.00 15.02 323 ASN A O 1
ATOM 2597 N N . ILE A 1 324 ? 36.705 -11.086 13.743 1.00 12.86 324 ILE A N 1
ATOM 2598 C CA . ILE A 1 324 ? 37.618 -11.692 12.780 1.00 12.43 324 ILE A CA 1
ATOM 2599 C C . ILE A 1 324 ? 38.898 -10.871 12.618 1.00 18.32 324 ILE A C 1
ATOM 2600 O O . ILE A 1 324 ? 39.603 -11.020 11.617 1.00 17.34 324 ILE A O 1
ATOM 2605 N N . GLY A 1 325 ? 39.232 -10.032 13.602 1.00 15.54 325 GLY A N 1
ATOM 2606 C CA . GLY A 1 325 ? 40.420 -9.200 13.541 1.00 16.48 325 GLY A CA 1
ATOM 2607 C C . GLY A 1 325 ? 41.274 -9.341 14.793 1.00 17.11 325 GLY A C 1
ATOM 2608 O O . GLY A 1 325 ? 40.976 -10.135 15.685 1.00 19.28 325 GLY A O 1
ATOM 2609 N N . ASP A 1 326 ? 42.346 -8.536 14.832 1.00 15.49 326 ASP A N 1
ATOM 2610 C CA . ASP A 1 326 ? 43.342 -8.578 15.899 1.00 17.35 326 ASP A CA 1
ATOM 2611 C C . ASP A 1 326 ? 43.065 -7.608 17.037 1.00 19.59 326 ASP A C 1
ATOM 2612 O O . ASP A 1 326 ? 43.723 -7.701 18.080 1.00 22.33 326 ASP A O 1
ATOM 2617 N N . GLU A 1 327 ? 42.151 -6.665 16.855 1.00 17.17 327 GLU A N 1
ATOM 2618 C CA . GLU A 1 327 ? 41.776 -5.684 17.860 1.00 17.93 327 GLU A CA 1
ATOM 2619 C C . GLU A 1 327 ? 40.405 -6.015 18.433 1.00 14.42 327 GLU A C 1
ATOM 2620 O O . GLU A 1 327 ? 39.648 -6.793 17.840 1.00 15.32 327 GLU A O 1
ATOM 2626 N N . PRO A 1 328 ? 40.052 -5.447 19.588 1.00 14.51 328 PRO A N 1
ATOM 2627 C CA . PRO A 1 328 ? 38.693 -5.623 20.100 1.00 16.97 328 PRO A CA 1
ATOM 2628 C C . PRO A 1 328 ? 37.652 -5.203 19.072 1.00 16.77 328 PRO A C 1
ATOM 2629 O O . PRO A 1 328 ? 37.876 -4.309 18.251 1.00 15.70 328 PRO A O 1
ATOM 2633 N N . LEU A 1 329 ? 36.522 -5.894 19.100 1.00 14.05 329 LEU A N 1
ATOM 2634 C CA . LEU A 1 329 ? 35.366 -5.561 18.282 1.00 11.58 329 LEU A CA 1
ATOM 2635 C C . LEU A 1 329 ? 34.332 -4.903 19.187 1.00 14.13 329 LEU A C 1
ATOM 2636 O O . LEU A 1 329 ? 33.980 -5.466 20.226 1.00 14.93 329 LEU A O 1
ATOM 2641 N N . VAL A 1 330 ? 33.877 -3.703 18.820 1.00 11.07 330 VAL A N 1
ATOM 2642 C CA . VAL A 1 330 ? 32.952 -2.939 19.656 1.00 12.17 330 VAL A CA 1
ATOM 2643 C C . VAL A 1 330 ? 31.770 -2.513 18.798 1.00 10.97 330 VAL A C 1
ATOM 2644 O O . VAL A 1 330 ? 31.953 -1.834 17.780 1.00 12.37 330 VAL A O 1
ATOM 2648 N N . PHE A 1 331 ? 30.559 -2.901 19.203 1.00 10.31 331 PHE A N 1
ATOM 2649 C CA . PHE A 1 331 ? 29.388 -2.540 18.417 1.00 8.06 331 PHE A CA 1
ATOM 2650 C C . PHE A 1 331 ? 28.185 -2.333 19.330 1.00 12.69 331 PHE A C 1
ATOM 2651 O O . PHE A 1 331 ? 28.170 -2.747 20.495 1.00 13.54 331 PHE A O 1
ATOM 2659 N N . LEU A 1 332 ? 27.179 -1.665 18.775 1.00 10.84 332 LEU A N 1
ATOM 2660 C CA . LEU A 1 332 ? 25.920 -1.387 19.448 1.00 10.68 332 LEU A CA 1
ATOM 2661 C C . LEU A 1 332 ? 24.822 -2.284 18.882 1.00 13.25 332 LEU A C 1
ATOM 2662 O O . LEU A 1 332 ? 24.769 -2.501 17.669 1.00 14.87 332 LEU A O 1
ATOM 2667 N N . GLU A 1 333 ? 23.964 -2.816 19.766 1.00 11.79 333 GLU A N 1
ATOM 2668 C CA . GLU A 1 333 ? 22.711 -3.484 19.405 1.00 9.74 333 GLU A CA 1
ATOM 2669 C C . GLU A 1 333 ? 21.562 -2.568 19.816 1.00 12.56 333 GLU A C 1
ATOM 2670 O O . GLU A 1 333 ? 21.451 -2.216 20.995 1.00 14.44 333 GLU A O 1
ATOM 2676 N N . ILE A 1 334 ? 20.711 -2.185 18.856 1.00 10.73 334 ILE A N 1
ATOM 2677 C CA . ILE A 1 334 ? 19.650 -1.202 19.095 1.00 11.27 334 ILE A CA 1
ATOM 2678 C C . ILE A 1 334 ? 18.301 -1.821 18.743 1.00 13.13 334 ILE A C 1
ATOM 2679 O O . ILE A 1 334 ? 18.173 -2.501 17.720 1.00 11.25 334 ILE A O 1
ATOM 2684 N N . PHE A 1 335 ? 17.288 -1.581 19.591 1.00 10.57 335 PHE A N 1
ATOM 2685 C CA . PHE A 1 335 ? 15.959 -2.166 19.412 1.00 9.16 335 PHE A CA 1
ATOM 2686 C C . PHE A 1 335 ? 14.884 -1.115 19.640 1.00 12.79 335 PHE A C 1
ATOM 2687 O O . PHE A 1 335 ? 14.973 -0.331 20.587 1.00 12.12 335 PHE A O 1
ATOM 2695 N N . LYS A 1 336 ? 13.850 -1.113 18.789 1.00 10.81 336 LYS A N 1
ATOM 2696 C CA . LYS A 1 336 ? 12.701 -0.234 19.022 1.00 12.01 336 LYS A CA 1
ATOM 2697 C C . LYS A 1 336 ? 11.726 -0.974 19.937 1.00 13.00 336 LYS A C 1
ATOM 2698 O O . LYS A 1 336 ? 10.777 -1.627 19.497 1.00 14.21 336 LYS A O 1
ATOM 2704 N N . ASP A 1 337 ? 11.990 -0.887 21.241 1.00 11.36 337 ASP A N 1
ATOM 2705 C CA . ASP A 1 337 ? 11.154 -1.544 22.247 1.00 12.21 337 ASP A CA 1
ATOM 2706 C C . ASP A 1 337 ? 11.466 -0.934 23.606 1.00 14.16 337 ASP A C 1
ATOM 2707 O O . ASP A 1 337 ? 12.431 -0.180 23.761 1.00 15.02 337 ASP A O 1
ATOM 2712 N N . ASP A 1 338 ? 10.639 -1.282 24.601 1.00 14.18 338 ASP A N 1
ATOM 2713 C CA . ASP A 1 338 ? 10.842 -0.788 25.961 1.00 12.06 338 ASP A CA 1
ATOM 2714 C C . ASP A 1 338 ? 11.736 -1.698 26.795 1.00 14.93 338 ASP A C 1
ATOM 2715 O O . ASP A 1 338 ? 11.960 -1.408 27.973 1.00 14.78 338 ASP A O 1
ATOM 2720 N N . HIS A 1 339 ? 12.284 -2.769 26.217 1.00 11.80 339 HIS A N 1
ATOM 2721 C CA . HIS A 1 339 ? 13.227 -3.577 26.971 1.00 11.94 339 HIS A CA 1
ATOM 2722 C C . HIS A 1 339 ? 14.128 -4.337 26.008 1.00 13.70 339 HIS A C 1
ATOM 2723 O O . HIS A 1 339 ? 13.784 -4.558 24.843 1.00 13.49 339 HIS A O 1
ATOM 2730 N N . TYR A 1 340 ? 15.302 -4.707 26.517 1.00 11.79 340 TYR A N 1
ATOM 2731 C CA . TYR A 1 340 ? 16.209 -5.631 25.847 1.00 12.42 340 TYR A CA 1
ATOM 2732 C C . TYR A 1 340 ? 15.834 -7.064 26.209 1.00 13.18 340 TYR A C 1
ATOM 2733 O O . TYR A 1 340 ? 15.558 -7.366 27.374 1.00 13.99 340 TYR A O 1
ATOM 2742 N N . ALA A 1 341 ? 15.841 -7.950 25.215 1.00 11.51 341 ALA A N 1
ATOM 2743 C CA . ALA A 1 341 ? 15.598 -9.365 25.477 1.00 10.22 341 ALA A CA 1
ATOM 2744 C C . ALA A 1 341 ? 16.360 -10.197 24.462 1.00 11.99 341 ALA A C 1
ATOM 2745 O O . ALA A 1 341 ? 16.363 -9.865 23.276 1.00 13.47 341 ALA A O 1
ATOM 2747 N N . ASP A 1 342 ? 16.988 -11.283 24.925 1.00 11.97 342 ASP A N 1
ATOM 2748 C CA . ASP A 1 342 ? 17.558 -12.263 24.006 1.00 12.94 342 ASP A CA 1
ATOM 2749 C C . ASP A 1 342 ? 17.324 -13.669 24.544 1.00 16.24 342 ASP A C 1
ATOM 2750 O O . ASP A 1 342 ? 17.058 -13.872 25.733 1.00 16.02 342 ASP A O 1
ATOM 2755 N N . VAL A 1 343 ? 17.373 -14.636 23.632 1.00 12.25 343 VAL A N 1
ATOM 2756 C CA . VAL A 1 343 ? 17.386 -16.053 23.976 1.00 9.44 343 VAL A CA 1
ATOM 2757 C C . VAL A 1 343 ? 18.701 -16.619 23.480 1.00 11.76 343 VAL A C 1
ATOM 2758 O O . VAL A 1 343 ? 19.068 -16.416 22.317 1.00 12.79 343 VAL A O 1
ATOM 2762 N N . SER A 1 344 ? 19.420 -17.293 24.369 1.00 9.32 344 SER A N 1
ATOM 2763 C CA . SER A 1 344 ? 20.693 -17.911 24.042 1.00 11.31 344 SER A CA 1
ATOM 2764 C C . SER A 1 344 ? 20.455 -19.343 23.566 1.00 15.79 344 SER A C 1
ATOM 2765 O O . SER A 1 344 ? 19.747 -20.109 24.229 1.00 12.62 344 SER A O 1
ATOM 2768 N N . LEU A 1 345 ? 21.042 -19.706 22.420 1.00 11.44 345 LEU A N 1
ATOM 2769 C CA . LEU A 1 345 ? 20.909 -21.079 21.943 1.00 13.38 345 LEU A CA 1
ATOM 2770 C C . LEU A 1 345 ? 21.449 -22.067 22.972 1.00 15.40 345 LEU A C 1
ATOM 2771 O O . LEU A 1 345 ? 20.809 -23.080 23.274 1.00 13.20 345 LEU A O 1
ATOM 2776 N N . ASN A 1 346 ? 22.626 -21.769 23.531 1.00 11.88 346 ASN A N 1
ATOM 2777 C CA . ASN A 1 346 ? 23.247 -22.628 24.539 1.00 11.14 346 ASN A CA 1
ATOM 2778 C C . ASN A 1 346 ? 22.334 -22.803 25.752 1.00 14.46 346 ASN A C 1
ATOM 2779 O O . ASN A 1 346 ? 22.003 -23.934 26.144 1.00 12.21 346 ASN A O 1
ATOM 2784 N N . GLN A 1 347 ? 21.888 -21.690 26.342 1.00 12.72 347 GLN A N 1
ATOM 2785 C CA . GLN A 1 347 ? 21.071 -21.763 27.551 1.00 15.35 347 GLN A CA 1
ATOM 2786 C C . GLN A 1 347 ? 19.744 -22.466 27.282 1.00 13.99 347 GLN A C 1
ATOM 2787 O O . GLN A 1 347 ? 19.250 -23.224 28.126 1.00 12.91 347 GLN A O 1
ATOM 2793 N N . TRP A 1 348 ? 19.143 -22.207 26.117 1.00 12.31 348 TRP A N 1
ATOM 2794 C CA . TRP A 1 348 ? 17.914 -22.899 25.733 1.00 12.27 348 TRP A CA 1
ATOM 2795 C C . TRP A 1 348 ? 18.092 -24.412 25.824 1.00 15.27 348 TRP A C 1
ATOM 2796 O O . TRP A 1 348 ? 17.356 -25.102 26.540 1.00 14.29 348 TRP A O 1
ATOM 2807 N N . LEU A 1 349 ? 19.093 -24.943 25.123 1.00 12.16 349 LEU A N 1
ATOM 2808 C CA . LEU A 1 349 ? 19.295 -26.387 25.117 1.00 12.67 349 LEU A CA 1
ATOM 2809 C C . LEU A 1 349 ? 19.724 -26.904 26.482 1.00 13.16 349 LEU A C 1
ATOM 2810 O O . LEU A 1 349 ? 19.377 -28.032 26.855 1.00 14.39 349 LEU A O 1
ATOM 2815 N N . ALA A 1 350 ? 20.467 -26.099 27.244 1.00 12.89 350 ALA A N 1
ATOM 2816 C CA . ALA A 1 350 ? 20.917 -26.531 28.563 1.00 12.16 350 ALA A CA 1
ATOM 2817 C C . ALA A 1 350 ? 19.766 -26.723 29.535 1.00 14.27 350 ALA A C 1
ATOM 2818 O O . ALA A 1 350 ? 19.920 -27.462 30.514 1.00 14.75 350 ALA A O 1
ATOM 2820 N N . MET A 1 351 ? 18.637 -26.056 29.301 1.00 14.94 351 MET A N 1
ATOM 2821 C CA . MET A 1 351 ? 17.487 -26.090 30.194 1.00 14.20 351 MET A CA 1
ATOM 2822 C C . MET A 1 351 ? 16.429 -27.100 29.756 1.00 17.88 351 MET A C 1
ATOM 2823 O O . MET A 1 351 ? 15.291 -27.041 30.233 1.00 20.75 351 MET A O 1
ATOM 2828 N N . LEU A 1 352 ? 16.788 -28.031 28.877 1.00 13.92 352 LEU A N 1
ATOM 2829 C CA . LEU A 1 352 ? 15.928 -29.102 28.402 1.00 13.42 352 LEU A CA 1
ATOM 2830 C C . LEU A 1 352 ? 16.493 -30.457 28.810 1.00 12.27 352 LEU A C 1
ATOM 2831 O O . LEU A 1 352 ? 17.698 -30.584 29.063 1.00 14.93 352 LEU A O 1
ATOM 2836 N N . PRO A 1 353 ? 15.655 -31.495 28.876 1.00 14.39 353 PRO A N 1
ATOM 2837 C CA . PRO A 1 353 ? 16.174 -32.837 29.188 1.00 17.74 353 PRO A CA 1
ATOM 2838 C C . PRO A 1 353 ? 17.235 -33.264 28.182 1.00 12.84 353 PRO A C 1
ATOM 2839 O O . PRO A 1 353 ? 17.057 -33.121 26.971 1.00 15.01 353 PRO A O 1
ATOM 2843 N N . GLU A 1 354 ? 18.342 -33.815 28.693 1.00 15.24 354 GLU A N 1
ATOM 2844 C CA . GLU A 1 354 ? 19.480 -34.099 27.823 1.00 16.69 354 GLU A CA 1
ATOM 2845 C C . GLU A 1 354 ? 19.123 -35.093 26.719 1.00 15.46 354 GLU A C 1
ATOM 2846 O O . GLU A 1 354 ? 19.573 -34.938 25.577 1.00 15.91 354 GLU A O 1
ATOM 2852 N N . THR A 1 355 ? 18.310 -36.115 27.020 1.00 16.47 355 THR A N 1
ATOM 2853 C CA . THR A 1 355 ? 18.008 -37.099 25.979 1.00 19.28 355 THR A CA 1
ATOM 2854 C C . THR A 1 355 ? 17.121 -36.504 24.893 1.00 15.66 355 THR A C 1
ATOM 2855 O O . THR A 1 355 ? 17.159 -36.963 23.746 1.00 15.94 355 THR A O 1
ATOM 2859 N N . PHE A 1 356 ? 16.317 -35.494 25.245 1.00 15.71 356 PHE A N 1
ATOM 2860 C CA . PHE A 1 356 ? 15.478 -34.793 24.272 1.00 14.55 356 PHE A CA 1
ATOM 2861 C C . PHE A 1 356 ? 16.330 -33.977 23.307 1.00 14.47 356 PHE A C 1
ATOM 2862 O O . PHE A 1 356 ? 16.084 -33.979 22.094 1.00 12.55 356 PHE A O 1
ATOM 2870 N N . VAL A 1 357 ? 17.343 -33.277 23.827 1.00 16.36 357 VAL A N 1
ATOM 2871 C CA . VAL A 1 357 ? 18.283 -32.571 22.956 1.00 13.81 357 VAL A CA 1
ATOM 2872 C C . VAL A 1 357 ? 19.061 -33.564 22.099 1.00 15.02 357 VAL A C 1
ATOM 2873 O O . VAL A 1 357 ? 19.276 -33.338 20.903 1.00 14.14 357 VAL A O 1
ATOM 2877 N N . GLN A 1 358 ? 19.484 -34.684 22.693 1.00 14.70 358 GLN A N 1
ATOM 2878 C CA . GLN A 1 358 ? 20.233 -35.683 21.932 1.00 14.91 358 GLN A CA 1
ATOM 2879 C C . GLN A 1 358 ? 19.404 -36.239 20.775 1.00 16.05 358 GLN A C 1
ATOM 2880 O O . GLN A 1 358 ? 19.937 -36.481 19.684 1.00 15.22 358 GLN A O 1
ATOM 2886 N N . ALA A 1 359 ? 18.097 -36.442 20.992 1.00 15.92 359 ALA A N 1
ATOM 2887 C CA . ALA A 1 359 ? 17.232 -36.965 19.936 1.00 13.25 359 ALA A CA 1
ATOM 2888 C C . ALA A 1 359 ? 17.098 -35.987 18.779 1.00 14.60 359 ALA A C 1
ATOM 2889 O O . ALA A 1 359 ? 16.910 -36.413 17.632 1.00 14.37 359 ALA A O 1
ATOM 2891 N N . HIS A 1 360 ? 17.165 -34.682 19.064 1.00 12.92 360 HIS A N 1
ATOM 2892 C CA . HIS A 1 360 ? 17.118 -33.670 18.008 1.00 13.55 360 HIS A CA 1
ATOM 2893 C C . HIS A 1 360 ? 18.413 -33.629 17.204 1.00 12.71 360 HIS A C 1
ATOM 2894 O O . HIS A 1 360 ? 18.384 -33.549 15.972 1.00 16.00 360 HIS A O 1
ATOM 2901 N N . LEU A 1 361 ? 19.559 -33.598 17.892 1.00 13.01 361 LEU A N 1
ATOM 2902 C CA . LEU A 1 361 ? 20.835 -33.266 17.261 1.00 12.94 361 LEU A CA 1
ATOM 2903 C C . LEU A 1 361 ? 21.603 -34.482 16.766 1.00 16.70 361 LEU A C 1
ATOM 2904 O O . LEU A 1 361 ? 22.614 -34.309 16.071 1.00 16.66 361 LEU A O 1
ATOM 2909 N N . ASP A 1 362 ? 21.152 -35.694 17.099 1.00 15.27 362 ASP A N 1
ATOM 2910 C CA . ASP A 1 362 ? 21.870 -36.923 16.758 1.00 18.40 362 ASP A CA 1
ATOM 2911 C C . ASP A 1 362 ? 23.289 -36.903 17.327 1.00 20.54 362 ASP A C 1
ATOM 2912 O O . ASP A 1 362 ? 24.223 -37.448 16.733 1.00 19.31 362 ASP A O 1
ATOM 2917 N N . LEU A 1 363 ? 23.452 -36.249 18.475 1.00 15.64 363 LEU A N 1
ATOM 2918 C CA . LEU A 1 363 ? 24.693 -36.222 19.238 1.00 15.82 363 LEU A CA 1
ATOM 2919 C C . LEU A 1 363 ? 24.442 -36.841 20.607 1.00 16.80 363 LEU A C 1
ATOM 2920 O O . LEU A 1 363 ? 23.296 -37.031 21.026 1.00 20.91 363 LEU A O 1
ATOM 2925 N N . GLY A 1 364 ? 25.526 -37.139 21.325 1.00 17.25 364 GLY A N 1
ATOM 2926 C CA . GLY A 1 364 ? 25.452 -37.882 22.558 1.00 20.69 364 GLY A CA 1
ATOM 2927 C C . GLY A 1 364 ? 25.684 -37.030 23.792 1.00 23.84 364 GLY A C 1
ATOM 2928 O O . GLY A 1 364 ? 25.673 -35.797 23.752 1.00 21.73 364 GLY A O 1
ATOM 2929 N N . LYS A 1 365 ? 25.899 -37.724 24.913 1.00 23.65 365 LYS A N 1
ATOM 2930 C CA . LYS A 1 365 ? 26.089 -37.026 26.179 1.00 22.50 365 LYS A CA 1
ATOM 2931 C C . LYS A 1 365 ? 27.351 -36.169 26.160 1.00 21.46 365 LYS A C 1
ATOM 2932 O O . LYS A 1 365 ? 27.420 -35.155 26.859 1.00 21.15 365 LYS A O 1
ATOM 2938 N N . ASP A 1 366 ? 28.344 -36.533 25.345 1.00 25.90 366 ASP A N 1
ATOM 2939 C CA . ASP A 1 366 ? 29.553 -35.717 25.263 1.00 28.94 366 ASP A CA 1
ATOM 2940 C C . ASP A 1 366 ? 29.244 -34.300 24.800 1.00 28.52 366 ASP A C 1
ATOM 2941 O O . ASP A 1 366 ? 29.973 -33.361 25.147 1.00 28.17 366 ASP A O 1
ATOM 2946 N N . PHE A 1 367 ? 28.180 -34.118 24.016 1.00 22.64 367 PHE A N 1
ATOM 2947 C CA . PHE A 1 367 ? 27.793 -32.765 23.637 1.00 17.40 367 PHE A CA 1
ATOM 2948 C C . PHE A 1 367 ? 26.891 -32.106 24.676 1.00 18.15 367 PHE A C 1
ATOM 2949 O O . PHE A 1 367 ? 27.128 -30.957 25.051 1.00 19.02 367 PHE A O 1
ATOM 2957 N N . THR A 1 368 ? 25.836 -32.788 25.134 1.00 16.67 368 THR A N 1
ATOM 2958 C CA . THR A 1 368 ? 24.964 -32.121 26.096 1.00 18.63 368 THR A CA 1
ATOM 2959 C C . THR A 1 368 ? 25.687 -31.816 27.404 1.00 21.25 368 THR A C 1
ATOM 2960 O O . THR A 1 368 ? 25.271 -30.905 28.129 1.00 18.03 368 THR A O 1
ATOM 2964 N N . ASP A 1 369 ? 26.778 -32.528 27.709 1.00 18.69 369 ASP A N 1
ATOM 2965 C CA . ASP A 1 369 ? 27.542 -32.213 28.913 1.00 18.25 369 ASP A CA 1
ATOM 2966 C C . ASP A 1 369 ? 28.167 -30.818 28.880 1.00 18.14 369 ASP A C 1
ATOM 2967 O O . ASP A 1 369 ? 28.486 -30.280 29.941 1.00 20.14 369 ASP A O 1
ATOM 2972 N N . VAL A 1 370 ? 28.386 -30.224 27.701 1.00 15.51 370 VAL A N 1
ATOM 2973 C CA . VAL A 1 370 ? 29.059 -28.922 27.669 1.00 18.12 370 VAL A CA 1
ATOM 2974 C C . VAL A 1 370 ? 28.094 -27.749 27.758 1.00 19.77 370 VAL A C 1
ATOM 2975 O O . VAL A 1 370 ? 28.546 -26.598 27.884 1.00 19.76 370 VAL A O 1
ATOM 2979 N N . LEU A 1 371 ? 26.786 -27.997 27.706 1.00 17.69 371 LEU A N 1
ATOM 2980 C CA . LEU A 1 371 ? 25.809 -26.914 27.736 1.00 16.26 371 LEU A CA 1
ATOM 2981 C C . LEU A 1 371 ? 25.801 -26.233 29.102 1.00 18.68 371 LEU A C 1
ATOM 2982 O O . LEU A 1 371 ? 26.072 -26.856 30.132 1.00 21.33 371 LEU A O 1
ATOM 2987 N N . SER A 1 372 ? 25.490 -24.935 29.102 1.00 16.87 372 SER A N 1
ATOM 2988 C CA . SER A 1 372 ? 25.523 -24.113 30.308 1.00 14.96 372 SER A CA 1
ATOM 2989 C C . SER A 1 372 ? 24.151 -23.507 30.570 1.00 16.00 372 SER A C 1
ATOM 2990 O O . SER A 1 372 ? 23.555 -22.895 29.673 1.00 14.47 372 SER A O 1
ATOM 2993 N N . LYS A 1 373 ? 23.656 -23.665 31.800 1.00 16.58 373 LYS A N 1
ATOM 2994 C CA . LYS A 1 373 ? 22.386 -23.060 32.182 1.00 15.16 373 LYS A CA 1
ATOM 2995 C C . LYS A 1 373 ? 22.508 -21.567 32.473 1.00 16.64 373 LYS A C 1
ATOM 2996 O O . LYS A 1 373 ? 21.482 -20.890 32.599 1.00 15.82 373 LYS A O 1
ATOM 3002 N N . GLU A 1 374 ? 23.735 -21.058 32.580 1.00 15.87 374 GLU A N 1
ATOM 3003 C CA . GLU A 1 374 ? 24.033 -19.642 32.752 1.00 16.96 374 GLU A CA 1
ATOM 3004 C C . GLU A 1 374 ? 24.291 -19.008 31.387 1.00 14.18 374 GLU A C 1
ATOM 3005 O O . GLU A 1 374 ? 24.990 -19.584 30.550 1.00 18.69 374 GLU A O 1
ATOM 3011 N N . LYS A 1 375 ? 23.723 -17.823 31.159 1.00 17.11 375 LYS A N 1
ATOM 3012 C CA . LYS A 1 375 ? 23.870 -17.158 29.864 1.00 18.24 375 LYS A CA 1
ATOM 3013 C C . LYS A 1 375 ? 25.200 -16.413 29.809 1.00 17.54 375 LYS A C 1
ATOM 3014 O O . LYS A 1 375 ? 25.523 -15.635 30.709 1.00 20.65 375 LYS A O 1
ATOM 3020 N N . HIS A 1 376 ? 25.982 -16.674 28.765 1.00 14.67 376 HIS A N 1
ATOM 3021 C CA . HIS A 1 376 ? 27.268 -16.006 28.546 1.00 16.59 376 HIS A CA 1
ATOM 3022 C C . HIS A 1 376 ? 27.223 -15.335 27.182 1.00 14.82 376 HIS A C 1
ATOM 3023 O O . HIS A 1 376 ? 27.476 -15.992 26.156 1.00 15.55 376 HIS A O 1
ATOM 3030 N N . PRO A 1 377 ? 26.890 -14.046 27.116 1.00 16.02 377 PRO A N 1
ATOM 3031 C CA . PRO A 1 377 ? 26.614 -13.423 25.809 1.00 14.28 377 PRO A CA 1
ATOM 3032 C C . PRO A 1 377 ? 27.804 -13.398 24.864 1.00 14.13 377 PRO A C 1
ATOM 3033 O O . PRO A 1 377 ? 27.596 -13.372 23.643 1.00 13.44 377 PRO A O 1
ATOM 3037 N N . VAL A 1 378 ? 29.034 -13.387 25.380 1.00 12.56 378 VAL A N 1
ATOM 3038 C CA . VAL A 1 378 ? 30.241 -13.332 24.560 1.00 11.03 378 VAL A CA 1
ATOM 3039 C C . VAL A 1 378 ? 31.166 -14.453 25.024 1.00 14.18 378 VAL A C 1
ATOM 3040 O O . VAL A 1 378 ? 31.603 -14.458 26.181 1.00 19.33 378 VAL A O 1
ATOM 3044 N N . VAL A 1 379 ? 31.471 -15.392 24.130 1.00 13.03 379 VAL A N 1
ATOM 3045 C CA . VAL A 1 379 ? 32.267 -16.562 24.482 1.00 14.31 379 VAL A CA 1
ATOM 3046 C C . VAL A 1 379 ? 33.623 -16.465 23.796 1.00 17.49 379 VAL A C 1
ATOM 3047 O O . VAL A 1 379 ? 33.791 -15.775 22.790 1.00 18.62 379 VAL A O 1
ATOM 3051 N N . LYS A 1 380 ? 34.607 -17.170 24.350 1.00 20.09 380 LYS A N 1
ATOM 3052 C CA . LYS A 1 380 ? 35.967 -17.124 23.831 1.00 20.24 380 LYS A CA 1
ATOM 3053 C C . LYS A 1 380 ? 36.332 -18.473 23.226 1.00 25.75 380 LYS A C 1
ATOM 3054 O O . LYS A 1 380 ? 36.025 -19.524 23.798 1.00 24.53 380 LYS A O 1
ATOM 3057 N N . LYS A 1 381 ? 36.971 -18.436 22.056 1.00 26.26 381 LYS A N 1
ATOM 3058 C CA . LYS A 1 381 ? 37.400 -19.664 21.396 1.00 32.51 381 LYS A CA 1
ATOM 3059 C C . LYS A 1 381 ? 38.456 -20.388 22.225 1.00 40.10 381 LYS A C 1
ATOM 3060 O O . LYS A 1 381 ? 39.357 -19.767 22.796 1.00 33.30 381 LYS A O 1
ATOM 3066 N N . LYS A 1 382 ? 38.343 -21.713 22.274 1.00 48.16 382 LYS A N 1
ATOM 3067 C CA . LYS A 1 382 ? 39.284 -22.550 23.012 1.00 58.64 382 LYS A CA 1
ATOM 3068 C C . LYS A 1 382 ? 40.223 -23.298 22.066 1.00 58.92 382 LYS A C 1
ATOM 3069 O O . LYS A 1 382 ? 41.038 -22.689 21.372 1.00 57.87 382 LYS A O 1
#

InterPro domains:
  IPR006045 Cupin 1 [PF00190] (57-191)
  IPR006045 Cupin 1 [PF00190] (229-365)
  IPR006045 Cupin 1 [SM00835] (50-192)
  IPR006045 Cupin 1 [SM00835] (228-369)
  IPR011051 RmlC-like cupin domain superfamily [SSF51182] (10-378)
  IPR014710 RmlC-like jelly roll fold [G3DSA:2.60.120.10] (8-375)
  IPR014710 RmlC-like jelly roll fold [G3DSA:2.60.120.10] (56-229)
  IPR017774 Bicupin, oxalate decarboxylase/oxidase [TIGR03404] (14-379)
  IPR051610 Glucose-6-phosphate isomerase/Oxalate decarboxylase [PTHR35848] (183-352)

Nearest PDB structures (foldseek):
  6tzp-assembly1_A  TM=1.003E+00  e=5.968E-78  Bacillus subtilis
  6ufi-assembly1_A  TM=1.001E+00  e=7.403E-78  Bacillus subtilis
  5vg3-assembly1_A  TM=1.001E+00  e=3.934E-77  Bacillus subtilis
  2v09-assembly1_A  TM=1.001E+00  e=1.156E-76  Bacillus subtilis
  2uyb-assembly1_A  TM=1.000E+00  e=2.091E-76  Bacillus subtilis

Foldseek 3Di:
DADALDDPPDHDGDDDDDDRVVCVLWVCASHNPPLADDDDADFKDFQVPFDWADDAFWIKTWDFCVNRVVPFFKIKMKIWGAAFKKQAKWFFQWKKKKAWQAAKKWKWWADPLRAIDIDMDHHQKMFIGHGGIIMMITGHNHTTIMMMMTGGRVDDVVGITGDLAVVLPDPLVVVCVVVVHDSVVCVPRDNHDRRMHHHDHDDDRVVPDDDDDRDHDPAHRMGRQVVDDFQDFDFWTKTKDFCVHNVVRAFKIKIKIKGAAQKKQAKKFFQPWKKKKAWQAAKKKKWWADPPSHIGMTIDGHRMMGIHGHGTIMMIHGPDNGMTIMMIMGRHRYGDMDGPLLVLLPDDVVVVCVVPVDDPVVNVVGDNDDGRMGGHD

Solvent-accessible surface area: 18955 Å² total; per-residue (Å²): 167,83,42,53,36,76,88,73,143,122,62,63,65,44,188,127,136,68,71,33,119,123,28,126,95,30,64,19,65,37,45,43,34,135,113,29,117,29,119,11,61,71,2,39,47,24,2,91,65,28,154,46,49,130,61,174,1,10,51,6,59,35,2,2,35,130,53,1,91,49,2,130,27,1,0,0,1,9,0,71,0,94,63,0,0,29,0,5,82,4,56,6,151,18,3,1,0,0,14,2,53,94,9,21,0,14,0,36,1,63,14,122,123,50,54,38,32,30,18,38,1,23,106,2,16,1,2,4,0,38,71,37,26,51,1,13,1,29,0,20,110,101,0,0,39,0,2,2,0,0,17,56,0,72,9,22,8,100,85,12,100,6,74,15,49,162,33,35,148,30,80,79,116,78,6,9,83,110,134,71,50,74,121,130,110,24,74,146,54,45,69,138,41,89,2,5,50,76,72,157,79,35,51,65,47,159,101,53,80,96,153,50,141,87,46,90,21,88,114,74,12,9,30,71,0,77,138,68,100,32,78,114,23,145,0,9,76,3,29,49,0,8,20,96,61,3,94,15,0,122,47,0,0,0,0,6,0,27,0,75,54,32,0,42,0,10,91,4,63,3,66,33,19,61,1,2,0,19,0,31,45,19,113,0,66,0,26,0,106,22,69,126,50,49,12,89,2,4,1,4,47,58,16,6,0,0,3,2,15,102,51,44,20,2,29,0,23,6,70,23,134,119,54,0,27,0,0,0,0,1,82,36,72,72,29,23,20,44,2,62,55,50,121,25,12,119,64,89,81,95,111,4,39,78,123,72,129,89,40,116,131,73,14,85,101,32,30,143,122,65,60,6,0,48,45,101,196